Protein AF-0000000078824103 (afdb_homodimer)

Secondary structure (DSSP, 8-state):
-BHHHHHHH--B---B-SPPPPHHHHHHHHHHHHTS--GGG---EEEEEE--HHHHHHHTTTB-HHHHHSSEEEEEEEETTGGGGHHHHHHHHHHTTTTTT-HHHHHHHHHHHHH----HHHHHHHHHHHHHHHHHHHHHHHHHTT-EE--B--B-HHHHHHHHT--TTEEEEEEEEEE-BS--PPPPP---HHHHEEEE-/-BHHHHHHH--B---B-SPPPPHHHHHHHHHHHHTS--GGG---EEEEEE--HHHHHHHTTTB-HHHHHSSEEEEEEEETTGGGGHHHHHHHHHHTTTTTT-HHHHHHHHHHHHH----HHHHHHHHHHHHHHHHHHHHHHHHHTT-EE--B--B-HHHHHHHHT--TTEEEEEEEEEE-BS--PPPPP---HHHHEEEE-

Solvent-accessible surface area (backbone atoms only — not comparable to full-atom values): 21184 Å² total; per-residue (Å²): 86,47,37,68,55,31,62,69,65,59,57,80,42,68,43,45,34,85,56,78,72,55,68,68,57,54,50,51,24,52,47,37,25,59,62,38,71,32,76,72,61,56,65,44,47,31,34,35,41,40,56,36,67,68,58,32,58,64,45,44,83,26,38,49,63,52,47,49,58,23,44,27,33,37,39,35,22,32,41,73,58,44,69,80,46,40,67,59,31,45,50,53,42,53,74,67,44,77,45,68,92,30,62,68,43,48,53,50,50,53,50,46,64,71,70,55,74,75,47,71,50,57,47,48,17,50,51,31,18,33,37,22,30,16,50,44,37,22,53,44,41,30,35,52,73,64,31,29,27,29,92,35,68,68,54,43,58,70,60,44,34,60,78,68,64,55,60,86,51,52,44,74,66,32,40,35,25,33,24,38,55,62,67,81,79,72,83,74,90,62,82,56,66,78,79,30,44,78,46,77,71,85,47,39,69,55,31,61,68,65,59,58,81,42,68,43,46,33,84,56,78,73,56,68,68,56,54,50,52,22,51,46,38,25,59,64,38,72,33,77,72,59,56,66,43,48,32,33,34,40,40,54,37,67,69,59,31,59,63,44,43,84,29,39,50,61,52,47,48,59,23,44,29,32,38,39,35,23,32,41,73,58,42,69,79,47,41,67,60,31,44,50,52,41,54,75,66,44,76,47,69,92,31,65,69,43,49,53,51,50,52,49,46,63,70,69,56,75,76,48,71,52,58,47,48,17,50,49,33,18,33,35,22,30,15,50,44,38,21,53,44,42,31,36,51,73,66,33,28,27,30,92,36,66,68,55,43,54,71,59,46,34,59,76,67,66,54,58,87,51,53,43,76,66,33,39,35,27,32,24,37,56,62,68,80,79,74,83,73,90,64,81,57,65,78,79,32,43,76,46,77,70

Structure (mmCIF, N/CA/C/O backbone):
data_AF-0000000078824103-model_v1
#
loop_
_entity.id
_entity.type
_entity.pdbx_description
1 polymer 'Predicted oxidoreductase'
#
loop_
_atom_site.group_PDB
_atom_site.id
_atom_site.type_symbol
_atom_site.label_atom_id
_atom_site.label_alt_id
_atom_site.label_comp_id
_atom_site.label_asym_id
_atom_site.label_entity_id
_atom_site.label_seq_id
_atom_site.pdbx_PDB_ins_code
_atom_site.Cartn_x
_atom_site.Cartn_y
_atom_site.Cartn_z
_atom_site.occupancy
_atom_site.B_iso_or_equiv
_atom_site.auth_seq_id
_atom_site.auth_comp_id
_atom_site.auth_asym_id
_atom_site.auth_atom_id
_atom_site.pdbx_PDB_model_num
ATOM 1 N N . MET A 1 1 ? -9.656 2.799 -17.359 1 95.62 1 MET A N 1
ATOM 2 C CA . MET A 1 1 ? -10.875 2.895 -16.562 1 95.62 1 MET A CA 1
ATOM 3 C C . MET A 1 1 ? -10.812 4.098 -15.625 1 95.62 1 MET A C 1
ATOM 5 O O . MET A 1 1 ? -9.727 4.598 -15.312 1 95.62 1 MET A O 1
ATOM 9 N N . ASP A 1 2 ? -12.023 4.52 -15.242 1 98.06 2 ASP A N 1
ATOM 10 C CA . ASP A 1 2 ? -12.117 5.543 -14.203 1 98.06 2 ASP A CA 1
ATOM 11 C C . ASP A 1 2 ? -11.57 5.031 -12.875 1 98.06 2 ASP A C 1
ATOM 13 O O . ASP A 1 2 ? -11.805 3.879 -12.5 1 98.06 2 ASP A O 1
ATOM 17 N N . PHE A 1 3 ? -10.867 5.895 -12.125 1 98.5 3 PHE A N 1
ATOM 18 C CA . PHE A 1 3 ? -10.227 5.508 -10.867 1 98.5 3 PHE A CA 1
ATOM 19 C C . PHE A 1 3 ? -11.242 4.91 -9.898 1 98.5 3 PHE A C 1
ATOM 21 O O . PHE A 1 3 ? -10.969 3.895 -9.258 1 98.5 3 PHE A O 1
ATOM 28 N N . ASN A 1 4 ? -12.383 5.492 -9.75 1 97.88 4 ASN A N 1
ATOM 29 C CA . ASN A 1 4 ? -13.398 5 -8.82 1 97.88 4 ASN A CA 1
ATOM 30 C C . ASN A 1 4 ? -13.859 3.592 -9.188 1 97.88 4 ASN A C 1
ATOM 32 O O . ASN A 1 4 ? -14.133 2.773 -8.312 1 97.88 4 ASN A O 1
ATOM 36 N N . ASP A 1 5 ? -13.953 3.359 -10.422 1 98.19 5 ASP A N 1
ATOM 37 C CA . ASP A 1 5 ? -14.336 2.027 -10.883 1 98.19 5 ASP A CA 1
ATOM 38 C C . ASP A 1 5 ? -13.273 0.993 -10.516 1 98.19 5 ASP A C 1
ATOM 40 O O . ASP A 1 5 ? -13.602 -0.125 -10.109 1 98.19 5 ASP A O 1
ATOM 44 N N . VAL A 1 6 ? -11.992 1.371 -10.656 1 98.62 6 VAL A N 1
ATOM 45 C CA . VAL A 1 6 ? -10.891 0.458 -10.367 1 98.62 6 VAL A CA 1
ATOM 46 C C . VAL A 1 6 ? -10.945 0.047 -8.898 1 98.62 6 VAL A C 1
ATOM 48 O O . VAL A 1 6 ? -10.859 -1.141 -8.57 1 98.62 6 VAL A O 1
ATOM 51 N N . ILE A 1 7 ? -11.133 1.038 -7.973 1 97.94 7 ILE A N 1
ATOM 52 C CA . ILE A 1 7 ? -11.172 0.779 -6.539 1 97.94 7 ILE A CA 1
ATOM 53 C C . ILE A 1 7 ? -12.398 -0.07 -6.199 1 97.94 7 ILE A C 1
ATOM 55 O O . ILE A 1 7 ? -12.312 -1.011 -5.41 1 97.94 7 ILE A O 1
ATOM 59 N N . LYS A 1 8 ? -13.508 0.189 -6.84 1 97.19 8 LYS A N 1
ATOM 60 C CA . LYS A 1 8 ? -14.766 -0.492 -6.547 1 97.19 8 LYS A CA 1
ATOM 61 C C . LYS A 1 8 ? -14.742 -1.932 -7.051 1 97.19 8 LYS A C 1
ATOM 63 O O . LYS A 1 8 ? -15.336 -2.82 -6.438 1 97.19 8 LYS A O 1
ATOM 68 N N . LEU A 1 9 ? -14.094 -2.154 -8.164 1 97.94 9 LEU A N 1
ATOM 69 C CA . LEU A 1 9 ? -14.141 -3.451 -8.836 1 97.94 9 LEU A CA 1
ATOM 70 C C . LEU A 1 9 ? -13.055 -4.375 -8.297 1 97.94 9 LEU A C 1
ATOM 72 O O . LEU A 1 9 ? -13.094 -5.586 -8.531 1 97.94 9 LEU A O 1
ATOM 76 N N . ARG A 1 10 ? -12.055 -3.814 -7.629 1 98.44 10 ARG A N 1
ATOM 77 C CA . ARG A 1 10 ? -10.984 -4.656 -7.102 1 98.44 10 ARG A CA 1
ATOM 78 C C . ARG A 1 10 ? -11.539 -5.719 -6.16 1 98.44 10 ARG A C 1
ATOM 80 O O . ARG A 1 10 ? -12.273 -5.402 -5.219 1 98.44 10 ARG A O 1
ATOM 87 N N . ARG A 1 11 ? -11.211 -6.949 -6.43 1 97.56 11 ARG A N 1
ATOM 88 C CA . ARG A 1 11 ? -11.516 -8.133 -5.633 1 97.56 11 ARG A CA 1
ATOM 89 C C . ARG A 1 11 ? -10.312 -9.055 -5.531 1 97.56 11 ARG A C 1
ATOM 91 O O . ARG A 1 11 ? -9.422 -9.023 -6.391 1 97.56 11 ARG A O 1
ATOM 98 N N . SER A 1 12 ? -10.352 -9.82 -4.449 1 97.69 12 SER A N 1
ATOM 99 C CA . SER A 1 12 ? -9.43 -10.953 -4.453 1 97.69 12 SER A CA 1
ATOM 100 C C . SER A 1 12 ? -9.945 -12.086 -5.344 1 97.69 12 SER A C 1
ATOM 102 O O . SER A 1 12 ? -10.961 -12.711 -5.031 1 97.69 12 SER A O 1
ATOM 104 N N . ILE A 1 13 ? -9.266 -12.273 -6.473 1 97.69 13 ILE A N 1
ATOM 105 C CA . ILE A 1 13 ? -9.648 -13.297 -7.438 1 97.69 13 ILE A CA 1
ATOM 106 C C . ILE A 1 13 ? -8.805 -14.547 -7.227 1 97.69 13 ILE A C 1
ATOM 108 O O . ILE A 1 13 ? -7.578 -14.492 -7.25 1 97.69 13 ILE A O 1
ATOM 112 N N . ARG A 1 14 ? -9.453 -15.703 -7.074 1 96.81 14 ARG A N 1
ATOM 113 C CA . ARG A 1 14 ? -8.742 -16.922 -6.723 1 96.81 14 ARG A CA 1
ATOM 114 C C . ARG A 1 14 ? -9.031 -18.031 -7.727 1 96.81 14 ARG A C 1
ATOM 116 O O . ARG A 1 14 ? -8.695 -19.203 -7.492 1 96.81 14 ARG A O 1
ATOM 123 N N . LYS A 1 15 ? -9.727 -17.734 -8.711 1 97.31 15 LYS A N 1
ATOM 124 C CA . LYS A 1 15 ? -9.961 -18.594 -9.867 1 97.31 15 LYS A CA 1
ATOM 125 C C . LYS A 1 15 ? -9.711 -17.844 -11.172 1 97.31 15 LYS A C 1
ATOM 127 O O . LYS A 1 15 ? -10.25 -16.766 -11.391 1 97.31 15 LYS A O 1
ATOM 132 N N . PHE A 1 16 ? -8.992 -18.469 -12.102 1 97.94 16 PHE A N 1
ATOM 133 C CA . PHE A 1 16 ? -8.539 -17.781 -13.305 1 97.94 16 PHE A CA 1
ATOM 134 C C . PHE A 1 16 ? -8.875 -18.578 -14.555 1 97.94 16 PHE A C 1
ATOM 136 O O . PHE A 1 16 ? -8.859 -19.812 -14.523 1 97.94 16 PHE A O 1
ATOM 143 N N . LYS A 1 17 ? -9.18 -17.859 -15.578 1 98.19 17 LYS A N 1
ATOM 144 C CA . LYS A 1 17 ? -9.273 -18.484 -16.891 1 98.19 17 LYS A CA 1
ATOM 145 C C . LYS A 1 17 ? -7.898 -18.938 -17.375 1 98.19 17 LYS A C 1
ATOM 147 O O . LYS A 1 17 ? -6.875 -18.391 -16.969 1 98.19 17 LYS A O 1
ATOM 152 N N . PRO A 1 18 ? -7.879 -19.891 -18.266 1 95.81 18 PRO A N 1
ATOM 153 C CA . PRO A 1 18 ? -6.59 -20.422 -18.734 1 95.81 18 PRO A CA 1
ATOM 154 C C . PRO A 1 18 ? -5.891 -19.484 -19.719 1 95.81 18 PRO A C 1
ATOM 156 O O . PRO A 1 18 ? -4.73 -19.719 -20.062 1 95.81 18 PRO A O 1
ATOM 159 N N . ASP A 1 19 ? -6.527 -18.453 -20.172 1 97.62 19 ASP A N 1
ATOM 160 C CA . ASP A 1 19 ? -5.977 -17.547 -21.172 1 97.62 19 ASP A CA 1
ATOM 161 C C . ASP A 1 19 ? -4.668 -16.938 -20.688 1 97.62 19 ASP A C 1
ATOM 163 O O . ASP A 1 19 ? -4.551 -16.547 -19.516 1 97.62 19 ASP A O 1
ATOM 167 N N . ALA A 1 20 ? -3.748 -16.875 -21.594 1 97.19 20 ALA A N 1
ATOM 168 C CA . ALA A 1 20 ? -2.473 -16.25 -21.266 1 97.19 20 ALA A CA 1
ATOM 169 C C . ALA A 1 20 ? -2.643 -14.742 -21.062 1 97.19 20 ALA A C 1
ATOM 171 O O . ALA A 1 20 ? -3.527 -14.125 -21.656 1 97.19 20 ALA A O 1
ATOM 172 N N . VAL A 1 21 ? -1.835 -14.172 -20.234 1 98.44 21 VAL A N 1
ATOM 173 C CA . VAL A 1 21 ? -1.774 -12.727 -20.062 1 98.44 21 VAL A CA 1
ATOM 174 C C . VAL A 1 21 ? -0.712 -12.148 -21 1 98.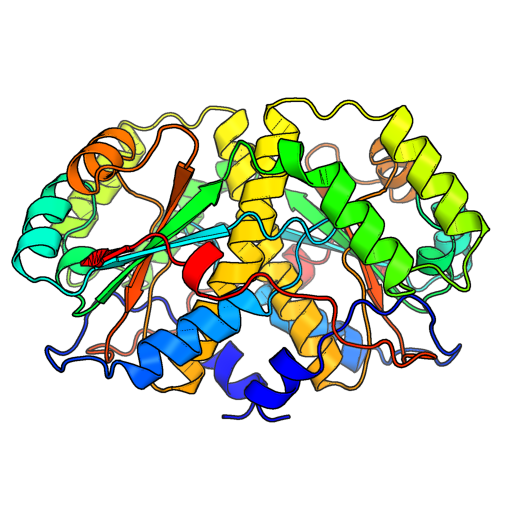44 21 VAL A C 1
ATOM 176 O O . VAL A 1 21 ? 0.433 -12.602 -21 1 98.44 21 VAL A O 1
ATOM 179 N N . GLU A 1 22 ? -1.033 -11.156 -21.688 1 97.69 22 GLU A N 1
ATOM 180 C CA . GLU A 1 22 ? -0.112 -10.531 -22.625 1 97.69 22 GLU A CA 1
ATOM 181 C C . GLU A 1 22 ? 1.093 -9.93 -21.922 1 97.69 22 GLU A C 1
ATOM 183 O O . GLU A 1 22 ? 0.953 -9.344 -20.844 1 97.69 22 GLU A O 1
ATOM 188 N N . ASP A 1 23 ? 2.24 -10.008 -22.625 1 98.12 23 ASP A N 1
ATOM 189 C CA . ASP A 1 23 ? 3.463 -9.445 -22.062 1 98.12 23 ASP A CA 1
ATOM 190 C C . ASP A 1 23 ? 3.312 -7.945 -21.812 1 98.12 23 ASP A C 1
ATOM 192 O O . ASP A 1 23 ? 3.859 -7.41 -20.844 1 98.12 23 ASP A O 1
ATOM 196 N N . SER A 1 24 ? 2.65 -7.312 -22.719 1 98.62 24 SER A N 1
ATOM 197 C CA . SER A 1 24 ? 2.467 -5.875 -22.562 1 98.62 24 SER A CA 1
ATOM 198 C C . SER A 1 24 ? 1.715 -5.547 -21.281 1 98.62 24 SER A C 1
ATOM 200 O O . SER A 1 24 ? 2.014 -4.547 -20.625 1 98.62 24 SER A O 1
ATOM 202 N N . TYR A 1 25 ? 0.713 -6.371 -20.906 1 98.81 25 TYR A N 1
ATOM 203 C CA . TYR A 1 25 ? -0.036 -6.156 -19.688 1 98.81 25 TYR A CA 1
ATOM 204 C C . TYR A 1 25 ? 0.85 -6.371 -18.453 1 98.81 25 TYR A C 1
ATOM 206 O O . TYR A 1 25 ? 0.781 -5.605 -17.5 1 98.81 25 TYR A O 1
ATOM 214 N N . ILE A 1 26 ? 1.695 -7.41 -18.516 1 98.81 26 ILE A N 1
ATOM 215 C CA . ILE A 1 26 ? 2.617 -7.68 -17.422 1 98.81 26 ILE A CA 1
ATOM 216 C C . ILE A 1 26 ? 3.559 -6.492 -17.234 1 98.81 26 ILE A C 1
ATOM 218 O O . ILE A 1 26 ? 3.797 -6.051 -16.109 1 98.81 26 ILE A O 1
ATOM 222 N N . LYS A 1 27 ? 3.996 -5.938 -18.328 1 98.62 27 LYS A N 1
ATOM 223 C CA . LYS A 1 27 ? 4.891 -4.785 -18.266 1 98.62 27 LYS A CA 1
ATOM 224 C C . LYS A 1 27 ? 4.188 -3.57 -17.672 1 98.62 27 LYS A C 1
ATOM 226 O O . LYS A 1 27 ? 4.773 -2.836 -16.875 1 98.62 27 LYS A O 1
ATOM 231 N N . GLU A 1 28 ? 2.973 -3.324 -18.094 1 98.81 28 GLU A N 1
ATOM 232 C CA . GLU A 1 28 ? 2.211 -2.195 -17.562 1 98.81 28 GLU A CA 1
ATOM 233 C C . GLU A 1 28 ? 1.965 -2.348 -16.078 1 98.81 28 GLU A C 1
ATOM 235 O O . GLU A 1 28 ? 1.987 -1.362 -15.328 1 98.81 28 GLU A O 1
ATOM 240 N N . ILE A 1 29 ? 1.737 -3.561 -15.648 1 98.94 29 ILE A N 1
ATOM 241 C CA . ILE A 1 29 ? 1.509 -3.838 -14.242 1 98.94 29 ILE A CA 1
ATOM 242 C C . ILE A 1 29 ? 2.785 -3.561 -13.445 1 98.94 29 ILE A C 1
ATOM 244 O O . ILE A 1 29 ? 2.746 -2.887 -12.414 1 98.94 29 ILE A O 1
ATOM 248 N N . LEU A 1 30 ? 3.908 -4.012 -13.945 1 98.94 30 LEU A N 1
ATOM 249 C CA . LEU A 1 30 ? 5.188 -3.756 -13.289 1 98.94 30 LEU A CA 1
ATOM 250 C C . LEU A 1 30 ? 5.504 -2.264 -13.289 1 98.94 30 LEU A C 1
ATOM 252 O O . LEU A 1 30 ? 6.031 -1.74 -12.297 1 98.94 30 LEU A O 1
ATOM 256 N N . GLU A 1 31 ? 5.172 -1.605 -14.375 1 98.81 31 GLU A N 1
ATOM 257 C CA . GLU A 1 31 ? 5.395 -0.166 -14.469 1 98.81 31 GLU A CA 1
ATOM 258 C C . GLU A 1 31 ? 4.582 0.586 -13.414 1 98.81 31 GLU A C 1
ATOM 260 O O . GLU A 1 31 ? 5.066 1.555 -12.828 1 98.81 31 GLU A O 1
ATOM 265 N N . ALA A 1 32 ? 3.369 0.167 -13.234 1 98.81 32 ALA A N 1
ATOM 266 C CA . ALA A 1 32 ? 2.551 0.787 -12.195 1 98.81 32 ALA A CA 1
ATOM 267 C C . ALA A 1 32 ? 3.225 0.679 -10.828 1 98.81 32 ALA A C 1
ATOM 269 O O . ALA A 1 32 ? 3.258 1.647 -10.07 1 98.81 32 ALA A O 1
ATOM 270 N N . GLY A 1 33 ? 3.789 -0.496 -10.5 1 98.81 33 GLY A N 1
ATOM 271 C CA . GLY A 1 33 ? 4.539 -0.666 -9.266 1 98.81 33 GLY A CA 1
ATOM 272 C C . GLY A 1 33 ? 5.77 0.217 -9.188 1 98.81 33 GLY A C 1
ATOM 273 O O . GLY A 1 33 ? 6.078 0.771 -8.125 1 98.81 33 GLY A O 1
ATOM 274 N N . ARG A 1 34 ? 6.422 0.354 -10.312 1 98.5 34 ARG A N 1
ATOM 275 C CA . ARG A 1 34 ? 7.645 1.142 -10.406 1 98.5 34 ARG A CA 1
ATOM 276 C C . ARG A 1 34 ? 7.371 2.617 -10.133 1 98.5 34 ARG A C 1
ATOM 278 O O . ARG A 1 34 ? 8.227 3.324 -9.602 1 98.5 34 ARG A O 1
ATOM 285 N N . MET A 1 35 ? 6.215 3.061 -10.391 1 97.88 35 MET A N 1
ATOM 286 C CA . MET A 1 35 ? 5.859 4.473 -10.281 1 97.88 35 MET A CA 1
ATOM 287 C C . MET A 1 35 ? 5.41 4.805 -8.859 1 97.88 35 MET A C 1
ATOM 289 O O . MET A 1 35 ? 5.262 5.977 -8.508 1 97.88 35 MET A O 1
ATOM 293 N N . ALA A 1 36 ? 5.234 3.781 -8.062 1 98.5 36 ALA A N 1
ATOM 294 C CA . ALA A 1 36 ? 4.75 3.998 -6.699 1 98.5 36 ALA A CA 1
ATOM 295 C C . ALA A 1 36 ? 5.758 4.789 -5.875 1 98.5 36 ALA A C 1
ATOM 297 O O . ALA A 1 36 ? 6.969 4.691 -6.102 1 98.5 36 ALA A O 1
ATOM 298 N N . PRO A 1 37 ? 5.277 5.605 -4.93 1 97.75 37 PRO A N 1
ATOM 299 C CA . PRO A 1 37 ? 6.207 6.246 -3.998 1 97.75 37 PRO A CA 1
ATOM 300 C C . PRO A 1 37 ? 6.84 5.258 -3.021 1 97.75 37 PRO A C 1
ATOM 302 O O . PRO A 1 37 ? 6.332 4.148 -2.842 1 97.75 37 PRO A O 1
ATOM 305 N N . SER A 1 38 ? 7.949 5.598 -2.502 1 97.19 38 SER A N 1
ATOM 306 C CA . SER A 1 38 ? 8.625 4.875 -1.429 1 97.19 38 SER A CA 1
ATOM 307 C C . SER A 1 38 ? 9.367 5.828 -0.5 1 97.19 38 SER A C 1
ATOM 309 O O . SER A 1 38 ? 9.773 6.914 -0.915 1 97.19 38 SER A O 1
ATOM 311 N N . ALA A 1 39 ? 9.406 5.441 0.775 1 93.75 39 ALA A N 1
ATOM 312 C CA . ALA A 1 39 ? 10.109 6.266 1.757 1 93.75 39 ALA A CA 1
ATOM 313 C C . ALA A 1 39 ? 11.523 6.602 1.281 1 93.75 39 ALA A C 1
ATOM 315 O O . ALA A 1 39 ? 12.273 5.711 0.883 1 93.75 39 ALA A O 1
ATOM 316 N N . SER A 1 40 ? 11.797 7.938 1.271 1 90.44 40 SER A N 1
ATOM 317 C CA . SER A 1 40 ? 13.109 8.438 0.869 1 90.44 40 SER A CA 1
ATOM 318 C C . SER A 1 40 ? 13.445 8.008 -0.555 1 90.44 40 SER A C 1
ATOM 320 O O . SER A 1 40 ? 14.625 7.922 -0.917 1 90.44 40 SER A O 1
ATOM 322 N N . ASN A 1 41 ? 12.445 7.598 -1.286 1 93.94 41 ASN A N 1
ATOM 323 C CA . ASN A 1 41 ? 12.594 7.129 -2.658 1 93.94 41 ASN A CA 1
ATOM 324 C C . ASN A 1 41 ? 13.523 5.922 -2.74 1 93.94 41 ASN A C 1
ATOM 326 O O . ASN A 1 41 ? 14.227 5.738 -3.738 1 93.94 41 ASN A O 1
ATOM 330 N N . LEU A 1 42 ? 13.484 5.121 -1.758 1 94.62 42 LEU A N 1
ATOM 331 C CA . LEU A 1 42 ? 14.375 3.971 -1.662 1 94.62 42 LEU A CA 1
ATOM 332 C C . LEU A 1 42 ? 14.086 2.965 -2.77 1 94.62 42 LEU A C 1
ATOM 334 O O . LEU A 1 42 ? 14.984 2.242 -3.211 1 94.62 42 LEU A O 1
ATOM 338 N N . GLN A 1 43 ? 12.789 2.867 -3.156 1 97.06 43 GLN A N 1
ATOM 339 C CA . GLN A 1 43 ? 12.398 1.927 -4.199 1 97.06 43 GLN A CA 1
ATOM 340 C C . GLN A 1 43 ? 12.914 0.523 -3.9 1 97.06 43 GLN A C 1
ATOM 342 O O . GLN A 1 43 ? 13.594 -0.086 -4.734 1 97.06 43 GLN A O 1
ATOM 347 N N . SER A 1 44 ? 12.453 -0.021 -2.766 1 98.12 44 SER A N 1
ATOM 348 C CA . SER A 1 44 ? 13.039 -1.226 -2.184 1 98.12 44 SER A CA 1
ATOM 349 C C . SER A 1 44 ? 12.406 -2.484 -2.77 1 98.12 44 SER A C 1
ATOM 351 O O . SER A 1 44 ? 12.891 -3.594 -2.531 1 98.12 44 SER A O 1
ATOM 353 N N . THR A 1 45 ? 11.367 -2.434 -3.547 1 98.62 45 THR A N 1
ATOM 354 C CA . THR A 1 45 ? 10.641 -3.605 -4.02 1 98.62 45 THR A CA 1
ATOM 355 C C . THR A 1 45 ? 11.305 -4.191 -5.262 1 98.62 45 THR A C 1
ATOM 357 O O . THR A 1 45 ? 11.828 -3.451 -6.098 1 98.62 45 THR A O 1
ATOM 360 N N . ARG A 1 46 ? 11.289 -5.484 -5.316 1 98.81 46 ARG A N 1
ATOM 361 C CA . ARG A 1 46 ? 11.797 -6.262 -6.445 1 98.81 46 ARG A CA 1
ATOM 362 C C . ARG A 1 46 ? 10.805 -7.344 -6.852 1 98.81 46 ARG A C 1
ATOM 364 O O . ARG A 1 46 ? 10 -7.797 -6.031 1 98.81 46 ARG A O 1
ATOM 371 N N . TYR A 1 47 ? 10.953 -7.77 -8.133 1 98.94 47 TYR A N 1
ATOM 372 C CA . TYR A 1 47 ? 9.93 -8.688 -8.625 1 98.94 47 TYR A CA 1
ATOM 373 C C . TYR A 1 47 ? 10.555 -9.844 -9.398 1 98.94 47 TYR A C 1
ATOM 375 O O . TYR A 1 47 ? 11.562 -9.656 -10.094 1 98.94 47 TYR A O 1
ATOM 383 N N . VAL A 1 48 ? 10.008 -10.969 -9.266 1 98.88 48 VAL A N 1
ATOM 384 C CA . VAL A 1 48 ? 10.195 -12.094 -10.172 1 98.88 48 VAL A CA 1
ATOM 385 C C . VAL A 1 48 ? 8.867 -12.422 -10.867 1 98.88 48 VAL A C 1
ATOM 387 O O . VAL A 1 48 ? 7.832 -12.531 -10.211 1 98.88 48 VAL A O 1
ATOM 390 N N . VAL A 1 49 ? 8.906 -12.555 -12.164 1 98.88 49 VAL A N 1
ATOM 391 C CA . VAL A 1 49 ? 7.711 -12.93 -12.914 1 98.88 49 VAL A CA 1
ATOM 392 C C . VAL A 1 49 ? 7.805 -14.391 -13.336 1 98.88 49 VAL A C 1
ATOM 394 O O . VAL A 1 49 ? 8.773 -14.805 -13.977 1 98.88 49 VAL A O 1
ATOM 397 N N . ILE A 1 50 ? 6.828 -15.164 -12.953 1 98.75 50 ILE A N 1
ATOM 398 C CA . ILE A 1 50 ? 6.766 -16.578 -13.312 1 98.75 50 ILE A CA 1
ATOM 399 C C . ILE A 1 50 ? 5.656 -16.797 -14.336 1 98.75 50 ILE A C 1
ATOM 401 O O . ILE A 1 50 ? 4.473 -16.656 -14.023 1 98.75 50 ILE A O 1
ATOM 405 N N . LYS A 1 51 ? 5.996 -17.234 -15.523 1 97.56 51 LYS A N 1
ATOM 406 C CA . LYS A 1 51 ? 5.059 -17.594 -16.578 1 97.56 51 LYS A CA 1
ATOM 407 C C . LYS A 1 51 ? 5.145 -19.078 -16.906 1 97.56 51 LYS A C 1
ATOM 409 O O . LYS A 1 51 ? 4.184 -19.672 -17.406 1 97.56 51 LYS A O 1
ATOM 414 N N . SER A 1 52 ? 6.293 -19.641 -16.578 1 96.81 52 SER A N 1
ATOM 415 C CA . SER A 1 52 ? 6.574 -21.031 -16.922 1 96.81 52 SER A CA 1
ATOM 416 C C . SER A 1 52 ? 5.656 -21.984 -16.156 1 96.81 52 SER A C 1
ATOM 418 O O . SER A 1 52 ? 5.594 -21.938 -14.922 1 96.81 52 SER A O 1
ATOM 420 N N . GLU A 1 53 ? 5.035 -22.875 -16.922 1 96.38 53 GLU A N 1
ATOM 421 C CA . GLU A 1 53 ? 4.211 -23.891 -16.266 1 96.38 53 GLU A CA 1
ATOM 422 C C . GLU A 1 53 ? 5.043 -24.766 -15.336 1 96.38 53 GLU A C 1
ATOM 424 O O . GLU A 1 53 ? 4.57 -25.156 -14.266 1 96.38 53 GLU A O 1
ATOM 429 N N . GLU A 1 54 ? 6.199 -25.047 -15.734 1 97.44 54 GLU A N 1
ATOM 430 C CA . GLU A 1 54 ? 7.09 -25.891 -14.938 1 97.44 54 GLU A CA 1
ATOM 431 C C . GLU A 1 54 ? 7.398 -25.25 -13.586 1 97.44 54 GLU A C 1
ATOM 433 O O . GLU A 1 54 ? 7.305 -25.906 -12.547 1 97.44 54 GLU A O 1
ATOM 438 N N . VAL A 1 55 ? 7.77 -23.969 -13.578 1 97.81 55 VAL A N 1
ATOM 439 C CA . VAL A 1 55 ? 8.117 -23.281 -12.344 1 97.81 55 VAL A CA 1
ATOM 440 C C . VAL A 1 55 ? 6.867 -23.109 -11.477 1 97.81 55 VAL A C 1
ATOM 442 O O . VAL A 1 55 ? 6.93 -23.234 -10.258 1 97.81 55 VAL A O 1
ATOM 445 N N . ARG A 1 56 ? 5.734 -22.797 -12.102 1 97.44 56 ARG A N 1
ATOM 446 C CA . ARG A 1 56 ? 4.484 -22.703 -11.359 1 97.44 56 ARG A CA 1
ATOM 447 C C . ARG A 1 56 ? 4.18 -24.016 -10.633 1 97.44 56 ARG A C 1
ATOM 449 O O . ARG A 1 56 ? 3.746 -24 -9.484 1 97.44 56 ARG A O 1
ATOM 456 N N . LYS A 1 57 ? 4.414 -25.109 -11.305 1 96.56 57 LYS A N 1
ATOM 457 C CA . LYS A 1 57 ? 4.195 -26.422 -10.695 1 96.56 57 LYS A CA 1
ATOM 458 C C . LYS A 1 57 ? 5.121 -26.625 -9.5 1 96.56 57 LYS A C 1
ATOM 460 O O . LYS A 1 57 ? 4.707 -27.172 -8.477 1 96.56 57 LYS A O 1
ATOM 465 N N . GLU A 1 58 ? 6.355 -26.266 -9.641 1 97.56 58 GLU A N 1
ATOM 466 C CA . GLU A 1 58 ? 7.293 -26.375 -8.523 1 97.56 58 GLU A CA 1
ATOM 467 C C . GLU A 1 58 ? 6.836 -25.531 -7.336 1 97.56 58 GLU A C 1
ATOM 469 O O . GLU A 1 58 ? 7.035 -25.922 -6.184 1 97.56 58 GLU A O 1
ATOM 474 N N . MET A 1 59 ? 6.195 -24.406 -7.609 1 97.69 59 MET A N 1
ATOM 475 C CA . MET A 1 59 ? 5.762 -23.484 -6.57 1 97.69 59 MET A CA 1
ATOM 476 C C . MET A 1 59 ? 4.57 -24.031 -5.801 1 97.69 59 MET A C 1
ATOM 478 O O . MET A 1 59 ? 4.242 -23.547 -4.715 1 97.69 59 MET A O 1
ATOM 482 N N . GLU A 1 60 ? 3.943 -25.062 -6.262 1 96.12 60 GLU A N 1
ATOM 483 C CA . GLU A 1 60 ? 2.793 -25.672 -5.598 1 96.12 60 GLU A CA 1
ATOM 484 C C . GLU A 1 60 ? 3.145 -26.109 -4.18 1 96.12 60 GLU A C 1
ATOM 486 O O . GLU A 1 60 ? 2.291 -26.094 -3.289 1 96.12 60 GLU A O 1
ATOM 491 N N . GLN A 1 61 ? 4.344 -26.438 -3.98 1 95.25 61 GLN A N 1
ATOM 492 C CA . GLN A 1 61 ? 4.773 -26.938 -2.678 1 95.25 61 GLN A CA 1
ATOM 493 C C . GLN A 1 61 ? 4.984 -25.797 -1.694 1 95.25 61 GLN A C 1
ATOM 495 O O . GLN A 1 61 ? 5.098 -26.016 -0.488 1 95.25 61 GLN A O 1
ATOM 500 N N . CYS A 1 62 ? 4.941 -24.531 -2.207 1 95.31 62 CYS A N 1
ATOM 501 C CA . CYS A 1 62 ? 5.324 -23.391 -1.375 1 95.31 62 CYS A CA 1
ATOM 502 C C . CYS A 1 62 ? 4.105 -22.562 -0.978 1 95.31 62 CYS A C 1
ATOM 504 O O . CYS A 1 62 ? 4.18 -21.734 -0.074 1 95.31 62 CYS A O 1
ATOM 506 N N . THR A 1 63 ? 2.959 -22.797 -1.627 1 96.69 63 THR A N 1
ATOM 507 C CA . THR A 1 63 ? 1.854 -21.859 -1.454 1 96.69 63 THR A CA 1
ATOM 508 C C . THR A 1 63 ? 0.518 -22.547 -1.741 1 96.69 63 THR A C 1
ATOM 510 O O . THR A 1 63 ? 0.43 -23.781 -1.746 1 96.69 63 THR A O 1
ATOM 513 N N . LEU A 1 64 ? -0.527 -21.812 -1.916 1 95.44 64 LEU A N 1
ATOM 514 C CA . LEU A 1 64 ? -1.89 -22.297 -2.096 1 95.44 64 LEU A CA 1
ATOM 515 C C . LEU A 1 64 ? -2.119 -22.75 -3.535 1 95.44 64 LEU A C 1
ATOM 517 O O . LEU A 1 64 ? -1.615 -22.125 -4.473 1 95.44 64 LEU A O 1
ATOM 521 N N . PRO A 1 65 ? -2.895 -23.734 -3.736 1 94.44 65 PRO A N 1
ATOM 522 C CA . PRO A 1 65 ? -3.104 -24.312 -5.066 1 94.44 65 PRO A CA 1
ATOM 523 C C . PRO A 1 65 ? -3.623 -23.297 -6.078 1 94.44 65 PRO A C 1
ATOM 525 O O . PRO A 1 65 ? -3.193 -23.281 -7.234 1 94.44 65 PRO A O 1
ATOM 528 N N . PHE A 1 66 ? -4.527 -22.406 -5.699 1 95.25 66 PHE A N 1
ATOM 529 C CA . PHE A 1 66 ? -5.117 -21.5 -6.684 1 95.25 66 PHE A CA 1
ATOM 530 C C . PHE A 1 66 ? -4.07 -20.547 -7.25 1 95.25 66 PHE A C 1
ATOM 532 O O . PHE A 1 66 ? -4.223 -20.031 -8.359 1 95.25 66 PHE A O 1
ATOM 539 N N . VAL A 1 67 ? -2.986 -20.328 -6.465 1 97.69 67 VAL A N 1
ATOM 540 C CA . VAL A 1 67 ? -1.945 -19.391 -6.879 1 97.69 67 VAL A CA 1
ATOM 541 C C . VAL A 1 67 ? -1.251 -19.922 -8.133 1 97.69 67 VAL A C 1
ATOM 543 O O . VAL A 1 67 ? -1.059 -19.172 -9.102 1 97.69 67 VAL A O 1
ATOM 546 N N . THR A 1 68 ? -0.956 -21.234 -8.18 1 96.44 68 THR A N 1
ATOM 547 C CA . THR A 1 68 ? -0.162 -21.812 -9.258 1 96.44 68 THR A CA 1
ATOM 548 C C . THR A 1 68 ? -1.038 -22.109 -10.469 1 96.44 68 THR A C 1
ATOM 550 O O . THR A 1 68 ? -0.532 -22.484 -11.531 1 96.44 68 THR A O 1
ATOM 553 N N . LYS A 1 69 ? -2.35 -21.891 -10.359 1 96.19 69 LYS A N 1
ATOM 554 C CA . LYS A 1 69 ? -3.275 -22.047 -11.484 1 96.19 69 LYS A CA 1
ATOM 555 C C . LYS A 1 69 ? -3.4 -20.766 -12.281 1 96.19 69 LYS A C 1
ATOM 557 O O . LYS A 1 69 ? -3.924 -20.766 -13.398 1 96.19 69 LYS A O 1
ATOM 562 N N . ALA A 1 70 ? -2.971 -19.672 -11.711 1 98.19 70 ALA A N 1
ATOM 563 C CA . ALA A 1 70 ? -2.926 -18.422 -12.484 1 98.19 70 ALA A CA 1
ATOM 564 C C . ALA A 1 70 ? -1.876 -18.5 -13.586 1 98.19 70 ALA A C 1
ATOM 566 O O . ALA A 1 70 ? -0.814 -19.109 -13.406 1 98.19 70 ALA A O 1
ATOM 567 N N . PRO A 1 71 ? -2.184 -17.906 -14.703 1 98.38 71 PRO A N 1
ATOM 568 C CA . PRO A 1 71 ? -1.217 -17.969 -15.797 1 98.38 71 PRO A CA 1
ATOM 569 C C . PRO A 1 71 ? 0.079 -17.219 -15.492 1 98.38 71 PRO A C 1
ATOM 571 O O . PRO A 1 71 ? 1.113 -17.484 -16.109 1 98.38 71 PRO A O 1
ATOM 574 N N . VAL A 1 72 ? 0.065 -16.219 -14.57 1 98.69 72 VAL A N 1
ATOM 575 C CA . VAL A 1 72 ? 1.247 -15.469 -14.156 1 98.69 72 VAL A CA 1
ATOM 576 C C . VAL A 1 72 ? 1.267 -15.328 -12.641 1 98.69 72 VAL A C 1
ATOM 578 O O . VAL A 1 72 ? 0.222 -15.133 -12.016 1 98.69 72 VAL A O 1
ATOM 581 N N . ILE A 1 73 ? 2.434 -15.492 -12.094 1 98.88 73 ILE A N 1
ATOM 582 C CA . ILE A 1 73 ? 2.662 -15.164 -10.695 1 98.88 73 ILE A CA 1
ATOM 583 C C . ILE A 1 73 ? 3.773 -14.117 -10.586 1 98.88 73 ILE A C 1
ATOM 585 O O . ILE A 1 73 ? 4.875 -14.32 -11.102 1 98.88 73 ILE A O 1
ATOM 589 N N . ILE A 1 74 ? 3.494 -13.023 -10.008 1 98.94 74 ILE A N 1
ATOM 590 C CA . ILE A 1 74 ? 4.555 -12.086 -9.664 1 98.94 74 ILE A CA 1
ATOM 591 C C . ILE A 1 74 ? 4.965 -12.289 -8.203 1 98.94 74 ILE A C 1
ATOM 593 O O . ILE A 1 74 ? 4.133 -12.172 -7.301 1 98.94 74 ILE A O 1
ATOM 597 N N . VAL A 1 75 ? 6.211 -12.672 -7.965 1 98.94 75 VAL A N 1
ATOM 598 C CA . VAL A 1 75 ? 6.785 -12.75 -6.625 1 98.94 75 VAL A CA 1
ATOM 599 C C . VAL A 1 75 ? 7.281 -11.367 -6.195 1 98.94 75 VAL A C 1
ATOM 601 O O . VAL A 1 75 ? 8.188 -10.805 -6.809 1 98.94 75 VAL A O 1
ATOM 604 N N . CYS A 1 76 ? 6.688 -10.867 -5.203 1 98.94 76 CYS A N 1
ATOM 605 C CA . CYS A 1 76 ? 7 -9.531 -4.711 1 98.94 76 CYS A CA 1
ATOM 606 C C . CYS A 1 76 ? 8.008 -9.594 -3.568 1 98.94 76 CYS A C 1
ATOM 608 O O . CYS A 1 76 ? 7.719 -10.156 -2.51 1 98.94 76 CYS A O 1
ATOM 610 N N . CYS A 1 77 ? 9.133 -8.953 -3.783 1 98.88 77 CYS A N 1
ATOM 611 C CA . CYS A 1 77 ? 10.234 -9.023 -2.828 1 98.88 77 CYS A CA 1
ATOM 612 C C . CYS A 1 77 ? 10.633 -7.633 -2.352 1 98.88 77 CYS A C 1
ATOM 614 O O . CYS A 1 77 ? 10.227 -6.633 -2.943 1 98.88 77 CYS A O 1
ATOM 616 N N . ILE A 1 78 ? 11.312 -7.641 -1.256 1 98.31 78 ILE A N 1
ATOM 617 C CA . ILE A 1 78 ? 12.008 -6.441 -0.796 1 98.31 78 ILE A CA 1
ATOM 618 C C . ILE A 1 78 ? 13.516 -6.695 -0.764 1 98.31 78 ILE A C 1
ATOM 620 O O . ILE A 1 78 ? 13.953 -7.812 -0.484 1 98.31 78 ILE A O 1
ATOM 624 N N . ASP A 1 79 ? 14.25 -5.695 -1.077 1 98 79 ASP A N 1
ATOM 625 C CA . ASP A 1 79 ? 15.703 -5.699 -0.95 1 98 79 ASP A CA 1
ATOM 626 C C . ASP A 1 79 ? 16.141 -5.234 0.44 1 98 79 ASP A C 1
ATOM 628 O O . ASP A 1 79 ? 16.109 -4.039 0.74 1 98 79 ASP A O 1
ATOM 632 N N . THR A 1 80 ? 16.641 -6.145 1.267 1 95.19 80 THR A N 1
ATOM 633 C CA . THR A 1 80 ? 16.953 -5.828 2.654 1 95.19 80 THR A CA 1
ATOM 634 C C . THR A 1 80 ? 18.25 -5.031 2.744 1 95.19 80 THR A C 1
ATOM 636 O O . THR A 1 80 ? 18.578 -4.473 3.797 1 95.19 80 THR A O 1
ATOM 639 N N . GLU A 1 81 ? 18.938 -4.879 1.67 1 94 81 GLU A N 1
ATOM 640 C CA . GLU A 1 81 ? 20.188 -4.125 1.658 1 94 81 GLU A CA 1
ATOM 641 C C . GLU A 1 81 ? 20.016 -2.76 1 1 94 81 GLU A C 1
ATOM 643 O O . GLU A 1 81 ? 20.984 -2.076 0.694 1 94 81 GLU A O 1
ATOM 648 N N . VAL A 1 82 ? 18.75 -2.402 0.828 1 92.38 82 VAL A N 1
ATOM 649 C CA . VAL A 1 82 ? 18.453 -1.17 0.109 1 92.38 82 VAL A CA 1
ATOM 650 C C . VAL A 1 82 ? 19 0.028 0.881 1 92.38 82 VAL A C 1
ATOM 652 O O . VAL A 1 82 ? 19.312 1.062 0.289 1 92.38 82 VAL A O 1
ATOM 655 N N . PHE A 1 83 ? 19.172 -0.141 2.178 1 86 83 PHE A N 1
ATOM 656 C CA . PHE A 1 83 ? 19.641 0.952 3.023 1 86 83 PHE A CA 1
ATOM 657 C C . PHE A 1 83 ? 21.078 1.326 2.684 1 86 83 PHE A C 1
ATOM 659 O O . PHE A 1 83 ? 21.516 2.434 2.986 1 86 83 PHE A O 1
ATOM 666 N N . LEU A 1 84 ? 21.812 0.371 2.055 1 81.25 84 LEU A N 1
ATOM 667 C CA . LEU A 1 84 ? 23.156 0.659 1.605 1 81.25 84 LEU A CA 1
ATOM 668 C C . LEU A 1 84 ? 23.156 1.72 0.51 1 81.25 84 LEU A C 1
ATOM 670 O O . LEU A 1 84 ? 24.172 2.369 0.266 1 81.25 84 LEU A O 1
ATOM 674 N N . THR A 1 85 ? 22.016 1.94 -0.153 1 79.19 85 THR A N 1
ATOM 675 C CA . THR A 1 85 ? 21.891 2.93 -1.219 1 79.19 85 THR A CA 1
ATOM 676 C C . THR A 1 85 ? 21.172 4.184 -0.715 1 79.19 85 THR A C 1
ATOM 678 O O . THR A 1 85 ? 20.906 5.102 -1.49 1 79.19 85 THR A O 1
ATOM 681 N N . ALA A 1 86 ? 20.891 4.25 0.522 1 79.19 86 ALA A N 1
ATOM 682 C CA . ALA A 1 86 ? 20.062 5.305 1.115 1 79.19 86 ALA A CA 1
ATOM 683 C C . ALA A 1 86 ? 20.688 6.68 0.886 1 79.19 86 ALA A C 1
ATOM 685 O O . ALA A 1 86 ? 19.984 7.645 0.582 1 79.19 86 ALA A O 1
ATOM 686 N N . ALA A 1 87 ? 21.984 6.711 1.021 1 75.06 87 ALA A N 1
ATOM 687 C CA . ALA A 1 87 ? 22.672 7.984 0.827 1 75.06 87 ALA A CA 1
ATOM 688 C C . ALA A 1 87 ? 22.484 8.492 -0.599 1 75.06 87 ALA A C 1
ATOM 690 O O . ALA A 1 87 ? 22.219 9.68 -0.81 1 75.06 87 ALA A O 1
ATOM 691 N N . LYS A 1 88 ? 22.656 7.641 -1.55 1 76.69 88 LYS A N 1
ATOM 692 C CA . LYS A 1 88 ? 22.484 8.008 -2.953 1 76.69 88 LYS A CA 1
ATOM 693 C C . LYS A 1 88 ? 21.047 8.469 -3.223 1 76.69 88 LYS A C 1
ATOM 695 O O . LYS A 1 88 ? 20.844 9.5 -3.859 1 76.69 88 LYS A O 1
ATOM 700 N N . ARG A 1 89 ? 20.156 7.801 -2.76 1 80 89 ARG A N 1
ATOM 701 C CA . ARG A 1 89 ? 18.734 8.117 -2.967 1 80 89 ARG A CA 1
ATOM 702 C C . ARG A 1 89 ? 18.375 9.453 -2.332 1 80 89 ARG A C 1
ATOM 704 O O . ARG A 1 89 ? 17.625 10.234 -2.908 1 80 89 ARG A O 1
ATOM 711 N N . SER A 1 90 ? 18.875 9.664 -1.138 1 75.62 90 SER A N 1
ATOM 712 C CA . SER A 1 90 ? 18.656 10.93 -0.451 1 75.62 90 SER A CA 1
ATOM 713 C C . SER A 1 90 ? 19.188 12.102 -1.268 1 75.62 90 SER A C 1
ATOM 715 O O . SER A 1 90 ? 18.531 13.141 -1.372 1 75.62 90 SER A O 1
ATOM 717 N N . ARG A 1 91 ? 20.359 11.922 -1.826 1 76.62 91 ARG A N 1
ATOM 718 C CA . ARG A 1 91 ? 20.953 12.953 -2.66 1 76.62 91 ARG A CA 1
ATOM 719 C C . ARG A 1 91 ? 20.109 13.219 -3.9 1 76.62 91 ARG A C 1
ATOM 721 O O . ARG A 1 91 ? 19.891 14.375 -4.273 1 76.62 91 ARG A O 1
ATOM 728 N N . GLU A 1 92 ? 19.609 12.18 -4.445 1 78.5 92 GLU A N 1
ATOM 729 C CA . GLU A 1 92 ? 18.766 12.32 -5.621 1 78.5 92 GLU A CA 1
ATOM 730 C C . GLU A 1 92 ? 17.469 13.062 -5.281 1 78.5 92 GLU A C 1
ATOM 732 O O . GLU A 1 92 ? 17 13.883 -6.074 1 78.5 92 GLU A O 1
ATOM 737 N N . LEU A 1 93 ? 17.047 12.781 -4.16 1 76.12 93 LEU A N 1
ATOM 738 C CA . LEU A 1 93 ? 15.82 13.422 -3.697 1 76.12 93 LEU A CA 1
ATOM 739 C C . LEU A 1 93 ? 16.031 14.914 -3.477 1 76.12 93 LEU A C 1
ATOM 741 O O . LEU A 1 93 ? 15.234 15.734 -3.916 1 76.12 93 LEU A O 1
ATOM 745 N N . ILE A 1 94 ? 17.109 15.258 -2.871 1 74.69 94 ILE A N 1
ATOM 746 C CA . ILE A 1 94 ? 17.453 16.641 -2.611 1 74.69 94 ILE A CA 1
ATOM 747 C C . ILE A 1 94 ? 17.703 17.375 -3.932 1 74.69 94 ILE A C 1
ATOM 749 O O . ILE A 1 94 ? 17.203 18.484 -4.137 1 74.69 94 ILE A O 1
ATOM 753 N N . ASN A 1 95 ? 18.375 16.734 -4.824 1 77.69 95 ASN A N 1
ATOM 754 C CA . ASN A 1 95 ? 18.703 17.328 -6.113 1 77.69 95 ASN A CA 1
ATOM 755 C C . ASN A 1 95 ? 17.453 17.531 -6.973 1 77.69 95 ASN A C 1
ATOM 757 O O . ASN A 1 95 ? 17.438 18.406 -7.848 1 77.69 95 ASN A O 1
ATOM 761 N N . SER A 1 96 ? 16.531 16.781 -6.656 1 78.25 96 SER A N 1
ATOM 762 C CA . SER A 1 96 ? 15.289 16.891 -7.418 1 78.25 96 SER A CA 1
ATOM 763 C C . SER A 1 96 ? 14.43 18.047 -6.914 1 78.25 96 SER A C 1
ATOM 765 O O . SER A 1 96 ? 13.391 18.359 -7.5 1 78.25 96 SER A O 1
ATOM 767 N N . GLY A 1 97 ? 14.82 18.625 -5.844 1 73.5 97 GLY A N 1
ATOM 768 C CA . GLY A 1 97 ? 14.141 19.812 -5.34 1 73.5 97 GLY A CA 1
ATOM 769 C C . GLY A 1 97 ? 13.039 19.484 -4.352 1 73.5 97 GLY A C 1
ATOM 770 O O . GLY A 1 97 ? 12.125 20.297 -4.145 1 73.5 97 GLY A O 1
ATOM 771 N N . ALA A 1 98 ? 13.031 18.344 -3.838 1 75.88 98 ALA A N 1
ATOM 772 C CA . ALA A 1 98 ? 11.953 17.906 -2.951 1 75.88 98 ALA A CA 1
ATOM 773 C C . ALA A 1 98 ? 11.797 18.859 -1.768 1 75.88 98 ALA A C 1
ATOM 775 O O . ALA A 1 98 ? 10.688 19.078 -1.287 1 75.88 98 ALA A O 1
ATOM 776 N N . PHE A 1 99 ? 12.891 19.562 -1.38 1 77.25 99 PHE A N 1
ATOM 777 C CA . PHE A 1 99 ? 12.875 20.391 -0.184 1 77.25 99 PHE A CA 1
ATOM 778 C C . PHE A 1 99 ? 13.43 21.781 -0.484 1 77.25 99 PHE A C 1
ATOM 780 O O . PHE A 1 99 ? 13.898 22.469 0.419 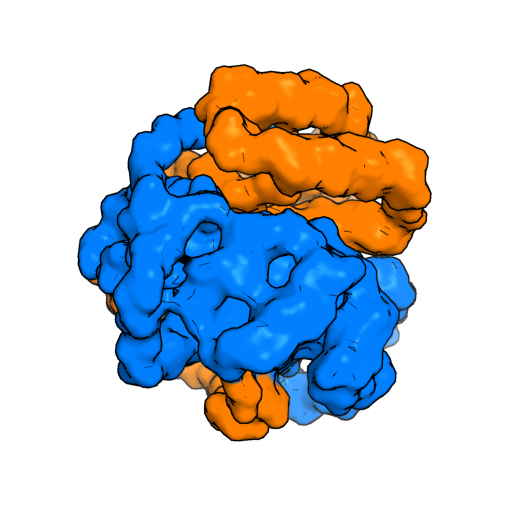1 77.25 99 PHE A O 1
ATOM 787 N N . GLU A 1 100 ? 13.398 22.094 -1.646 1 71.12 100 GLU A N 1
ATOM 788 C CA . GLU A 1 100 ? 14.031 23.328 -2.1 1 71.12 100 GLU A CA 1
ATOM 789 C C . GLU A 1 100 ? 13.438 24.547 -1.389 1 71.12 100 GLU A C 1
ATOM 791 O O . GLU A 1 100 ? 14.164 25.469 -1.034 1 71.12 100 GLU A O 1
ATOM 796 N N . ASP A 1 101 ? 12.273 24.531 -1.084 1 68.75 101 ASP A N 1
ATOM 797 C CA . ASP A 1 101 ? 11.648 25.734 -0.565 1 68.75 101 ASP A CA 1
ATOM 798 C C . ASP A 1 101 ? 11.461 25.656 0.948 1 68.75 101 ASP A C 1
ATOM 800 O O . ASP A 1 101 ? 10.805 26.516 1.544 1 68.75 101 ASP A O 1
ATOM 804 N N . ASN A 1 102 ? 12.133 24.609 1.437 1 76.62 102 ASN A N 1
ATOM 805 C CA . ASN A 1 102 ? 11.828 24.375 2.844 1 76.62 102 ASN A CA 1
ATOM 806 C C . ASN A 1 102 ? 13.086 24.047 3.641 1 76.62 102 ASN A C 1
ATOM 808 O O . ASN A 1 102 ? 13.281 22.891 4.059 1 76.62 102 ASN A O 1
ATOM 812 N N . GLY A 1 103 ? 13.805 25.156 3.867 1 76.75 103 GLY A N 1
ATOM 813 C CA . GLY A 1 103 ? 15.055 24.984 4.598 1 76.75 103 GLY A CA 1
ATOM 814 C C . GLY A 1 103 ? 14.859 24.328 5.957 1 76.75 103 GLY A C 1
ATOM 815 O O . GLY A 1 103 ? 15.625 23.438 6.336 1 76.75 103 GLY A O 1
ATOM 816 N N . GLU A 1 104 ? 13.844 24.766 6.648 1 85.25 104 GLU A N 1
ATOM 817 C CA . GLU A 1 104 ? 13.578 24.188 7.965 1 85.25 104 GLU A CA 1
ATOM 818 C C . GLU A 1 104 ? 13.273 22.703 7.871 1 85.25 104 GLU A C 1
ATOM 820 O O . GLU A 1 104 ? 13.711 21.922 8.719 1 85.25 104 GLU A O 1
ATOM 825 N N . ASP A 1 105 ? 12.57 22.328 6.926 1 88.19 105 ASP A N 1
ATOM 826 C CA . ASP A 1 105 ? 12.281 20.906 6.707 1 88.19 105 ASP A CA 1
ATOM 827 C C . ASP A 1 105 ? 13.562 20.125 6.473 1 88.19 105 ASP A C 1
ATOM 829 O O . ASP A 1 105 ? 13.75 19.047 7.039 1 88.19 105 ASP A O 1
ATOM 833 N N . ARG A 1 106 ? 14.422 20.703 5.711 1 84.38 106 ARG A N 1
ATOM 834 C CA . ARG A 1 106 ? 15.688 20.047 5.418 1 84.38 106 ARG A CA 1
ATOM 835 C C . ARG A 1 106 ? 16.5 19.812 6.695 1 84.38 106 ARG A C 1
ATOM 837 O O . ARG A 1 106 ? 17.094 18.75 6.875 1 84.38 106 ARG A O 1
ATOM 844 N N . GLU A 1 107 ? 16.516 20.812 7.477 1 85 107 GLU A N 1
ATOM 845 C CA . GLU A 1 107 ? 17.266 20.719 8.734 1 85 107 GLU A CA 1
ATOM 846 C C . GLU A 1 107 ? 16.672 19.625 9.633 1 85 107 GLU A C 1
ATOM 848 O O . GLU A 1 107 ? 17.422 18.844 10.227 1 85 107 GLU A O 1
ATOM 853 N N . LYS A 1 108 ? 15.461 19.594 9.727 1 87.06 108 LYS A N 1
ATOM 854 C CA . LYS A 1 108 ? 14.797 18.609 10.578 1 87.06 108 LYS A CA 1
ATOM 855 C C . LYS A 1 108 ? 14.984 17.203 10.023 1 87.06 108 LYS A C 1
ATOM 857 O O . LYS A 1 108 ? 15.148 16.25 10.789 1 87.06 108 LYS A O 1
ATOM 862 N N . ILE A 1 109 ? 14.891 17.094 8.773 1 84.5 109 ILE A N 1
ATOM 863 C CA . ILE A 1 109 ? 15.094 15.797 8.141 1 84.5 109 ILE A CA 1
ATOM 864 C C . ILE A 1 109 ? 16.516 15.305 8.438 1 84.5 109 ILE A C 1
ATOM 866 O O . ILE A 1 109 ? 16.703 14.141 8.805 1 84.5 109 ILE A O 1
ATOM 870 N N . ASN A 1 110 ? 17.453 16.188 8.281 1 82 110 ASN A N 1
ATOM 871 C CA . ASN A 1 110 ? 18.844 15.828 8.555 1 82 110 ASN A CA 1
ATOM 872 C C . ASN A 1 110 ? 19.031 15.406 10.008 1 82 110 ASN A C 1
ATOM 874 O O . ASN A 1 110 ? 19.719 14.422 10.289 1 82 110 ASN A O 1
ATOM 878 N N . LYS A 1 111 ? 18.469 16.125 10.844 1 83.06 111 LYS A N 1
ATOM 879 C CA . LYS A 1 111 ? 18.562 15.805 12.266 1 83.06 111 LYS A CA 1
ATOM 880 C C . LYS A 1 111 ? 17.922 14.453 12.562 1 83.06 111 LYS A C 1
ATOM 882 O O . LYS A 1 111 ? 18.469 13.664 13.336 1 83.06 111 LYS A O 1
ATOM 887 N N . TYR A 1 112 ? 16.828 14.289 11.977 1 81.69 112 TYR A N 1
ATOM 888 C CA . TYR A 1 112 ? 16.125 13.023 12.156 1 81.69 112 TYR A CA 1
ATOM 889 C C . TYR A 1 112 ? 17 11.859 11.695 1 81.69 112 TYR A C 1
ATOM 891 O O . TYR A 1 112 ? 17.094 10.836 12.383 1 81.69 112 TYR A O 1
ATOM 899 N N . LYS A 1 113 ? 17.578 11.984 10.578 1 79.94 113 LYS A N 1
ATOM 900 C CA . LYS A 1 113 ? 18.422 10.938 10.008 1 79.94 113 LYS A CA 1
ATOM 901 C C . LYS A 1 113 ? 19.625 10.656 10.891 1 79.94 113 LYS A C 1
ATOM 903 O O . LYS A 1 113 ? 20.109 9.523 10.969 1 79.94 113 LYS A O 1
ATOM 908 N N . GLU A 1 114 ? 20.031 11.625 11.547 1 76.94 114 GLU A N 1
ATOM 909 C CA . GLU A 1 114 ? 21.219 11.523 12.391 1 76.94 114 GLU A CA 1
ATOM 910 C C . GLU A 1 114 ? 20.875 10.875 13.734 1 76.94 114 GLU A C 1
ATOM 912 O O . GLU A 1 114 ? 21.719 10.203 14.328 1 76.94 114 GLU A O 1
ATOM 917 N N . THR A 1 115 ? 19.719 11.062 14.094 1 74.81 115 THR A N 1
ATOM 918 C CA . THR A 1 115 ? 19.406 10.695 15.469 1 74.81 115 THR A CA 1
ATOM 919 C C . THR A 1 115 ? 18.594 9.398 15.508 1 74.81 115 THR A C 1
ATOM 921 O O . THR A 1 115 ? 18.453 8.773 16.562 1 74.81 115 THR A O 1
ATOM 924 N N . THR A 1 116 ? 18.109 9.141 14.414 1 75.06 116 THR A N 1
ATOM 925 C CA . THR A 1 116 ? 17.219 7.977 14.406 1 75.06 116 THR A CA 1
ATOM 926 C C . THR A 1 116 ? 17.984 6.719 13.992 1 75.06 116 THR A C 1
ATOM 928 O O . THR A 1 116 ? 18.719 6.73 13 1 75.06 116 THR A O 1
ATOM 931 N N . THR A 1 117 ? 17.953 5.746 14.859 1 69.31 117 THR A N 1
ATOM 932 C CA . THR A 1 117 ? 18.422 4.402 14.539 1 69.31 117 THR A CA 1
ATOM 933 C C . THR A 1 117 ? 17.25 3.457 14.312 1 69.31 117 THR A C 1
ATOM 935 O O . THR A 1 117 ? 16.438 3.24 15.211 1 69.31 117 THR A O 1
ATOM 938 N N . LEU A 1 118 ? 17.125 3.164 13.078 1 74.62 118 LEU A N 1
ATOM 939 C CA . LEU A 1 118 ? 16.047 2.225 12.812 1 74.62 118 LEU A CA 1
ATOM 940 C C . LEU A 1 118 ? 16.406 0.828 13.312 1 74.62 118 LEU A C 1
ATOM 942 O O . LEU A 1 118 ? 17.406 0.259 12.906 1 74.62 118 LEU A O 1
ATOM 946 N N . ASN A 1 119 ? 15.672 0.41 14.25 1 82.75 119 ASN A N 1
ATOM 947 C CA . ASN A 1 119 ? 15.867 -0.989 14.609 1 82.75 119 ASN A CA 1
ATOM 948 C C . ASN A 1 119 ? 15.352 -1.93 13.523 1 82.75 119 ASN A C 1
ATOM 950 O O . ASN A 1 119 ? 14.672 -1.498 12.594 1 82.75 119 ASN A O 1
ATOM 954 N N . LYS A 1 120 ? 15.773 -3.146 13.555 1 84.19 120 LYS A N 1
ATOM 955 C CA . LYS A 1 120 ? 15.492 -4.148 12.531 1 84.19 120 LYS A CA 1
ATOM 956 C C . LYS A 1 120 ? 13.984 -4.301 12.32 1 84.19 120 LYS A C 1
ATOM 958 O O . LYS A 1 120 ? 13.523 -4.434 11.188 1 84.19 120 LYS A O 1
ATOM 963 N N . GLU A 1 121 ? 13.273 -4.23 13.422 1 89.38 121 GLU A N 1
ATOM 964 C CA . GLU A 1 121 ? 11.828 -4.395 13.367 1 89.38 121 GLU A CA 1
ATOM 965 C C . GLU A 1 121 ? 11.172 -3.264 12.578 1 89.38 121 GLU A C 1
ATOM 967 O O . GLU A 1 121 ? 10.352 -3.512 11.688 1 89.38 121 GLU A O 1
ATOM 972 N N . THR A 1 122 ? 11.539 -2.098 12.859 1 90.12 122 THR A N 1
ATOM 973 C CA . THR A 1 122 ? 10.961 -0.935 12.195 1 90.12 122 THR A CA 1
ATOM 974 C C . THR A 1 122 ? 11.43 -0.854 10.75 1 90.12 122 THR A C 1
ATOM 976 O O . THR A 1 122 ? 10.656 -0.476 9.859 1 90.12 122 THR A O 1
ATOM 979 N N . ALA A 1 123 ? 12.656 -1.224 10.547 1 91.25 123 ALA A N 1
ATOM 980 C CA . ALA A 1 123 ? 13.18 -1.249 9.188 1 91.25 123 ALA A CA 1
ATOM 981 C C . ALA A 1 123 ? 12.398 -2.223 8.312 1 91.25 123 ALA A C 1
ATOM 983 O O . ALA A 1 123 ? 12.031 -1.895 7.184 1 91.25 123 ALA A O 1
ATOM 984 N N . LYS A 1 124 ? 12.156 -3.365 8.836 1 94.06 124 LYS A N 1
ATOM 985 C CA . LYS A 1 124 ? 11.383 -4.359 8.094 1 94.06 124 LYS A CA 1
ATOM 986 C C . LYS A 1 124 ? 9.961 -3.861 7.824 1 94.06 124 LYS A C 1
ATOM 988 O O . LYS A 1 124 ? 9.438 -4.031 6.719 1 94.06 124 LYS A O 1
ATOM 993 N N . ALA A 1 125 ? 9.391 -3.234 8.82 1 95.81 125 ALA A N 1
ATOM 994 C CA . ALA A 1 125 ? 8.031 -2.707 8.672 1 95.81 125 ALA A CA 1
ATOM 995 C C . ALA A 1 125 ? 7.969 -1.652 7.574 1 95.81 125 ALA A C 1
ATOM 997 O O . ALA A 1 125 ? 7.031 -1.638 6.773 1 95.81 125 ALA A O 1
ATO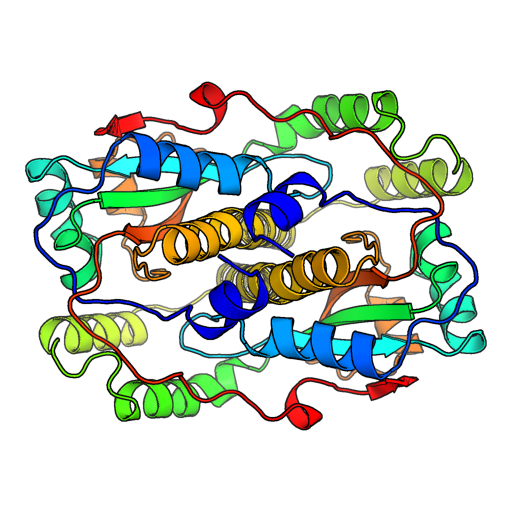M 998 N N . HIS A 1 126 ? 8.984 -0.838 7.516 1 95.56 126 HIS A N 1
ATOM 999 C CA . HIS A 1 126 ? 9.047 0.191 6.484 1 95.56 126 HIS A CA 1
ATOM 1000 C C . HIS A 1 126 ? 9.156 -0.427 5.094 1 95.56 126 HIS A C 1
ATOM 1002 O O . HIS A 1 126 ? 8.508 0.037 4.152 1 95.56 126 HIS A O 1
ATOM 1008 N N . LEU A 1 127 ? 9.977 -1.418 5.004 1 97.44 127 LEU A N 1
ATOM 1009 C CA . LEU A 1 127 ? 10.156 -2.082 3.715 1 97.44 127 LEU A CA 1
ATOM 1010 C C . LEU A 1 127 ? 8.867 -2.766 3.273 1 97.44 127 LEU A C 1
ATOM 1012 O O . LEU A 1 127 ? 8.516 -2.74 2.09 1 97.44 127 LEU A O 1
ATOM 1016 N N . TRP A 1 128 ? 8.156 -3.342 4.207 1 98.25 128 TRP A N 1
ATOM 1017 C CA . TRP A 1 128 ? 6.887 -3.99 3.883 1 98.25 128 TRP A CA 1
ATOM 1018 C C . TRP A 1 128 ? 5.824 -2.957 3.529 1 98.25 128 TRP A C 1
ATOM 1020 O O . TRP A 1 128 ? 4.984 -3.195 2.654 1 98.25 128 TRP A O 1
ATOM 1030 N N . GLN A 1 129 ? 5.852 -1.856 4.207 1 98.5 129 GLN A N 1
ATOM 1031 C CA . GLN A 1 129 ? 4.977 -0.75 3.826 1 98.5 129 GLN A CA 1
ATOM 1032 C C . GLN A 1 129 ? 5.23 -0.319 2.385 1 98.5 129 GLN A C 1
ATOM 1034 O O . GLN A 1 129 ? 4.289 -0.16 1.604 1 98.5 129 GLN A O 1
ATOM 1039 N N . ASN A 1 130 ? 6.484 -0.144 2.045 1 98.5 130 ASN A N 1
ATOM 1040 C CA . ASN A 1 130 ? 6.848 0.213 0.678 1 98.5 130 ASN A CA 1
ATOM 1041 C C . ASN A 1 130 ? 6.344 -0.82 -0.324 1 98.5 130 ASN A C 1
ATOM 1043 O O . ASN A 1 130 ? 5.848 -0.463 -1.396 1 98.5 130 ASN A O 1
ATOM 1047 N N . ALA A 1 131 ? 6.52 -2.066 0.049 1 98.81 131 ALA A N 1
ATOM 1048 C CA . ALA A 1 131 ? 6.012 -3.127 -0.817 1 98.81 131 ALA A CA 1
ATOM 1049 C C . ALA A 1 131 ? 4.496 -3.045 -0.956 1 98.81 131 ALA A C 1
ATOM 1051 O O . ALA A 1 131 ? 3.955 -3.219 -2.051 1 98.81 131 ALA A O 1
ATOM 1052 N N . GLY A 1 132 ? 3.811 -2.801 0.166 1 98.88 132 GLY A N 1
ATOM 1053 C CA . GLY A 1 132 ? 2.367 -2.625 0.113 1 98.88 132 GLY A CA 1
ATOM 1054 C C . GLY A 1 132 ? 1.933 -1.555 -0.87 1 98.88 132 GLY A C 1
ATOM 1055 O O . GLY A 1 132 ? 0.993 -1.758 -1.642 1 98.88 132 GLY A O 1
ATOM 1056 N N . ILE A 1 133 ? 2.619 -0.485 -0.863 1 98.88 133 ILE A N 1
ATOM 1057 C CA . ILE A 1 133 ? 2.32 0.648 -1.732 1 98.88 133 ILE A CA 1
ATOM 1058 C C . ILE A 1 133 ? 2.529 0.249 -3.191 1 98.88 133 ILE A C 1
ATOM 1060 O O . ILE A 1 133 ? 1.619 0.377 -4.012 1 98.88 133 ILE A O 1
ATOM 1064 N N . ALA A 1 134 ? 3.654 -0.299 -3.496 1 98.88 134 ALA A N 1
ATOM 1065 C CA . ALA A 1 134 ? 4.023 -0.622 -4.871 1 98.88 134 ALA A CA 1
ATOM 1066 C C . ALA A 1 134 ? 3.139 -1.73 -5.434 1 98.88 134 ALA A C 1
ATOM 1068 O O . ALA A 1 134 ? 2.637 -1.625 -6.555 1 98.88 134 ALA A O 1
ATOM 1069 N N . VAL A 1 135 ? 2.947 -2.752 -4.668 1 98.94 135 VAL A N 1
ATOM 1070 C CA . VAL A 1 135 ? 2.195 -3.908 -5.141 1 98.94 135 VAL A CA 1
ATOM 1071 C C . VAL A 1 135 ? 0.725 -3.53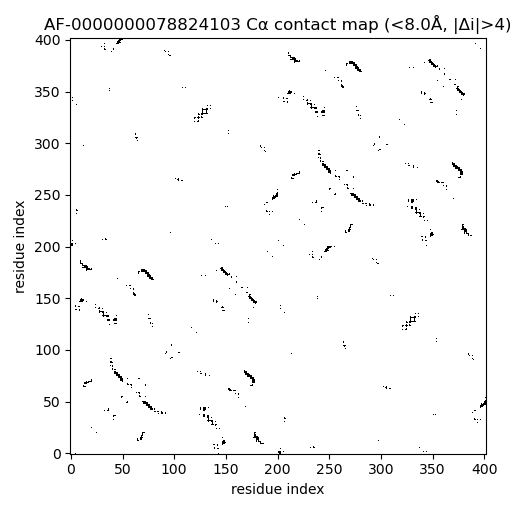5 -5.312 1 98.94 135 VAL A C 1
ATOM 1073 O O . VAL A 1 135 ? 0.058 -4.016 -6.23 1 98.94 135 VAL A O 1
ATOM 1076 N N . GLU A 1 136 ? 0.238 -2.646 -4.473 1 98.88 136 GLU A N 1
ATOM 1077 C CA . GLU A 1 136 ? -1.156 -2.252 -4.652 1 98.88 136 GLU A CA 1
ATOM 1078 C C . GLU A 1 136 ? -1.339 -1.436 -5.93 1 98.88 136 GLU A C 1
ATOM 1080 O O . GLU A 1 136 ? -2.385 -1.512 -6.578 1 98.88 136 GLU A O 1
ATOM 1085 N N . HIS A 1 137 ? -0.342 -0.626 -6.324 1 98.94 137 HIS A N 1
ATOM 1086 C CA . HIS A 1 137 ? -0.375 -0.029 -7.656 1 98.94 137 HIS A CA 1
ATOM 1087 C C . HIS A 1 137 ? -0.569 -1.091 -8.734 1 98.94 137 HIS A C 1
ATOM 1089 O O . HIS A 1 137 ? -1.364 -0.905 -9.656 1 98.94 137 HIS A O 1
ATOM 1095 N N . MET A 1 138 ? 0.112 -2.176 -8.586 1 98.94 138 MET A N 1
ATOM 1096 C CA . MET A 1 138 ? 0.049 -3.264 -9.562 1 98.94 138 MET A CA 1
ATOM 1097 C C . MET A 1 138 ? -1.323 -3.928 -9.547 1 98.94 138 MET A C 1
ATOM 1099 O O . MET A 1 138 ? -1.891 -4.215 -10.602 1 98.94 138 MET A O 1
ATOM 1103 N N . VAL A 1 139 ? -1.818 -4.191 -8.352 1 98.94 139 VAL A N 1
ATOM 1104 C CA . VAL A 1 139 ? -3.127 -4.816 -8.188 1 98.94 139 VAL A CA 1
ATOM 1105 C C . VAL A 1 139 ? -4.195 -3.967 -8.867 1 98.94 139 VAL A C 1
ATOM 1107 O O . VAL A 1 139 ? -5.023 -4.484 -9.617 1 98.94 139 VAL A O 1
ATOM 1110 N N . LEU A 1 140 ? -4.156 -2.652 -8.641 1 98.94 140 LEU A N 1
ATOM 1111 C CA . LEU A 1 140 ? -5.137 -1.747 -9.227 1 98.94 140 LEU A CA 1
ATOM 1112 C C . LEU A 1 140 ? -4.961 -1.657 -10.734 1 98.94 140 LEU A C 1
ATOM 1114 O O . LEU A 1 140 ? -5.945 -1.562 -11.477 1 98.94 140 LEU A O 1
ATOM 1118 N N . LYS A 1 141 ? -3.727 -1.704 -11.195 1 98.94 141 LYS A N 1
ATOM 1119 C CA . LYS A 1 141 ? -3.49 -1.704 -12.633 1 98.94 141 LYS A CA 1
ATOM 1120 C C . LYS A 1 141 ? -4.051 -2.967 -13.281 1 98.94 141 LYS A C 1
ATOM 1122 O O . LYS A 1 141 ? -4.59 -2.914 -14.391 1 98.94 141 LYS A O 1
ATOM 1127 N N . ALA A 1 142 ? -3.896 -4.109 -12.617 1 98.94 142 ALA A N 1
ATOM 1128 C CA . ALA A 1 142 ? -4.488 -5.34 -13.133 1 98.94 142 ALA A CA 1
ATOM 1129 C C . ALA A 1 142 ? -5.992 -5.176 -13.344 1 98.94 142 ALA A C 1
ATOM 1131 O O . ALA A 1 142 ? -6.52 -5.551 -14.391 1 98.94 142 ALA A O 1
ATOM 1132 N N . VAL A 1 143 ? -6.672 -4.574 -12.398 1 98.88 143 VAL A N 1
ATOM 1133 C CA . VAL A 1 143 ? -8.102 -4.32 -12.516 1 98.88 143 VAL A CA 1
ATOM 1134 C C . VAL A 1 143 ? -8.367 -3.402 -13.703 1 98.88 143 VAL A C 1
ATOM 1136 O O . VAL A 1 143 ? -9.258 -3.668 -14.516 1 98.88 143 VAL A O 1
ATOM 1139 N N . ASP A 1 144 ? -7.555 -2.348 -13.781 1 98.88 144 ASP A N 1
ATOM 1140 C CA . ASP A 1 144 ? -7.684 -1.379 -14.867 1 98.88 144 ASP A CA 1
ATOM 1141 C C . ASP A 1 144 ? -7.594 -2.062 -16.234 1 98.88 144 ASP A C 1
ATOM 1143 O O . ASP A 1 144 ? -8.234 -1.63 -17.188 1 98.88 144 ASP A O 1
ATOM 1147 N N . LEU A 1 145 ? -6.871 -3.174 -16.297 1 98.75 145 LEU A N 1
ATOM 1148 C CA . LEU A 1 145 ? -6.625 -3.885 -17.547 1 98.75 145 LEU A CA 1
ATOM 1149 C C . LEU A 1 145 ? -7.645 -5 -17.75 1 98.75 145 LEU A C 1
ATOM 1151 O O . LEU A 1 145 ? -7.562 -5.754 -18.719 1 98.75 145 LEU A O 1
ATOM 1155 N N . GLY A 1 146 ? -8.547 -5.137 -16.797 1 98.5 146 GLY A N 1
ATOM 1156 C CA . GLY A 1 146 ? -9.555 -6.18 -16.891 1 98.5 146 GLY A CA 1
ATOM 1157 C C . GLY A 1 146 ? -9.078 -7.516 -16.359 1 98.5 146 GLY A C 1
ATOM 1158 O O . GLY A 1 146 ? -9.703 -8.547 -16.609 1 98.5 146 GLY A O 1
ATOM 1159 N N . LEU A 1 147 ? -7.973 -7.531 -15.68 1 98.88 147 LEU A N 1
ATOM 1160 C CA . LEU A 1 147 ? -7.422 -8.727 -15.055 1 98.88 147 LEU A CA 1
ATOM 1161 C C . LEU A 1 147 ? -7.809 -8.797 -13.578 1 98.88 147 LEU A C 1
ATOM 1163 O O . LEU A 1 147 ? -8.391 -7.855 -13.039 1 98.88 147 LEU A O 1
ATOM 1167 N N . GLY A 1 148 ? -7.59 -9.961 -12.93 1 98.62 148 GLY A N 1
ATOM 1168 C CA . GLY A 1 148 ? -7.723 -10.18 -11.5 1 98.62 148 GLY A CA 1
ATOM 1169 C C . GLY A 1 148 ? -6.426 -10.602 -10.836 1 98.62 148 GLY A C 1
ATOM 1170 O O . GLY A 1 148 ? -5.496 -11.055 -11.508 1 98.62 148 GLY A O 1
ATOM 1171 N N . SER A 1 149 ? -6.375 -10.422 -9.609 1 98.81 149 SER A N 1
ATOM 1172 C CA . SER A 1 149 ? -5.234 -10.82 -8.789 1 98.81 149 SER A CA 1
ATOM 1173 C C . SER A 1 149 ? -5.656 -11.109 -7.355 1 98.81 149 SER A C 1
ATOM 1175 O O . SER A 1 149 ? -6.84 -11.008 -7.02 1 98.81 149 SER A O 1
ATOM 1177 N N . CYS A 1 150 ? -4.684 -11.531 -6.566 1 98.56 150 CYS A N 1
ATOM 1178 C CA . CYS A 1 150 ? -4.887 -11.758 -5.141 1 98.56 150 CYS A CA 1
ATOM 1179 C C . CYS A 1 150 ? -3.58 -11.602 -4.371 1 98.56 150 CYS A C 1
ATOM 1181 O O . CYS A 1 150 ? -2.557 -12.164 -4.758 1 98.56 150 CYS A O 1
ATOM 1183 N N . TRP A 1 151 ? -3.664 -10.766 -3.303 1 98.5 151 TRP A N 1
ATOM 1184 C CA . TRP A 1 151 ? -2.559 -10.734 -2.35 1 98.5 151 TRP A CA 1
ATOM 1185 C C . TRP A 1 151 ? -2.428 -12.07 -1.626 1 98.5 151 TRP A C 1
ATOM 1187 O O . TRP A 1 151 ? -3.375 -12.539 -0.985 1 98.5 151 TRP A O 1
ATOM 1197 N N . VAL A 1 152 ? -1.232 -12.711 -1.681 1 97.75 152 VAL A N 1
ATOM 1198 C CA . VAL A 1 152 ? -1.053 -13.992 -1.013 1 97.75 152 VAL A CA 1
ATOM 1199 C C . VAL A 1 152 ? 0.207 -13.961 -0.15 1 97.75 152 VAL A C 1
ATOM 1201 O O . VAL A 1 152 ? 1.323 -13.922 -0.672 1 97.75 152 VAL A O 1
ATOM 1204 N N . GLY A 1 153 ? -0.002 -13.953 1.109 1 95.62 153 GLY A N 1
ATOM 1205 C CA . GLY A 1 153 ? 1.102 -13.984 2.055 1 95.62 153 GLY A CA 1
ATOM 1206 C C . GLY A 1 153 ? 1.45 -15.391 2.514 1 95.62 153 GLY A C 1
ATOM 1207 O O . GLY A 1 153 ? 2.496 -15.609 3.129 1 95.62 153 GLY A O 1
ATOM 1208 N N . ILE A 1 154 ? 0.588 -16.359 2.275 1 94.06 154 ILE A N 1
ATOM 1209 C CA . ILE A 1 154 ? 0.842 -17.734 2.639 1 94.06 154 ILE A CA 1
ATOM 1210 C C . ILE A 1 154 ? 1.816 -18.359 1.644 1 94.06 154 ILE A C 1
ATOM 1212 O O . ILE A 1 154 ? 1.411 -18.828 0.575 1 94.06 154 ILE A O 1
ATOM 1216 N N . VAL A 1 155 ? 3.066 -18.391 2.021 1 95.19 155 VAL A N 1
ATOM 1217 C CA . VAL A 1 155 ? 4.152 -18.891 1.189 1 95.19 155 VAL A CA 1
ATOM 1218 C C . VAL A 1 155 ? 5.301 -19.375 2.076 1 95.19 155 VAL A C 1
ATOM 1220 O O . VAL A 1 155 ? 5.656 -18.719 3.057 1 95.19 155 VAL A O 1
ATOM 1223 N N . ASP A 1 156 ? 5.773 -20.562 1.852 1 95.5 156 ASP A N 1
ATOM 1224 C CA . ASP A 1 156 ? 7.051 -20.984 2.412 1 95.5 156 ASP A CA 1
ATOM 1225 C C . ASP A 1 156 ? 8.211 -20.234 1.775 1 95.5 156 ASP A C 1
ATOM 1227 O O . ASP A 1 156 ? 8.734 -20.641 0.735 1 95.5 156 ASP A O 1
ATOM 1231 N N . ARG A 1 157 ? 8.617 -19.219 2.432 1 95.5 157 ARG A N 1
ATOM 1232 C CA . ARG A 1 157 ? 9.555 -18.266 1.861 1 95.5 157 ARG A CA 1
ATOM 1233 C C . ARG A 1 157 ? 10.914 -18.922 1.599 1 95.5 157 ARG A C 1
ATOM 1235 O O . ARG A 1 157 ? 11.547 -18.641 0.58 1 95.5 157 ARG A O 1
ATOM 1242 N N . GLU A 1 158 ? 11.336 -19.719 2.486 1 94.94 158 GLU A N 1
ATOM 1243 C CA . GLU A 1 158 ? 12.617 -20.391 2.303 1 94.94 158 GLU A CA 1
ATOM 1244 C C . GLU A 1 158 ? 12.602 -21.297 1.078 1 94.94 158 GLU A C 1
ATOM 1246 O O . GLU A 1 158 ? 13.516 -21.266 0.259 1 94.94 158 GLU A O 1
ATOM 1251 N N . LYS A 1 159 ? 11.57 -22.094 0.937 1 97.25 159 LYS A N 1
ATOM 1252 C CA . LYS A 1 159 ? 11.453 -23 -0.203 1 97.25 159 LYS A CA 1
ATOM 1253 C C . LYS A 1 159 ? 11.32 -22.234 -1.51 1 97.25 159 LYS A C 1
ATOM 1255 O O . LYS A 1 159 ? 11.945 -22.578 -2.514 1 97.25 159 LYS A O 1
ATOM 1260 N N . ALA A 1 160 ? 10.523 -21.172 -1.504 1 98.19 160 ALA A N 1
ATOM 1261 C CA . ALA A 1 160 ? 10.336 -20.375 -2.707 1 98.19 160 ALA A CA 1
ATOM 1262 C C . ALA A 1 160 ? 11.648 -19.719 -3.141 1 98.19 160 ALA A C 1
ATOM 1264 O O . ALA A 1 160 ? 11.961 -19.688 -4.332 1 98.19 160 ALA A O 1
ATOM 1265 N N . LYS A 1 161 ? 12.406 -19.234 -2.189 1 98.06 161 LYS A N 1
ATOM 1266 C CA . LYS A 1 161 ? 13.688 -18.594 -2.5 1 98.06 161 LYS A CA 1
ATOM 1267 C C . LYS A 1 161 ? 14.633 -19.594 -3.176 1 98.06 161 LYS A C 1
ATOM 1269 O O . LYS A 1 161 ? 15.375 -19.219 -4.094 1 98.06 161 LYS A O 1
ATOM 1274 N N . LYS A 1 162 ? 14.602 -20.797 -2.707 1 97.69 162 LYS A N 1
ATOM 1275 C CA . LYS A 1 162 ? 15.445 -21.828 -3.285 1 97.69 162 LYS A CA 1
ATOM 1276 C C . LYS A 1 162 ? 15.016 -22.156 -4.715 1 97.69 162 LYS A C 1
ATOM 1278 O O . LYS A 1 162 ? 15.859 -22.234 -5.613 1 97.69 162 LYS A O 1
ATOM 1283 N N . ILE A 1 163 ? 13.727 -22.312 -4.934 1 97.81 163 ILE A N 1
ATOM 1284 C CA . ILE A 1 163 ? 13.188 -22.625 -6.254 1 97.81 163 ILE A CA 1
ATOM 1285 C C . ILE A 1 163 ? 13.547 -21.516 -7.238 1 97.81 163 ILE A C 1
ATOM 1287 O O . ILE A 1 163 ? 13.93 -21.781 -8.375 1 97.81 163 ILE A O 1
ATOM 1291 N N . LEU A 1 164 ? 13.5 -20.266 -6.75 1 98.31 164 LEU A N 1
ATOM 1292 C CA . LEU A 1 164 ? 13.68 -19.109 -7.617 1 98.31 164 LEU A CA 1
ATOM 1293 C C . LEU A 1 164 ? 15.141 -18.672 -7.645 1 98.31 164 LEU A C 1
ATOM 1295 O O . LEU A 1 164 ? 15.508 -17.766 -8.391 1 98.31 164 LEU A O 1
ATOM 1299 N N . LYS A 1 165 ? 15.969 -19.281 -6.781 1 97.88 165 LYS A N 1
ATOM 1300 C CA . LYS A 1 165 ? 17.391 -18.938 -6.676 1 97.88 165 LYS A CA 1
ATOM 1301 C C . LYS A 1 165 ? 17.594 -17.469 -6.375 1 97.88 165 LYS A C 1
ATOM 1303 O O . LYS A 1 165 ? 18.359 -16.781 -7.059 1 97.88 165 LYS A O 1
ATOM 1308 N N . LEU A 1 166 ? 16.891 -17.031 -5.414 1 98.19 166 LEU A N 1
ATOM 1309 C CA . LEU A 1 166 ? 17 -15.641 -4.996 1 98.19 166 LEU A CA 1
ATOM 1310 C C . LEU A 1 166 ? 18.203 -15.438 -4.082 1 98.19 166 LEU A C 1
ATOM 1312 O O . LEU A 1 166 ? 18.484 -16.281 -3.232 1 98.19 166 LEU A O 1
ATOM 1316 N N . GLU A 1 167 ? 18.859 -14.328 -4.246 1 97.69 167 GLU A N 1
ATOM 1317 C CA . GLU A 1 167 ? 19.922 -13.953 -3.309 1 97.69 167 GLU A CA 1
ATOM 1318 C C . GLU A 1 167 ? 19.359 -13.727 -1.908 1 97.69 167 GLU A C 1
ATOM 1320 O O . GLU A 1 167 ? 18.188 -13.359 -1.755 1 97.69 167 GLU A O 1
ATOM 1325 N N . ASP A 1 168 ? 20.141 -13.805 -0.873 1 95.94 168 ASP A N 1
ATOM 1326 C CA . ASP A 1 168 ? 19.75 -13.703 0.528 1 95.94 168 ASP A CA 1
ATOM 1327 C C . ASP A 1 168 ? 19.188 -12.32 0.846 1 95.94 168 ASP A C 1
ATOM 1329 O O . ASP A 1 168 ? 18.344 -12.172 1.728 1 95.94 168 ASP A O 1
ATOM 1333 N N . ARG A 1 169 ? 19.547 -11.375 0.117 1 96.31 169 ARG A N 1
ATOM 1334 C CA . ARG A 1 169 ? 19.156 -10 0.425 1 96.31 169 ARG A CA 1
ATOM 1335 C C . ARG A 1 169 ? 17.688 -9.773 0.092 1 96.31 169 ARG A C 1
ATOM 1337 O O . ARG A 1 169 ? 17.078 -8.797 0.55 1 96.31 169 ARG A O 1
ATOM 1344 N N . TYR A 1 170 ? 17.141 -10.602 -0.764 1 98.12 170 TYR A N 1
ATOM 1345 C CA . TYR A 1 170 ? 15.758 -10.414 -1.168 1 98.12 170 TYR A CA 1
ATOM 1346 C C . TYR A 1 170 ? 14.82 -11.266 -0.322 1 98.12 170 TYR A C 1
ATOM 1348 O O . TYR A 1 170 ? 14.961 -12.492 -0.273 1 98.12 170 TYR A O 1
ATOM 1356 N N . ASP A 1 171 ? 13.938 -10.625 0.349 1 97.62 171 ASP A N 1
ATOM 1357 C CA . ASP A 1 171 ? 12.891 -11.305 1.1 1 97.62 171 ASP A CA 1
ATOM 1358 C C . ASP A 1 171 ? 11.555 -11.25 0.359 1 97.62 171 ASP A C 1
ATOM 1360 O O . ASP A 1 171 ? 11.188 -10.211 -0.195 1 97.62 171 ASP A O 1
ATOM 1364 N N . ILE A 1 172 ? 10.844 -12.359 0.344 1 98.31 172 ILE A N 1
ATOM 1365 C CA . ILE A 1 172 ? 9.531 -12.414 -0.302 1 98.31 172 ILE A CA 1
ATOM 1366 C C . ILE A 1 172 ? 8.469 -11.859 0.645 1 98.31 172 ILE A C 1
ATOM 1368 O O . ILE A 1 172 ? 8.336 -12.32 1.778 1 98.31 172 ILE A O 1
ATOM 1372 N N . VAL A 1 173 ? 7.727 -10.906 0.174 1 97.88 173 VAL A N 1
ATOM 1373 C CA . VAL A 1 173 ? 6.66 -10.289 0.956 1 97.88 173 VAL A CA 1
ATOM 1374 C C . VAL A 1 173 ? 5.324 -10.945 0.615 1 97.88 173 VAL A C 1
ATOM 1376 O O . VAL A 1 173 ? 4.5 -11.18 1.5 1 97.88 173 VAL A O 1
ATOM 1379 N N . ALA A 1 174 ? 5.082 -11.219 -0.654 1 98.44 174 ALA A N 1
ATOM 1380 C CA . ALA A 1 174 ? 3.809 -11.766 -1.118 1 98.44 174 ALA A CA 1
ATOM 1381 C C . ALA A 1 174 ? 3.945 -12.352 -2.52 1 98.44 174 ALA A C 1
ATOM 1383 O O . ALA A 1 174 ? 4.902 -12.055 -3.236 1 98.44 174 ALA A O 1
ATOM 1384 N N . LEU A 1 175 ? 3.086 -13.242 -2.809 1 98.81 175 LEU A N 1
ATOM 1385 C CA . LEU A 1 175 ? 2.832 -13.648 -4.188 1 98.81 175 LEU A CA 1
ATOM 1386 C C . LEU A 1 175 ? 1.603 -12.945 -4.746 1 98.81 175 LEU A C 1
ATOM 1388 O O . LEU A 1 175 ? 0.656 -12.656 -4.012 1 98.81 175 LEU A O 1
ATOM 1392 N N . LEU A 1 176 ? 1.659 -12.688 -6.043 1 98.94 176 LEU A N 1
ATOM 1393 C CA . LEU A 1 176 ? 0.55 -12.039 -6.734 1 98.94 176 LEU A CA 1
ATOM 1394 C C . LEU A 1 176 ? 0.171 -12.805 -7.996 1 98.94 176 LEU A C 1
ATOM 1396 O O . LEU A 1 176 ? 0.692 -12.523 -9.078 1 98.94 176 LEU A O 1
ATOM 1400 N N . PRO A 1 177 ? -0.703 -13.781 -7.836 1 98.88 177 PRO A N 1
ATOM 1401 C CA . PRO A 1 177 ? -1.234 -14.414 -9.047 1 98.88 177 PRO A CA 1
ATOM 1402 C C . PRO A 1 177 ? -2.09 -13.461 -9.883 1 98.88 177 PRO A C 1
ATOM 1404 O O . PRO A 1 177 ? -2.861 -12.672 -9.328 1 98.88 177 PRO A O 1
ATOM 1407 N N . ILE A 1 178 ? -1.929 -13.523 -11.148 1 98.88 178 ILE A N 1
ATOM 1408 C CA . ILE A 1 178 ? -2.633 -12.625 -12.055 1 98.88 178 ILE A CA 1
ATOM 1409 C C . ILE A 1 178 ? -3.201 -13.414 -13.234 1 98.88 178 ILE A C 1
ATOM 1411 O O . ILE A 1 178 ? -2.529 -14.297 -13.781 1 98.88 178 ILE A O 1
ATOM 1415 N N . GLY A 1 179 ? -4.383 -13.102 -13.641 1 98.88 179 GLY A N 1
ATOM 1416 C CA . GLY A 1 179 ? -5.047 -13.688 -14.789 1 98.88 179 GLY A CA 1
ATOM 1417 C C . GLY A 1 179 ? -6.441 -13.141 -15.023 1 98.88 179 GLY A C 1
ATOM 1418 O O . GLY A 1 179 ? -6.922 -12.305 -14.25 1 98.88 179 GLY A O 1
ATOM 1419 N N . TYR A 1 180 ? -7.035 -13.594 -16.094 1 98.88 180 TYR A N 1
ATOM 1420 C CA . TYR A 1 180 ? -8.438 -13.25 -16.297 1 98.88 180 TYR A CA 1
ATOM 1421 C C . TYR A 1 180 ? -9.328 -13.977 -15.305 1 98.88 180 TYR A C 1
ATOM 1423 O O . TYR A 1 180 ? -9.219 -15.195 -15.125 1 98.88 180 TYR A O 1
ATOM 1431 N N . PRO A 1 181 ? -10.203 -13.227 -14.656 1 98.56 181 PRO A N 1
ATOM 1432 C CA . PRO A 1 181 ? -11.031 -13.844 -13.617 1 98.56 181 PRO A CA 1
ATOM 1433 C C . PRO A 1 181 ? -11.992 -14.891 -14.188 1 98.56 181 PRO A C 1
ATOM 1435 O O . PRO A 1 181 ? -12.602 -14.672 -15.234 1 98.56 181 PRO A O 1
ATOM 1438 N N . ASP A 1 182 ? -12.086 -16.016 -13.492 1 97.88 182 ASP A N 1
ATOM 1439 C CA . ASP A 1 182 ? -13.102 -17.016 -13.766 1 97.88 182 ASP A CA 1
ATOM 1440 C C . ASP A 1 182 ? -14.102 -17.125 -12.609 1 97.88 182 ASP A C 1
ATOM 1442 O O . ASP A 1 182 ? -14.5 -18.219 -12.227 1 97.88 182 ASP A O 1
ATOM 1446 N N . GLN A 1 183 ? -14.289 -16.031 -11.867 1 96.5 183 GLN A N 1
ATOM 1447 C CA . GLN A 1 183 ? -15.234 -15.852 -10.773 1 96.5 183 GLN A CA 1
ATOM 1448 C C . GLN A 1 183 ? -15.625 -14.383 -10.625 1 96.5 183 GLN A C 1
ATOM 1450 O O . GLN A 1 183 ? -15.008 -13.508 -11.234 1 96.5 183 GLN A O 1
ATOM 1455 N N . ASP A 1 184 ? -16.641 -14.094 -9.977 1 94.94 184 ASP A N 1
ATOM 1456 C CA . ASP A 1 184 ? -17.109 -12.75 -9.68 1 94.94 184 ASP A CA 1
ATOM 1457 C C . ASP A 1 184 ? -17.594 -12.641 -8.234 1 94.94 184 ASP A C 1
ATOM 1459 O O . ASP A 1 184 ? -18.797 -12.5 -7.98 1 94.94 184 ASP A O 1
ATOM 1463 N N . PRO A 1 185 ? -16.641 -12.695 -7.352 1 94.25 185 PRO A N 1
ATOM 1464 C CA . PRO A 1 185 ? -17.031 -12.688 -5.941 1 94.25 185 PRO A CA 1
ATOM 1465 C C . PRO A 1 185 ? -17.656 -11.352 -5.516 1 94.25 185 PRO A C 1
ATOM 1467 O O . PRO A 1 185 ? -17.297 -10.305 -6.062 1 94.25 185 PRO A O 1
ATOM 1470 N N . SER A 1 186 ? -18.516 -11.398 -4.527 1 92.19 186 SER A N 1
ATOM 1471 C CA . SER A 1 186 ? -19.047 -10.188 -3.93 1 92.19 186 SER A CA 1
ATOM 1472 C C . SER A 1 186 ? -17.984 -9.445 -3.127 1 92.19 186 SER A C 1
ATOM 1474 O O . SER A 1 186 ? -17 -10.039 -2.703 1 92.19 186 SER A O 1
ATOM 1476 N N . PRO A 1 187 ? -18.203 -8.141 -2.949 1 91.19 187 PRO A N 1
ATOM 1477 C CA . PRO A 1 187 ? -17.297 -7.414 -2.064 1 91.19 187 PRO A CA 1
ATOM 1478 C C . PRO A 1 187 ? -17.266 -7.984 -0.649 1 91.19 187 PRO A C 1
ATOM 1480 O O . PRO A 1 187 ? -18.297 -8.398 -0.123 1 91.19 187 PRO A O 1
ATOM 1483 N N . ARG A 1 188 ? -16.047 -8.039 -0.123 1 90.75 188 ARG A N 1
ATOM 1484 C CA . ARG A 1 188 ? -15.938 -8.453 1.273 1 90.75 188 ARG A CA 1
ATOM 1485 C C . ARG A 1 188 ? -16.469 -7.367 2.205 1 90.75 188 ARG A C 1
ATOM 1487 O O . ARG A 1 188 ? -16.422 -6.18 1.879 1 90.75 188 ARG A O 1
ATOM 1494 N N . PRO A 1 189 ? -16.984 -7.801 3.297 1 92.31 189 PRO A N 1
ATOM 1495 C CA . PRO A 1 189 ? -17.5 -6.797 4.23 1 92.31 189 PRO A CA 1
ATOM 1496 C C . PRO A 1 189 ? -16.406 -5.824 4.695 1 92.31 189 PRO A C 1
ATOM 1498 O O . PRO A 1 189 ? -15.266 -6.227 4.906 1 92.31 189 PRO A O 1
ATOM 1501 N N . ARG A 1 190 ? -16.797 -4.582 4.832 1 95.19 190 ARG A N 1
ATOM 1502 C CA . ARG A 1 190 ? -15.922 -3.541 5.359 1 95.19 190 ARG A CA 1
ATOM 1503 C C . ARG A 1 190 ? -16.453 -3.004 6.688 1 95.19 190 ARG A C 1
ATOM 1505 O O . ARG A 1 190 ? -17.656 -2.873 6.871 1 95.19 190 ARG A O 1
ATOM 1512 N N . LEU A 1 191 ? -15.539 -2.754 7.57 1 96.19 191 LEU A N 1
ATOM 1513 C CA . LEU A 1 191 ? -15.922 -2.066 8.797 1 96.19 191 LEU A CA 1
ATOM 1514 C C . LEU A 1 191 ? -16.578 -0.727 8.492 1 96.19 191 LEU A C 1
ATOM 1516 O O . LEU A 1 191 ? -16.172 -0.021 7.57 1 96.19 191 LEU A O 1
ATOM 1520 N N . PRO A 1 192 ? -17.641 -0.384 9.258 1 97.19 192 PRO A N 1
ATOM 1521 C CA . PRO A 1 192 ? -18.234 0.94 9.047 1 97.19 192 PRO A CA 1
ATOM 1522 C C . PRO A 1 192 ? -17.266 2.076 9.352 1 97.19 192 PRO A C 1
ATOM 1524 O O . PRO A 1 192 ? -16.297 1.887 10.102 1 97.19 192 PRO A O 1
ATOM 1527 N N . MET A 1 193 ? -17.484 3.244 8.82 1 97.94 193 MET A N 1
ATOM 1528 C CA . MET A 1 193 ? -16.578 4.395 8.906 1 97.94 193 MET A CA 1
ATOM 1529 C C . MET A 1 193 ? -16.312 4.762 10.359 1 97.94 193 MET A C 1
ATOM 1531 O O . MET A 1 193 ? -15.188 5.129 10.711 1 97.94 193 MET A O 1
ATOM 1535 N N . ASP A 1 194 ? -17.266 4.613 11.25 1 97 194 ASP A N 1
ATOM 1536 C CA . ASP A 1 194 ? -17.125 5.043 12.641 1 97 194 ASP A CA 1
ATOM 1537 C C . ASP A 1 194 ? -16.219 4.098 13.414 1 97 194 ASP A C 1
ATOM 1539 O O . ASP A 1 194 ? -15.766 4.426 14.516 1 97 194 ASP A O 1
ATOM 1543 N N . GLU A 1 195 ? -15.906 2.885 12.797 1 96.44 195 GLU A N 1
ATOM 1544 C CA . GLU A 1 195 ? -14.984 1.954 13.438 1 96.44 195 GLU A CA 1
ATOM 1545 C C . GLU A 1 195 ? -13.555 2.186 12.969 1 96.44 195 GLU A C 1
ATOM 1547 O O . GLU A 1 195 ? -12.602 1.727 13.602 1 96.44 195 GLU A O 1
ATOM 1552 N N . ILE A 1 196 ? -13.406 2.922 11.805 1 97.69 196 ILE A N 1
ATOM 1553 C CA . ILE A 1 196 ? -12.039 3.096 11.328 1 97.69 196 ILE A CA 1
ATOM 1554 C C . ILE A 1 196 ? -11.586 4.531 11.578 1 97.69 196 ILE A C 1
ATOM 1556 O O . ILE A 1 196 ? -10.391 4.789 11.742 1 97.69 196 ILE A O 1
ATOM 1560 N N . LEU A 1 197 ? -12.492 5.461 11.555 1 98.75 197 LEU A N 1
ATOM 1561 C CA . LEU A 1 197 ? -12.188 6.84 11.922 1 98.75 197 LEU A CA 1
ATOM 1562 C C . LEU A 1 197 ? -12.281 7.035 13.43 1 98.75 197 LEU A C 1
ATOM 1564 O O . LEU A 1 197 ? -13.383 7.078 13.992 1 98.75 197 LEU A O 1
ATOM 1568 N N . LEU A 1 198 ? -11.156 7.176 14.047 1 98.5 198 LEU A N 1
ATOM 1569 C CA . LEU A 1 198 ? -11.109 7.254 15.5 1 98.5 198 LEU A CA 1
ATOM 1570 C C . LEU A 1 198 ? -11.656 8.586 16 1 98.5 198 LEU A C 1
ATOM 1572 O O . LEU A 1 198 ? -12.359 8.641 17 1 98.5 198 LEU A O 1
ATOM 1576 N N . LYS A 1 199 ? -11.242 9.664 15.289 1 97.56 199 LYS A N 1
ATOM 1577 C CA . LYS A 1 199 ? -11.719 10.992 15.664 1 97.56 199 LYS A CA 1
ATOM 1578 C C . LYS A 1 199 ? -11.391 12.023 14.586 1 97.56 199 LYS A C 1
ATOM 1580 O O . LYS A 1 199 ? -10.516 11.797 13.75 1 97.56 199 LYS A O 1
ATOM 1585 N N . GLU A 1 200 ? -12.18 13.016 14.648 1 97.12 200 GLU A N 1
ATOM 1586 C CA . GLU A 1 200 ? -11.992 14.219 13.836 1 97.12 200 GLU A CA 1
ATOM 1587 C C . GLU A 1 200 ? -11.852 15.461 14.711 1 97.12 200 GLU A C 1
ATOM 1589 O O . GLU A 1 200 ? -12.625 15.664 15.648 1 97.12 200 GLU A O 1
ATOM 1594 N N . MET A 1 201 ? -10.742 16.172 14.43 1 96.38 201 MET A N 1
ATOM 1595 C CA . MET A 1 201 ? -10.445 17.328 15.281 1 96.38 201 MET A CA 1
ATOM 1596 C C . MET A 1 201 ? -10.266 18.578 14.445 1 96.38 201 MET A C 1
ATOM 1598 O O . MET A 1 201 ? -9.734 18.531 13.336 1 96.38 201 MET A O 1
ATOM 1602 N N . MET B 1 1 ? -11.133 10.719 -12.68 1 95.56 1 MET B N 1
ATOM 1603 C CA . MET B 1 1 ? -10.008 10.68 -13.609 1 95.56 1 MET B CA 1
ATOM 1604 C C . MET B 1 1 ? -9.711 9.25 -14.055 1 95.56 1 MET B C 1
ATOM 1606 O O . MET B 1 1 ? -10.086 8.297 -13.367 1 95.56 1 MET B O 1
ATOM 1610 N N . ASP B 1 2 ? -9.07 9.188 -15.203 1 98.06 2 ASP B N 1
ATOM 1611 C CA . ASP B 1 2 ? -8.555 7.902 -15.664 1 98.06 2 ASP B CA 1
ATOM 1612 C C . ASP B 1 2 ? -7.48 7.371 -14.727 1 98.06 2 ASP B C 1
ATOM 1614 O O . ASP B 1 2 ? -6.637 8.133 -14.242 1 98.06 2 ASP B O 1
ATOM 1618 N N . PHE B 1 3 ? -7.457 6.055 -14.484 1 98.44 3 PHE B N 1
ATOM 1619 C CA . PHE B 1 3 ? -6.527 5.434 -13.547 1 98.44 3 PHE B CA 1
ATOM 1620 C C . PHE B 1 3 ? -5.086 5.762 -13.914 1 98.44 3 PHE B C 1
ATOM 1622 O O . PHE B 1 3 ? -4.277 6.082 -13.047 1 98.44 3 PHE B O 1
ATOM 1629 N N . ASN B 1 4 ? -4.719 5.668 -15.156 1 97.88 4 ASN B N 1
ATOM 1630 C CA . ASN B 1 4 ? -3.348 5.934 -15.586 1 97.88 4 ASN B CA 1
ATOM 1631 C C . ASN B 1 4 ? -2.936 7.371 -15.273 1 97.88 4 ASN B C 1
ATOM 1633 O O . ASN B 1 4 ? -1.783 7.629 -14.922 1 97.88 4 ASN B O 1
ATOM 1637 N N . ASP B 1 5 ? -3.844 8.242 -15.43 1 98.19 5 ASP B N 1
ATOM 1638 C CA . ASP B 1 5 ? -3.564 9.641 -15.109 1 98.19 5 ASP B CA 1
ATOM 1639 C C . ASP B 1 5 ? -3.291 9.82 -13.617 1 98.19 5 ASP B C 1
ATOM 1641 O O . ASP B 1 5 ? -2.398 10.578 -13.227 1 98.19 5 ASP B O 1
ATOM 1645 N N . VAL B 1 6 ? -4.074 9.125 -12.781 1 98.62 6 VAL B N 1
ATOM 1646 C CA . VAL B 1 6 ? -3.926 9.234 -11.328 1 98.62 6 VAL B CA 1
ATOM 1647 C C . VAL B 1 6 ? -2.529 8.781 -10.914 1 98.62 6 VAL B C 1
ATOM 1649 O O . VAL B 1 6 ? -1.843 9.477 -10.164 1 98.62 6 VAL B O 1
ATOM 1652 N N . ILE B 1 7 ? -2.062 7.617 -11.461 1 97.94 7 ILE B N 1
ATOM 1653 C CA . ILE B 1 7 ? -0.755 7.062 -11.125 1 97.94 7 ILE B CA 1
ATOM 1654 C C . ILE B 1 7 ? 0.345 7.992 -11.633 1 97.94 7 ILE B C 1
ATOM 1656 O O . ILE B 1 7 ? 1.324 8.25 -10.93 1 97.94 7 ILE B O 1
ATOM 1660 N N . LYS B 1 8 ? 0.164 8.555 -12.789 1 97.25 8 LYS B N 1
ATOM 1661 C CA . LYS B 1 8 ? 1.175 9.398 -13.422 1 97.25 8 LYS B CA 1
ATOM 1662 C C . LYS B 1 8 ? 1.292 10.742 -12.719 1 97.25 8 LYS B C 1
ATOM 1664 O O . LYS B 1 8 ? 2.381 11.32 -12.641 1 97.25 8 LYS B O 1
ATOM 1669 N N . LEU B 1 9 ? 0.191 11.258 -12.242 1 97.94 9 LEU B N 1
ATOM 1670 C CA . LEU B 1 9 ? 0.147 12.609 -11.695 1 97.94 9 LEU B CA 1
ATOM 1671 C C . LEU B 1 9 ? 0.506 12.609 -10.211 1 97.94 9 LEU B C 1
ATOM 1673 O O . LEU B 1 9 ? 0.781 13.664 -9.641 1 97.94 9 LEU B O 1
ATOM 1677 N N . ARG B 1 10 ? 0.455 11.453 -9.578 1 98.44 10 ARG B N 1
ATOM 1678 C CA . ARG B 1 10 ? 0.78 11.406 -8.156 1 98.44 10 ARG B CA 1
ATOM 1679 C C . ARG B 1 10 ? 2.193 11.914 -7.902 1 98.44 10 ARG B C 1
ATOM 1681 O O . ARG B 1 10 ? 3.15 11.445 -8.523 1 98.44 10 ARG B O 1
ATOM 1688 N N . ARG B 1 11 ? 2.295 12.867 -7.016 1 97.56 11 ARG B N 1
ATOM 1689 C CA . ARG B 1 11 ? 3.533 13.461 -6.516 1 97.56 11 ARG B CA 1
ATOM 1690 C C . ARG B 1 11 ? 3.484 13.641 -5.004 1 97.56 11 ARG B C 1
ATOM 1692 O O . ARG B 1 11 ? 2.402 13.734 -4.418 1 97.56 11 ARG B O 1
ATOM 1699 N N . SER B 1 12 ? 4.695 13.656 -4.453 1 97.69 12 SER B N 1
ATOM 1700 C CA . SER B 1 12 ? 4.754 14.172 -3.088 1 97.69 12 SER B CA 1
ATOM 1701 C C . SER B 1 12 ? 4.652 15.688 -3.062 1 97.69 12 SER B C 1
ATOM 1703 O O . SER B 1 12 ? 5.562 16.391 -3.52 1 97.69 12 SER B O 1
ATOM 1705 N N . ILE B 1 13 ? 3.51 16.172 -2.578 1 97.75 13 ILE B N 1
ATOM 1706 C CA . ILE B 1 13 ? 3.252 17.609 -2.512 1 97.75 13 ILE B CA 1
ATOM 1707 C C . ILE B 1 13 ? 3.562 18.125 -1.108 1 97.75 13 ILE B C 1
ATOM 1709 O O . ILE B 1 13 ? 3.023 17.625 -0.121 1 97.75 13 ILE B O 1
ATOM 1713 N N . ARG B 1 14 ? 4.383 19.156 -1.002 1 96.81 14 ARG B N 1
ATOM 1714 C CA . ARG B 1 14 ? 4.848 19.625 0.299 1 96.81 14 ARG B CA 1
ATOM 1715 C C . ARG B 1 14 ? 4.551 21.109 0.486 1 96.81 14 ARG B C 1
ATOM 1717 O O . ARG B 1 14 ? 5.059 21.734 1.419 1 96.81 14 ARG B O 1
ATOM 1724 N N . LYS B 1 15 ? 3.895 21.672 -0.42 1 97.38 15 LYS B N 1
ATOM 1725 C CA . LYS B 1 15 ? 3.361 23.031 -0.345 1 97.38 15 LYS B CA 1
ATOM 1726 C C . LYS B 1 15 ? 1.887 23.078 -0.737 1 97.38 15 LYS B C 1
ATOM 1728 O O . LYS B 1 15 ? 1.51 22.562 -1.797 1 97.38 15 LYS B O 1
ATOM 1733 N N . PHE B 1 16 ? 1.064 23.766 0.047 1 98 16 PHE B N 1
ATOM 1734 C CA . PHE B 1 16 ? -0.38 23.703 -0.141 1 98 16 PHE B CA 1
ATOM 1735 C C . PHE B 1 16 ? -0.976 25.109 -0.19 1 98 16 PHE B C 1
ATOM 1737 O O . PHE B 1 16 ? -0.492 26.016 0.487 1 98 16 PHE B O 1
ATOM 1744 N N . LYS B 1 17 ? -1.979 25.219 -1.001 1 98.19 17 LYS B N 1
ATOM 1745 C CA . LYS B 1 17 ? -2.795 26.422 -0.95 1 98.19 17 LYS B CA 1
ATOM 1746 C C . LYS B 1 17 ? -3.58 26.5 0.357 1 98.19 17 LYS B C 1
ATOM 1748 O O . LYS B 1 17 ? -3.863 25.469 0.979 1 98.19 17 LYS B O 1
ATOM 1753 N N . PRO B 1 18 ? -3.971 27.672 0.734 1 95.81 18 PRO B N 1
ATOM 1754 C CA . PRO B 1 18 ? -4.676 27.828 2.01 1 95.81 18 PRO B CA 1
ATOM 1755 C C . PRO B 1 18 ? -6.133 27.391 1.936 1 95.81 18 PRO B C 1
ATOM 1757 O O . PRO B 1 18 ? -6.809 27.297 2.965 1 95.81 18 PRO B O 1
ATOM 1760 N N . ASP B 1 19 ? -6.652 27.094 0.793 1 97.56 19 ASP B N 1
ATOM 1761 C CA . ASP B 1 19 ? -8.055 26.734 0.604 1 97.56 19 ASP B CA 1
ATOM 1762 C C . ASP B 1 19 ? -8.414 25.516 1.441 1 97.56 19 ASP B C 1
ATOM 1764 O O . ASP B 1 19 ? -7.641 24.547 1.52 1 97.56 19 ASP B O 1
ATOM 1768 N N . ALA B 1 20 ? -9.547 25.594 2.035 1 97.25 20 ALA B N 1
ATOM 1769 C CA . ALA B 1 20 ? -10.031 24.469 2.811 1 97.25 20 ALA B CA 1
ATOM 1770 C C . ALA B 1 20 ? -10.375 23.281 1.903 1 97.25 20 ALA B C 1
ATOM 1772 O O . ALA B 1 20 ? -10.75 23.469 0.746 1 97.25 20 ALA B O 1
ATOM 1773 N N . VAL B 1 21 ? -10.227 22.109 2.398 1 98.44 21 VAL B N 1
ATOM 1774 C CA . VAL B 1 21 ? -10.664 20.906 1.706 1 98.44 21 VAL B CA 1
ATOM 1775 C C . VAL B 1 21 ? -12.086 20.547 2.129 1 98.44 21 VAL B C 1
ATOM 1777 O O . VAL B 1 21 ? -12.383 20.469 3.324 1 98.44 21 VAL B O 1
ATOM 1780 N N . GLU B 1 22 ? -12.906 20.281 1.23 1 97.69 22 GLU B N 1
ATOM 1781 C CA . GLU B 1 22 ? -14.305 19.969 1.513 1 97.69 22 GLU B CA 1
ATOM 1782 C C . GLU B 1 22 ? -14.43 18.672 2.305 1 97.69 22 GLU B C 1
ATOM 1784 O O . GLU B 1 22 ? -13.703 17.719 2.047 1 97.69 22 GLU B O 1
ATOM 1789 N N . ASP B 1 23 ? -15.445 18.688 3.189 1 98.06 23 ASP B N 1
ATOM 1790 C CA . ASP B 1 23 ? -15.695 17.484 3.994 1 98.06 23 ASP B CA 1
ATOM 1791 C C . ASP B 1 23 ? -16 16.281 3.109 1 98.06 23 ASP B C 1
ATOM 1793 O O . ASP B 1 23 ? -15.617 15.156 3.434 1 98.06 23 ASP B O 1
ATOM 1797 N N . SER B 1 24 ? -16.719 16.531 2.076 1 98.62 24 SER B N 1
ATOM 1798 C CA . SER B 1 24 ? -17.062 15.438 1.183 1 98.62 24 SER B CA 1
ATOM 1799 C C . SER B 1 24 ? -15.82 14.789 0.589 1 98.62 24 SER B C 1
ATOM 1801 O O . SER B 1 24 ? -15.773 13.57 0.412 1 98.62 24 SER B O 1
ATOM 1803 N N . TYR B 1 25 ? -14.789 15.594 0.259 1 98.81 25 TYR B N 1
ATOM 1804 C CA . TYR B 1 25 ? -13.539 15.062 -0.28 1 98.81 25 TYR B CA 1
ATOM 1805 C C . TYR B 1 25 ? -12.805 14.234 0.767 1 98.81 25 TYR B C 1
ATOM 1807 O O . TYR B 1 25 ? -12.266 13.172 0.458 1 98.81 25 TYR B O 1
ATOM 1815 N N . ILE B 1 26 ? -12.797 14.727 2.004 1 98.81 26 ILE B N 1
ATOM 1816 C CA . ILE B 1 26 ? -12.156 13.992 3.09 1 98.81 26 ILE B CA 1
ATOM 1817 C C . ILE B 1 26 ? -12.836 12.641 3.27 1 98.81 26 ILE B C 1
ATOM 1819 O O . ILE B 1 26 ? -12.164 11.617 3.412 1 98.81 26 ILE B O 1
ATOM 1823 N N . LYS B 1 27 ? -14.133 12.641 3.168 1 98.62 27 LYS B N 1
ATOM 1824 C CA . LYS B 1 27 ? -14.891 11.398 3.307 1 98.62 27 LYS B CA 1
ATOM 1825 C C . LYS B 1 27 ? -14.57 10.43 2.172 1 98.62 27 LYS B C 1
ATOM 1827 O O . LYS B 1 27 ? -14.43 9.227 2.396 1 98.62 27 LYS B O 1
ATOM 1832 N N . GLU B 1 28 ? -14.523 10.93 0.963 1 98.81 28 GLU B N 1
ATOM 1833 C CA . GLU B 1 28 ? -14.211 10.086 -0.186 1 98.81 28 GLU B CA 1
ATOM 1834 C C . GLU B 1 28 ? -12.805 9.5 -0.069 1 98.81 28 GLU B C 1
ATOM 1836 O O . GLU B 1 28 ? -12.57 8.352 -0.453 1 98.81 28 GLU B O 1
ATOM 1841 N N . ILE B 1 29 ? -11.898 10.289 0.456 1 98.94 29 ILE B N 1
ATOM 1842 C CA . ILE B 1 29 ? -10.523 9.836 0.642 1 98.94 29 ILE B CA 1
ATOM 1843 C C . ILE B 1 29 ? -10.492 8.711 1.681 1 98.94 29 ILE B C 1
ATOM 1845 O O . ILE B 1 29 ? -9.875 7.668 1.456 1 98.94 29 ILE B O 1
ATOM 1849 N N . LEU B 1 30 ? -11.188 8.891 2.777 1 98.94 30 LEU B N 1
ATOM 1850 C CA . LEU B 1 30 ? -11.258 7.863 3.809 1 98.94 30 LEU B CA 1
ATOM 1851 C C . LEU B 1 30 ? -11.945 6.609 3.281 1 98.94 30 LEU B C 1
ATOM 1853 O O . LEU B 1 30 ? -11.539 5.492 3.5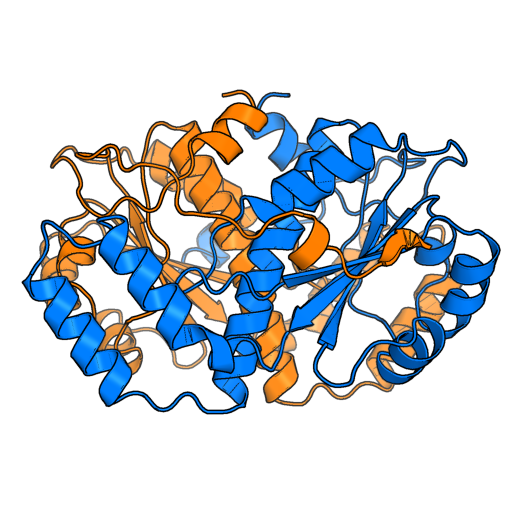96 1 98.94 30 LEU B O 1
ATOM 1857 N N . GLU B 1 31 ? -12.977 6.824 2.479 1 98.81 31 GLU B N 1
ATOM 1858 C CA . GLU B 1 31 ? -13.688 5.695 1.887 1 98.81 31 GLU B CA 1
ATOM 1859 C C . GLU B 1 31 ? -12.773 4.879 0.979 1 98.81 31 GLU B C 1
ATOM 1861 O O . GLU B 1 31 ? -12.844 3.648 0.959 1 98.81 31 GLU B O 1
ATOM 1866 N N . ALA B 1 32 ? -11.961 5.551 0.225 1 98.81 32 ALA B N 1
ATOM 1867 C CA . ALA B 1 32 ? -11.008 4.84 -0.618 1 98.81 32 ALA B CA 1
ATOM 1868 C C . ALA B 1 32 ? -10.102 3.939 0.218 1 98.81 32 ALA B C 1
ATOM 1870 O O . ALA B 1 32 ? -9.852 2.789 -0.149 1 98.81 32 ALA B O 1
ATOM 1871 N N . GLY B 1 33 ? -9.602 4.438 1.363 1 98.81 33 GLY B N 1
ATOM 1872 C CA . GLY B 1 33 ? -8.812 3.623 2.275 1 98.81 33 GLY B CA 1
ATOM 1873 C C . GLY B 1 33 ? -9.586 2.447 2.842 1 98.81 33 GLY B C 1
ATOM 1874 O O . GLY B 1 33 ? -9.047 1.346 2.967 1 98.81 33 GLY B O 1
ATOM 1875 N N . ARG B 1 34 ? -10.836 2.697 3.133 1 98.5 34 ARG B N 1
ATOM 1876 C CA . ARG B 1 34 ? -11.719 1.688 3.717 1 98.5 34 ARG B CA 1
ATOM 1877 C C . ARG B 1 34 ? -11.938 0.532 2.748 1 98.5 34 ARG B C 1
ATOM 1879 O O . ARG B 1 34 ? -12.109 -0.615 3.17 1 98.5 34 ARG B O 1
ATOM 1886 N N . MET B 1 35 ? -11.867 0.773 1.516 1 97.81 35 MET B N 1
ATOM 1887 C CA . MET B 1 35 ? -12.164 -0.219 0.487 1 97.81 35 MET B CA 1
ATOM 1888 C C . MET B 1 35 ? -10.93 -1.059 0.165 1 97.81 35 MET B C 1
ATOM 1890 O O . MET B 1 35 ? -11.031 -2.076 -0.521 1 97.81 35 MET B O 1
ATOM 1894 N N . ALA B 1 36 ? -9.805 -0.642 0.676 1 98.44 36 ALA B N 1
ATOM 1895 C CA . ALA B 1 36 ? -8.562 -1.345 0.374 1 98.44 36 ALA B CA 1
ATOM 1896 C C . ALA B 1 36 ? -8.594 -2.768 0.922 1 98.44 36 ALA B C 1
ATOM 1898 O O . ALA B 1 36 ? -9.227 -3.033 1.948 1 98.44 36 ALA B O 1
ATOM 1899 N N . PRO B 1 37 ? -7.926 -3.707 0.239 1 97.75 37 PRO B N 1
ATOM 1900 C CA . PRO B 1 37 ? -7.77 -5.043 0.819 1 97.75 37 PRO B CA 1
ATOM 1901 C C . PRO B 1 37 ? -6.836 -5.059 2.027 1 97.75 37 PRO B C 1
ATOM 1903 O O . PRO B 1 37 ? -6.059 -4.121 2.223 1 97.75 37 PRO B O 1
ATOM 1906 N N . SER B 1 38 ? -6.984 -6.016 2.855 1 97.19 38 SER B N 1
ATOM 1907 C CA . SER B 1 38 ? -6.094 -6.293 3.975 1 97.19 38 SER B CA 1
ATOM 1908 C C . SER B 1 38 ? -5.98 -7.789 4.234 1 97.19 38 SER B C 1
ATOM 1910 O O . SER B 1 38 ? -6.902 -8.547 3.926 1 97.19 38 SER B O 1
ATOM 1912 N N . ALA B 1 39 ? -4.777 -8.188 4.672 1 93.75 39 ALA B N 1
ATOM 1913 C CA . ALA B 1 39 ? -4.559 -9.602 4.98 1 93.75 39 ALA B CA 1
ATOM 1914 C C . ALA B 1 39 ? -5.652 -10.141 5.898 1 93.75 39 ALA B C 1
ATOM 1916 O O . ALA B 1 39 ? -5.945 -9.547 6.941 1 93.75 39 ALA B O 1
ATOM 1917 N N . SER B 1 40 ? -6.301 -11.25 5.43 1 90.44 40 SER B N 1
ATOM 1918 C CA . SER B 1 40 ? -7.355 -11.914 6.188 1 90.44 40 SER B CA 1
ATOM 1919 C C . SER B 1 40 ? -8.516 -10.961 6.469 1 90.44 40 SER B C 1
ATOM 1921 O O . SER B 1 40 ? -9.258 -11.148 7.434 1 90.44 40 SER B O 1
ATOM 1923 N N . ASN B 1 41 ? -8.539 -9.875 5.723 1 94.06 41 ASN B N 1
ATOM 1924 C CA . ASN B 1 41 ? -9.562 -8.844 5.879 1 94.06 41 ASN B CA 1
ATOM 1925 C C . ASN B 1 41 ? -9.555 -8.25 7.281 1 94.06 41 ASN B C 1
ATOM 1927 O O . ASN B 1 41 ? -10.594 -7.859 7.805 1 94.06 41 ASN B O 1
ATOM 1931 N N . LEU B 1 42 ? -8.422 -8.156 7.836 1 94.69 42 LEU B N 1
ATOM 1932 C CA . LEU B 1 42 ? -8.258 -7.676 9.203 1 94.69 42 LEU B CA 1
ATOM 1933 C C . LEU B 1 42 ? -8.68 -6.211 9.32 1 94.69 42 LEU B C 1
ATOM 1935 O O . LEU B 1 42 ? -9.141 -5.777 10.375 1 94.69 42 LEU B O 1
ATOM 1939 N N . GLN B 1 43 ? -8.445 -5.441 8.242 1 97.06 43 GLN B N 1
ATOM 1940 C CA . GLN B 1 43 ? -8.797 -4.027 8.25 1 97.06 43 GLN B CA 1
ATOM 1941 C C . GLN B 1 43 ? -8.227 -3.324 9.477 1 97.06 43 GLN B C 1
ATOM 1943 O O . GLN B 1 43 ? -8.961 -2.676 10.227 1 97.06 43 GLN B O 1
ATOM 1948 N N . SER B 1 44 ? -6.883 -3.328 9.555 1 98.12 44 SER B N 1
ATOM 1949 C CA . SER B 1 44 ? -6.176 -2.951 10.773 1 98.12 44 SER B CA 1
ATOM 1950 C C . SER B 1 44 ? -5.926 -1.448 10.828 1 98.12 44 SER B C 1
ATOM 1952 O O . SER B 1 44 ? -5.496 -0.919 11.852 1 98.12 44 SER B O 1
ATOM 1954 N N . THR B 1 45 ? -6.172 -0.683 9.812 1 98.69 45 THR B N 1
ATOM 1955 C CA . THR B 1 45 ? -5.82 0.731 9.75 1 98.69 45 THR B CA 1
ATOM 1956 C C . THR B 1 45 ? -6.895 1.585 10.414 1 98.69 45 THR B C 1
ATOM 1958 O O . THR B 1 45 ? -8.086 1.273 10.328 1 98.69 45 THR B O 1
ATOM 1961 N N . ARG B 1 46 ? -6.441 2.592 11.086 1 98.81 46 ARG B N 1
ATOM 1962 C CA . ARG B 1 46 ? -7.289 3.588 11.734 1 98.81 46 ARG B CA 1
ATOM 1963 C C . ARG B 1 46 ? -6.812 5 11.422 1 98.81 46 ARG B C 1
ATOM 1965 O O . ARG B 1 46 ? -5.633 5.215 11.133 1 98.81 46 ARG B O 1
ATOM 1972 N N . TYR B 1 47 ? -7.781 5.949 11.562 1 98.94 47 TYR B N 1
ATOM 1973 C CA . TYR B 1 47 ? -7.43 7.293 11.125 1 98.94 47 TYR B CA 1
ATOM 1974 C C . TYR B 1 47 ? -7.883 8.336 12.133 1 98.94 47 TYR B C 1
ATOM 1976 O O . TYR B 1 47 ? -8.938 8.188 12.758 1 98.94 47 TYR B O 1
ATOM 1984 N N . VAL B 1 48 ? -7.121 9.328 12.305 1 98.88 48 VAL B N 1
ATOM 1985 C CA . VAL B 1 48 ? -7.516 10.594 12.914 1 98.88 48 VAL B CA 1
ATOM 1986 C C . VAL B 1 48 ? -7.434 11.711 11.875 1 98.88 48 VAL B C 1
ATOM 1988 O O . VAL B 1 48 ? -6.43 11.844 11.172 1 98.88 48 VAL B O 1
ATOM 1991 N N . VAL B 1 49 ? -8.477 12.484 11.766 1 98.88 49 VAL B N 1
ATOM 1992 C CA . VAL B 1 49 ? -8.477 13.625 10.852 1 98.88 49 VAL B CA 1
ATOM 1993 C C . VAL B 1 49 ? -8.305 14.922 11.641 1 98.88 49 VAL B C 1
ATOM 1995 O O . VAL B 1 49 ? -9.078 15.203 12.555 1 98.88 49 VAL B O 1
ATOM 1998 N N . ILE B 1 50 ? -7.305 15.68 11.297 1 98.75 50 ILE B N 1
ATOM 1999 C CA . ILE B 1 50 ? -7.043 16.969 11.945 1 98.75 50 ILE B CA 1
ATOM 2000 C C . ILE B 1 50 ? -7.359 18.109 10.977 1 98.75 50 ILE B C 1
ATOM 2002 O O . ILE B 1 50 ? -6.676 18.266 9.961 1 98.75 50 ILE B O 1
ATOM 2006 N N . LYS B 1 51 ? -8.312 18.922 11.297 1 97.62 51 LYS B N 1
ATOM 2007 C CA . LYS B 1 51 ? -8.672 20.125 10.539 1 97.62 51 LYS B CA 1
ATOM 2008 C C . LYS B 1 51 ? -8.414 21.391 11.352 1 97.62 51 LYS B C 1
ATOM 2010 O O . LYS B 1 51 ? -8.219 22.469 10.781 1 97.62 51 LYS B O 1
ATOM 2015 N N . SER B 1 52 ? -8.391 21.188 12.656 1 96.81 52 SER B N 1
ATOM 2016 C CA . SER B 1 52 ? -8.25 22.312 13.57 1 96.81 52 SER B CA 1
ATOM 2017 C C . SER B 1 52 ? -6.883 22.984 13.438 1 96.81 52 SER B C 1
ATOM 2019 O O . SER B 1 52 ? -5.852 22.312 13.555 1 96.81 52 SER B O 1
ATOM 2021 N N . GLU B 1 53 ? -6.93 24.297 13.266 1 96.38 53 GLU B N 1
ATOM 2022 C CA . GLU B 1 53 ? -5.672 25.047 13.227 1 96.38 53 GLU B CA 1
ATOM 2023 C C . GLU B 1 53 ? -4.895 24.875 14.531 1 96.38 53 GLU B C 1
ATOM 2025 O O . GLU B 1 53 ? -3.664 24.797 14.516 1 96.38 53 GLU B O 1
ATOM 2030 N N . GLU B 1 54 ? -5.574 24.875 15.586 1 97.44 54 GLU B N 1
ATOM 2031 C CA . GLU B 1 54 ? -4.949 24.75 16.906 1 97.44 54 GLU B CA 1
ATOM 2032 C C . GLU B 1 54 ? -4.199 23.422 17.031 1 97.44 54 GLU B C 1
ATOM 2034 O O . GLU B 1 54 ? -3.049 23.406 17.469 1 97.44 54 GLU B O 1
ATOM 2039 N N . VAL B 1 55 ? -4.844 22.312 16.656 1 97.75 55 VAL B N 1
ATOM 2040 C CA . VAL B 1 55 ? -4.219 21 16.781 1 97.75 55 VAL B CA 1
ATOM 2041 C C . VAL B 1 55 ? -3.061 20.891 15.789 1 97.75 55 VAL B C 1
ATOM 2043 O O . VAL B 1 55 ? -2.021 20.297 16.109 1 97.75 55 VAL B O 1
ATOM 2046 N N . ARG B 1 56 ? -3.244 21.406 14.586 1 97.5 56 ARG B N 1
ATOM 2047 C CA . ARG B 1 56 ? -2.156 21.406 13.617 1 97.5 56 ARG B CA 1
ATOM 2048 C C . ARG B 1 56 ? -0.931 22.125 14.172 1 97.5 56 ARG B C 1
ATOM 2050 O O . ARG B 1 56 ? 0.199 21.672 13.992 1 97.5 56 ARG B O 1
ATOM 2057 N N . LYS B 1 57 ? -1.154 23.234 14.836 1 96.56 57 LYS B N 1
ATOM 2058 C CA . LYS B 1 57 ? -0.062 23.984 15.453 1 96.56 57 LYS B CA 1
ATOM 2059 C C . LYS B 1 57 ? 0.636 23.156 16.531 1 96.56 57 LYS B C 1
ATOM 2061 O O . LYS B 1 57 ? 1.864 23.188 16.641 1 96.56 57 LYS B O 1
ATOM 2066 N N . GLU B 1 58 ? -0.117 22.484 17.328 1 97.56 58 GLU B N 1
ATOM 2067 C CA . GLU B 1 58 ? 0.466 21.625 18.344 1 97.56 58 GLU B CA 1
ATOM 2068 C C . GLU B 1 58 ? 1.322 20.531 17.719 1 97.56 58 GLU B C 1
ATOM 2070 O O . GLU B 1 58 ? 2.346 20.141 18.281 1 97.56 58 GLU B O 1
ATOM 2075 N N . MET B 1 59 ? 0.924 20.062 16.547 1 97.69 59 MET B N 1
ATOM 2076 C CA . MET B 1 59 ? 1.608 18.969 15.859 1 97.69 59 MET B CA 1
ATOM 2077 C C . MET B 1 59 ? 2.945 19.422 15.289 1 97.69 59 MET B C 1
ATOM 2079 O O . MET B 1 59 ? 3.791 18.609 14.938 1 97.69 59 MET B O 1
ATOM 2083 N N . GLU B 1 60 ? 3.203 20.688 15.242 1 96.19 60 GLU B N 1
ATOM 2084 C CA . GLU B 1 60 ? 4.453 21.234 14.711 1 96.19 60 GLU B CA 1
ATOM 2085 C C . GLU B 1 60 ? 5.656 20.672 15.461 1 96.19 60 GLU B C 1
ATOM 2087 O O . GLU B 1 60 ? 6.734 20.5 14.883 1 96.19 60 GLU B O 1
ATOM 2092 N N . GLN B 1 61 ? 5.48 20.375 16.672 1 95.25 61 GLN B N 1
ATOM 2093 C CA . GLN B 1 61 ? 6.578 19.891 17.5 1 95.25 61 GLN B CA 1
ATOM 2094 C C . GLN B 1 61 ? 6.871 18.406 17.219 1 95.25 61 GLN B C 1
ATOM 2096 O O . GLN B 1 61 ? 7.914 17.891 17.625 1 95.25 61 GLN B O 1
ATOM 2101 N N . CYS B 1 62 ? 5.973 17.75 16.438 1 95.38 62 CYS B N 1
ATOM 2102 C CA . CYS B 1 62 ? 6.074 16.297 16.281 1 95.38 62 CYS B CA 1
ATOM 2103 C C . CYS B 1 62 ? 6.586 15.938 14.898 1 95.38 62 CYS B C 1
ATOM 2105 O O . CYS B 1 62 ? 7 14.805 14.664 1 95.38 62 CYS B O 1
ATOM 2107 N N . THR B 1 63 ? 6.594 16.891 13.969 1 96.75 63 THR B N 1
ATOM 2108 C CA . THR B 1 63 ? 6.828 16.516 12.578 1 96.75 63 THR B CA 1
ATOM 2109 C C . THR B 1 63 ? 7.391 17.688 11.781 1 96.75 63 THR B C 1
ATOM 2111 O O . THR B 1 63 ? 7.891 18.656 12.367 1 96.75 63 THR B O 1
ATOM 2114 N N . LEU B 1 64 ? 7.379 17.625 10.492 1 95.44 64 LEU B N 1
ATOM 2115 C CA . LEU B 1 64 ? 7.969 18.609 9.594 1 95.44 64 LEU B CA 1
ATOM 2116 C C . LEU B 1 64 ? 7.035 19.797 9.414 1 95.44 64 LEU B C 1
ATOM 2118 O O . LEU B 1 64 ? 5.816 19.641 9.352 1 95.44 64 LEU B O 1
ATOM 2122 N N . PRO B 1 65 ? 7.555 20.953 9.258 1 94.38 65 PRO B N 1
ATOM 2123 C CA . PRO B 1 65 ? 6.754 22.172 9.18 1 94.38 65 PRO B CA 1
ATOM 2124 C C . PRO B 1 65 ? 5.738 22.141 8.047 1 94.38 65 PRO B C 1
ATOM 2126 O O . PRO B 1 65 ? 4.602 22.594 8.219 1 94.38 65 PRO B O 1
ATOM 2129 N N . PHE B 1 66 ? 6.078 21.609 6.883 1 95.31 66 PHE B N 1
ATOM 2130 C CA . PHE B 1 66 ? 5.156 21.688 5.758 1 95.31 66 PHE B CA 1
ATOM 2131 C C . PHE B 1 66 ? 3.902 20.859 6.031 1 95.31 66 PHE B C 1
ATOM 2133 O O . PHE B 1 66 ? 2.846 21.125 5.453 1 95.31 66 PHE B O 1
ATOM 2140 N N . VAL B 1 67 ? 4.027 19.859 6.926 1 97.75 67 VAL B N 1
ATOM 2141 C CA . VAL B 1 67 ? 2.904 18.984 7.227 1 97.75 67 VAL B CA 1
ATOM 2142 C C . VAL B 1 67 ? 1.782 19.781 7.883 1 97.75 67 VAL B C 1
ATOM 2144 O O . VAL B 1 67 ? 0.617 19.656 7.496 1 97.75 67 VAL B O 1
ATOM 2147 N N . THR B 1 68 ? 2.129 20.688 8.828 1 96.5 68 THR B N 1
ATOM 2148 C CA . THR B 1 68 ? 1.133 21.406 9.617 1 96.5 68 THR B CA 1
ATOM 2149 C C . THR B 1 68 ? 0.602 22.609 8.859 1 96.5 68 THR B C 1
ATOM 2151 O O . THR B 1 68 ? -0.344 23.266 9.312 1 96.5 68 THR B O 1
ATOM 2154 N N . LYS B 1 69 ? 1.125 22.891 7.664 1 96.25 69 LYS B N 1
ATOM 2155 C CA . LYS B 1 69 ? 0.631 23.953 6.805 1 96.25 69 LYS B CA 1
ATOM 2156 C C . LYS B 1 69 ? -0.479 23.453 5.887 1 96.25 69 LYS B C 1
ATOM 2158 O O . LYS B 1 69 ? -1.194 24.25 5.273 1 96.25 69 LYS B O 1
ATOM 2163 N N . ALA B 1 70 ? -0.595 22.156 5.746 1 98.19 70 ALA B N 1
ATOM 2164 C CA . ALA B 1 70 ? -1.726 21.609 5 1 98.19 70 ALA B CA 1
ATOM 2165 C C . ALA B 1 70 ? -3.039 21.859 5.738 1 98.19 70 ALA B C 1
ATOM 2167 O O . ALA B 1 70 ? -3.086 21.812 6.969 1 98.19 70 ALA B O 1
ATOM 2168 N N . PRO B 1 71 ? -4.07 22.109 5 1 98.38 71 PRO B N 1
ATOM 2169 C CA . PRO B 1 71 ? -5.348 22.375 5.66 1 98.38 71 PRO B CA 1
ATOM 2170 C C . PRO B 1 71 ? -5.898 21.156 6.391 1 98.38 71 PRO B C 1
ATOM 2172 O O . PRO B 1 71 ? -6.73 21.281 7.293 1 98.38 71 PRO B O 1
ATOM 2175 N N . VAL B 1 72 ? -5.508 19.906 5.98 1 98.69 72 VAL B N 1
ATOM 2176 C CA . VAL B 1 72 ? -5.926 18.672 6.629 1 98.69 72 VAL B CA 1
ATOM 2177 C C . VAL B 1 72 ? -4.723 17.75 6.816 1 98.69 72 VAL B C 1
ATOM 2179 O O . VAL B 1 72 ? -3.854 17.672 5.945 1 98.69 72 VAL B O 1
ATOM 2182 N N . ILE B 1 73 ? -4.68 17.141 7.965 1 98.88 73 ILE B N 1
ATOM 2183 C CA . ILE B 1 73 ? -3.732 16.062 8.203 1 98.88 73 ILE B CA 1
ATOM 2184 C C . ILE B 1 73 ? -4.488 14.789 8.594 1 98.88 73 ILE B C 1
ATOM 2186 O O . ILE B 1 73 ? -5.285 14.797 9.531 1 98.88 73 ILE B O 1
ATOM 2190 N N . ILE B 1 74 ? -4.312 13.766 7.863 1 98.94 74 ILE B N 1
ATOM 2191 C CA . ILE B 1 74 ? -4.812 12.461 8.305 1 98.94 74 ILE B CA 1
ATOM 2192 C C . ILE B 1 74 ? -3.689 11.68 8.977 1 98.94 74 ILE B C 1
ATOM 2194 O O . ILE B 1 74 ? -2.645 11.43 8.375 1 98.94 74 ILE B O 1
ATOM 2198 N N . VAL B 1 75 ? -3.861 11.367 10.258 1 98.94 75 VAL B N 1
ATOM 2199 C CA . VAL B 1 75 ? -2.949 10.5 10.992 1 98.94 75 VAL B CA 1
ATOM 2200 C C . VAL B 1 75 ? -3.314 9.039 10.742 1 98.94 75 VAL B C 1
ATOM 2202 O O . VAL B 1 75 ? -4.406 8.594 11.102 1 98.94 75 VAL B O 1
ATOM 2205 N N . CYS B 1 76 ? -2.436 8.359 10.141 1 98.94 76 CYS B N 1
ATOM 2206 C CA . CYS B 1 76 ? -2.666 6.965 9.766 1 98.94 76 CYS B CA 1
ATOM 2207 C C . CYS B 1 76 ? -2.102 6.02 10.82 1 98.94 76 CYS B C 1
ATOM 2209 O O . CYS B 1 76 ? -0.89 5.992 11.055 1 98.94 76 CYS B O 1
ATOM 2211 N N . CYS B 1 77 ? -2.969 5.23 11.391 1 98.88 77 CYS B N 1
ATOM 2212 C CA . CYS B 1 77 ? -2.596 4.355 12.492 1 98.88 77 CYS B CA 1
ATOM 2213 C C . CYS B 1 77 ? -2.893 2.898 12.156 1 98.88 77 CYS B C 1
ATOM 2215 O O . CYS B 1 77 ? -3.607 2.609 11.195 1 98.88 77 CYS B O 1
ATOM 2217 N N . ILE B 1 78 ? -2.256 2.055 12.898 1 98.31 78 ILE B N 1
ATOM 2218 C CA . ILE B 1 78 ? -2.609 0.639 12.914 1 98.31 78 ILE B CA 1
ATOM 2219 C C . ILE B 1 78 ? -3.096 0.242 14.305 1 98.31 78 ILE B C 1
ATOM 2221 O O . ILE B 1 78 ? -2.613 0.767 15.312 1 98.31 78 ILE B O 1
ATOM 2225 N N . ASP B 1 79 ? -4.031 -0.629 14.336 1 98 79 ASP B N 1
ATOM 2226 C CA . ASP B 1 79 ? -4.516 -1.248 15.57 1 98 79 ASP B CA 1
ATOM 2227 C C . ASP B 1 79 ? -3.715 -2.504 15.906 1 98 79 ASP B C 1
ATOM 2229 O O . ASP B 1 79 ? -3.912 -3.555 15.289 1 98 79 ASP B O 1
ATOM 2233 N N . THR B 1 80 ? -2.891 -2.443 16.938 1 95.25 80 THR B N 1
ATOM 2234 C CA . THR B 1 80 ? -1.989 -3.545 17.25 1 95.25 80 THR B CA 1
ATOM 2235 C C . THR B 1 80 ? -2.746 -4.688 17.922 1 95.25 80 THR B C 1
ATOM 2237 O O . THR B 1 80 ? -2.215 -5.789 18.062 1 95.25 80 THR B O 1
ATOM 2240 N N . GLU B 1 81 ? -3.98 -4.488 18.25 1 94.19 81 GLU B N 1
ATOM 2241 C CA . GLU B 1 81 ? -4.785 -5.527 18.891 1 94.19 81 GLU B CA 1
ATOM 2242 C C . GLU B 1 81 ? -5.777 -6.137 17.906 1 94.19 81 GLU B C 1
ATOM 2244 O O . GLU B 1 81 ? -6.688 -6.871 18.297 1 94.19 81 GLU B O 1
ATOM 2249 N N . VAL B 1 82 ? -5.551 -5.848 16.641 1 92.5 82 VAL B N 1
ATOM 2250 C CA . VAL B 1 82 ? -6.496 -6.277 15.617 1 92.5 82 VAL B CA 1
ATOM 2251 C C . VAL B 1 82 ? -6.531 -7.805 15.555 1 92.5 82 VAL B C 1
ATOM 2253 O O . VAL B 1 82 ? -7.543 -8.391 15.172 1 92.5 82 VAL B O 1
ATOM 2256 N N . PHE B 1 83 ? -5.461 -8.43 15.992 1 86.31 83 PHE B N 1
ATOM 2257 C CA . PHE B 1 83 ? -5.363 -9.883 15.938 1 86.31 83 PHE B CA 1
ATOM 2258 C C . PHE B 1 83 ? -6.367 -10.531 16.875 1 86.31 83 PHE B C 1
ATOM 2260 O O . PHE B 1 83 ? -6.715 -11.703 16.719 1 86.31 83 PHE B O 1
ATOM 2267 N N . LEU B 1 84 ? -6.828 -9.758 17.906 1 81.38 84 LEU B N 1
ATOM 2268 C CA . LEU B 1 84 ? -7.859 -10.258 18.797 1 81.38 84 LEU B CA 1
ATOM 2269 C C . LEU B 1 84 ? -9.172 -10.477 18.062 1 81.38 84 LEU B C 1
ATOM 2271 O O . LEU B 1 84 ? -10.039 -11.227 18.531 1 81.38 84 LEU B O 1
ATOM 2275 N N . THR B 1 85 ? -9.344 -9.859 16.875 1 79.44 85 THR B N 1
ATOM 2276 C CA . THR B 1 85 ? -10.555 -10 16.078 1 79.44 85 THR B CA 1
ATOM 2277 C C . THR B 1 85 ? -10.32 -10.938 14.898 1 79.44 85 THR B C 1
ATOM 2279 O O . THR B 1 85 ? -11.195 -11.109 14.047 1 79.44 85 THR B O 1
ATOM 2282 N N . ALA B 1 86 ? -9.195 -11.531 14.805 1 79.62 86 ALA B N 1
ATOM 2283 C CA . ALA B 1 86 ? -8.766 -12.328 13.656 1 79.62 86 ALA B CA 1
ATOM 2284 C C . ALA B 1 86 ? -9.727 -13.484 13.406 1 79.62 86 ALA B C 1
ATOM 2286 O O . ALA B 1 86 ? -10.055 -13.789 12.258 1 79.62 86 ALA B O 1
ATOM 2287 N N . ALA B 1 87 ? -10.156 -14.078 14.492 1 75.56 87 ALA B N 1
ATOM 2288 C CA . ALA B 1 87 ? -11.078 -15.203 14.352 1 75.56 87 ALA B CA 1
ATOM 2289 C C . ALA B 1 87 ? -12.383 -14.766 13.695 1 75.56 87 ALA B C 1
ATOM 2291 O O . ALA B 1 87 ? -12.898 -15.445 12.805 1 75.56 87 ALA B O 1
ATOM 2292 N N . LYS B 1 88 ? -12.922 -13.68 14.133 1 76.69 88 LYS B N 1
ATOM 2293 C CA . LYS B 1 88 ? -14.156 -13.141 13.562 1 76.69 88 LYS B CA 1
ATOM 2294 C C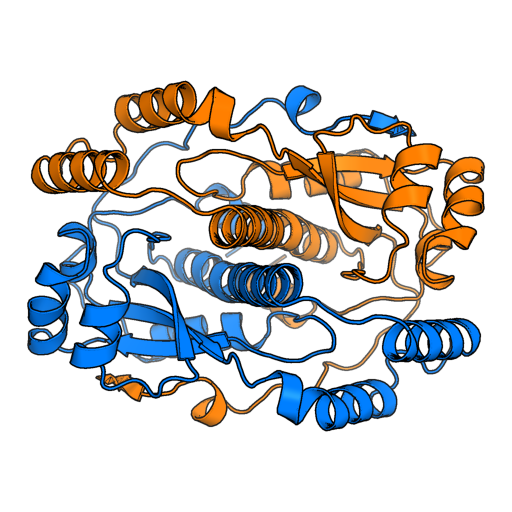 . LYS B 1 88 ? -13.977 -12.805 12.086 1 76.69 88 LYS B C 1
ATOM 2296 O O . LYS B 1 88 ? -14.812 -13.164 11.258 1 76.69 88 LYS B O 1
ATOM 2301 N N . ARG B 1 89 ? -12.969 -12.203 11.773 1 80 89 ARG B N 1
ATOM 2302 C CA . ARG B 1 89 ? -12.695 -11.789 10.398 1 80 89 ARG B CA 1
ATOM 2303 C C . ARG B 1 89 ? -12.523 -13 9.484 1 80 89 ARG B C 1
ATOM 2305 O O . ARG B 1 89 ? -13 -13 8.344 1 80 89 ARG B O 1
ATOM 2312 N N . SER B 1 90 ? -11.812 -13.977 9.977 1 76.06 90 SER B N 1
ATOM 2313 C CA . SER B 1 90 ? -11.633 -15.219 9.227 1 76.06 90 SER B CA 1
ATOM 2314 C C . SER B 1 90 ? -12.977 -15.875 8.914 1 76.06 90 SER B C 1
ATOM 2316 O O . SER B 1 90 ? -13.195 -16.359 7.801 1 76.06 90 SER B O 1
ATOM 2318 N N . ARG B 1 91 ? -13.852 -15.883 9.891 1 76.94 91 ARG B N 1
ATOM 2319 C CA . ARG B 1 91 ? -15.18 -16.453 9.703 1 76.94 91 ARG B CA 1
ATOM 2320 C C . ARG B 1 91 ? -15.977 -15.68 8.656 1 76.94 91 ARG B C 1
ATOM 2322 O O . ARG B 1 91 ? -16.641 -16.266 7.809 1 76.94 91 ARG B O 1
ATOM 2329 N N . GLU B 1 92 ? -15.828 -14.422 8.711 1 78.69 92 GLU B N 1
ATOM 2330 C CA . GLU B 1 92 ? -16.516 -13.578 7.738 1 78.69 92 GLU B CA 1
ATOM 2331 C C . GLU B 1 92 ? -16 -13.828 6.324 1 78.69 92 GLU B C 1
ATOM 2333 O O . GLU B 1 92 ? -16.781 -13.844 5.367 1 78.69 92 GLU B O 1
ATOM 2338 N N . LEU B 1 93 ? -14.773 -14.047 6.293 1 76.62 93 LEU B N 1
ATOM 2339 C CA . LEU B 1 93 ? -14.141 -14.312 5.008 1 76.62 93 LEU B CA 1
ATOM 2340 C C . LEU B 1 93 ? -14.625 -15.641 4.434 1 76.62 93 LEU B C 1
ATOM 2342 O O . LEU B 1 93 ? -14.984 -15.727 3.256 1 76.62 93 LEU B O 1
ATOM 2346 N N . ILE B 1 94 ? -14.68 -16.625 5.246 1 75 94 ILE B N 1
ATOM 2347 C CA . ILE B 1 94 ? -15.141 -17.953 4.84 1 75 94 ILE B CA 1
ATOM 2348 C C . ILE B 1 94 ? -16.609 -17.891 4.441 1 75 94 ILE B C 1
ATOM 2350 O O . ILE B 1 94 ? -17 -18.422 3.4 1 75 94 ILE B O 1
ATOM 2354 N N . ASN B 1 95 ? -17.375 -17.188 5.195 1 77.75 95 ASN B N 1
ATOM 2355 C CA . ASN B 1 95 ? -18.812 -17.062 4.949 1 77.75 95 ASN B CA 1
ATOM 2356 C C . ASN B 1 95 ? -19.109 -16.281 3.676 1 77.75 95 ASN B C 1
ATOM 2358 O O . ASN B 1 95 ? -20.156 -16.453 3.057 1 77.75 95 ASN B O 1
ATOM 2362 N N . SER B 1 96 ? -18.172 -15.531 3.357 1 78.38 96 SER B N 1
ATOM 2363 C CA . SER B 1 96 ? -18.359 -14.734 2.15 1 78.38 96 SER B CA 1
ATOM 2364 C C . SER B 1 96 ? -18.016 -15.539 0.898 1 78.38 96 SER B C 1
ATOM 2366 O O . SER B 1 96 ? -18.188 -15.047 -0.222 1 78.38 96 SER B O 1
ATOM 2368 N N . GLY B 1 97 ? -17.516 -16.688 1.081 1 73.25 97 GLY B N 1
ATOM 2369 C CA . GLY B 1 97 ? -17.266 -17.578 -0.038 1 73.25 97 GLY B CA 1
ATOM 2370 C C . GLY B 1 97 ? -15.867 -17.438 -0.621 1 73.25 97 GLY B C 1
ATOM 2371 O O . GLY B 1 97 ? -15.633 -17.812 -1.773 1 73.25 97 GLY B O 1
ATOM 2372 N N . ALA B 1 98 ? -15.008 -16.844 0.069 1 75.94 98 ALA B N 1
ATOM 2373 C CA . ALA B 1 98 ? -13.664 -16.578 -0.447 1 75.94 98 ALA B CA 1
ATOM 2374 C C . ALA B 1 98 ? -12.984 -17.875 -0.887 1 75.94 98 ALA B C 1
ATOM 2376 O O . ALA B 1 98 ? -12.211 -17.875 -1.849 1 75.94 98 ALA B O 1
ATOM 2377 N N . PHE B 1 99 ? -13.375 -19.016 -0.303 1 77.06 99 PHE B N 1
ATOM 2378 C CA . PHE B 1 99 ? -12.695 -20.281 -0.563 1 77.06 99 PHE B CA 1
ATOM 2379 C C . PHE B 1 99 ? -13.695 -21.375 -0.897 1 77.06 99 PHE B C 1
ATOM 2381 O O . PHE B 1 99 ? -13.398 -22.562 -0.722 1 77.06 99 PHE B O 1
ATOM 2388 N N . GLU B 1 100 ? -14.75 -20.984 -1.292 1 71 100 GLU B N 1
ATOM 2389 C CA . GLU B 1 100 ? -15.859 -21.906 -1.508 1 71 100 GLU B CA 1
ATOM 2390 C C . GLU B 1 100 ? -15.484 -22.984 -2.525 1 71 100 GLU B C 1
ATOM 2392 O O . GLU B 1 100 ? -15.852 -24.141 -2.367 1 71 100 GLU B O 1
ATOM 2397 N N . ASP B 1 101 ? -14.734 -22.672 -3.414 1 68.69 101 ASP B N 1
ATOM 2398 C CA . ASP B 1 101 ? -14.516 -23.625 -4.496 1 68.69 101 ASP B CA 1
ATOM 2399 C C . ASP B 1 101 ? -13.156 -24.312 -4.352 1 68.69 101 ASP B C 1
ATOM 2401 O O . ASP B 1 101 ? -12.719 -25.047 -5.25 1 68.69 101 ASP B O 1
ATOM 2405 N N . ASN B 1 102 ? -12.609 -24.047 -3.166 1 76.12 102 ASN B N 1
ATOM 2406 C CA . ASN B 1 102 ? -11.234 -24.516 -3.064 1 76.12 102 ASN B CA 1
ATOM 2407 C C . ASN B 1 102 ? -10.961 -25.172 -1.717 1 76.12 102 ASN B C 1
ATOM 2409 O O . ASN B 1 102 ? -10.266 -24.609 -0.871 1 76.12 102 ASN B O 1
ATOM 2413 N N . GLY B 1 103 ? -11.5 -26.406 -1.667 1 76.44 103 GLY B N 1
ATOM 2414 C CA . GLY B 1 103 ? -11.336 -27.141 -0.423 1 76.44 103 GLY B CA 1
ATOM 2415 C C . GLY B 1 103 ? -9.883 -27.297 -0.015 1 76.44 103 GLY B C 1
ATOM 2416 O O . GLY B 1 103 ? -9.539 -27.125 1.155 1 76.44 103 GLY B O 1
ATOM 2417 N N . GLU B 1 104 ? -9.047 -27.609 -0.965 1 85 104 GLU B N 1
ATOM 2418 C CA . GLU B 1 104 ? -7.629 -27.781 -0.667 1 85 104 GLU B CA 1
ATOM 2419 C C . GLU B 1 104 ? -7.02 -26.484 -0.14 1 85 104 GLU B C 1
ATOM 2421 O O . GLU B 1 104 ? -6.195 -26.5 0.776 1 85 104 GLU B O 1
ATOM 2426 N N . ASP B 1 105 ? -7.387 -25.422 -0.678 1 88.06 105 ASP B N 1
ATOM 2427 C CA . ASP B 1 105 ? -6.914 -24.141 -0.199 1 88.06 105 ASP B CA 1
ATOM 2428 C C . ASP B 1 105 ? -7.328 -23.906 1.252 1 88.06 105 ASP B C 1
ATOM 2430 O O . ASP B 1 105 ? -6.523 -23.453 2.068 1 88.06 105 ASP B O 1
ATOM 2434 N N . ARG B 1 106 ? -8.531 -24.281 1.526 1 84.12 106 ARG B N 1
ATOM 2435 C CA . ARG B 1 106 ? -9.039 -24.125 2.885 1 84.12 106 ARG B CA 1
ATOM 2436 C C . ARG B 1 106 ? -8.211 -24.938 3.877 1 84.12 106 ARG B C 1
ATOM 2438 O O . ARG B 1 106 ? -7.898 -24.453 4.969 1 84.12 106 ARG B O 1
ATOM 2445 N N . GLU B 1 107 ? -7.945 -26.094 3.494 1 85.19 107 GLU B N 1
ATOM 2446 C CA . GLU B 1 107 ? -7.16 -26.969 4.363 1 85.19 107 GLU B CA 1
ATOM 2447 C C . GLU B 1 107 ? -5.766 -26.406 4.602 1 85.19 107 GLU B C 1
ATOM 2449 O O . GLU B 1 107 ? -5.273 -26.406 5.73 1 85.19 107 GLU B O 1
ATOM 2454 N N . LYS B 1 108 ? -5.18 -25.969 3.625 1 86.5 108 LYS B N 1
ATOM 2455 C CA . LYS B 1 108 ? -3.83 -25.422 3.734 1 86.5 108 LYS B CA 1
ATOM 2456 C C . LYS B 1 108 ? -3.828 -24.125 4.547 1 86.5 108 LYS B C 1
ATOM 2458 O O . LYS B 1 108 ? -2.896 -23.875 5.312 1 86.5 108 LYS B O 1
ATOM 2463 N N . ILE B 1 109 ? -4.809 -23.344 4.312 1 84.25 109 ILE B N 1
ATOM 2464 C CA . ILE B 1 109 ? -4.926 -22.109 5.074 1 84.25 109 ILE B CA 1
ATOM 2465 C C . ILE B 1 109 ? -5.062 -22.422 6.562 1 84.25 109 ILE B C 1
ATOM 2467 O O . ILE B 1 109 ? -4.395 -21.812 7.395 1 84.25 109 ILE B O 1
ATOM 2471 N N . ASN B 1 110 ? -5.887 -23.375 6.844 1 82 110 ASN B N 1
ATOM 2472 C CA . ASN B 1 110 ? -6.082 -23.781 8.234 1 82 110 ASN B CA 1
ATOM 2473 C C . ASN B 1 110 ? -4.789 -24.312 8.852 1 82 110 ASN B C 1
ATOM 2475 O O . ASN B 1 110 ? -4.457 -23.969 9.992 1 82 110 ASN B O 1
ATOM 2479 N N . LYS B 1 111 ? -4.152 -25.062 8.133 1 83 111 LYS B N 1
ATOM 2480 C CA . LYS B 1 111 ? -2.883 -25.609 8.609 1 83 111 LYS B CA 1
ATOM 2481 C C . LYS B 1 111 ? -1.862 -24.484 8.844 1 83 111 LYS B C 1
ATOM 2483 O O . LYS B 1 111 ? -1.133 -24.516 9.836 1 83 111 LYS B O 1
ATOM 2488 N N . TYR B 1 112 ? -1.855 -23.656 7.953 1 82.06 112 TYR B N 1
ATOM 2489 C CA . TYR B 1 112 ? -0.941 -22.531 8.078 1 82.06 112 TYR B CA 1
ATOM 2490 C C . TYR B 1 112 ? -1.23 -21.734 9.344 1 82.06 112 TYR B C 1
ATOM 2492 O O . TYR B 1 112 ? -0.31 -21.375 10.078 1 82.06 112 TYR B O 1
ATOM 2500 N N . LYS B 1 113 ? -2.438 -21.469 9.562 1 80.25 113 LYS B N 1
ATOM 2501 C CA . LYS B 1 113 ? -2.85 -20.688 10.727 1 80.25 113 LYS B CA 1
ATOM 2502 C C . LYS B 1 113 ? -2.5 -21.406 12.023 1 80.25 113 LYS B C 1
ATOM 2504 O O . LYS B 1 113 ? -2.191 -20.766 13.031 1 80.25 113 LYS B O 1
ATOM 2509 N N . GLU B 1 114 ? -2.482 -22.641 11.945 1 76.81 114 GLU B N 1
ATOM 2510 C CA . GLU B 1 114 ? -2.219 -23.469 13.117 1 76.81 114 GLU B CA 1
ATOM 2511 C C . GLU B 1 114 ? -0.723 -23.562 13.406 1 76.81 114 GLU B C 1
ATOM 2513 O O . GLU B 1 114 ? -0.311 -23.688 14.562 1 76.81 114 GLU B O 1
ATOM 2518 N N . THR B 1 115 ? -0.016 -23.453 12.398 1 74.75 115 THR B N 1
ATOM 2519 C CA . THR B 1 115 ? 1.396 -23.781 12.562 1 74.75 115 THR B CA 1
ATOM 2520 C C . THR B 1 115 ? 2.248 -22.516 12.578 1 74.75 115 THR B C 1
ATOM 2522 O O . THR B 1 115 ? 3.418 -22.547 12.969 1 74.75 115 THR B O 1
ATOM 2525 N N . THR B 1 116 ? 1.641 -21.547 12.141 1 74.38 116 THR B N 1
ATOM 2526 C CA . THR B 1 116 ? 2.438 -20.328 12.031 1 74.38 116 THR B CA 1
ATOM 2527 C C . THR B 1 116 ? 2.26 -19.453 13.266 1 74.38 116 THR B C 1
ATOM 2529 O O . THR B 1 116 ? 1.134 -19.203 13.703 1 74.38 116 THR B O 1
ATOM 2532 N N . THR B 1 117 ? 3.354 -19.172 13.891 1 69.25 117 THR B N 1
ATOM 2533 C CA . THR B 1 117 ? 3.404 -18.172 14.945 1 69.25 117 THR B CA 1
ATOM 2534 C C . THR B 1 117 ? 4.035 -16.875 14.438 1 69.25 117 THR B C 1
ATOM 2536 O O . THR B 1 117 ? 5.188 -16.875 14 1 69.25 117 THR B O 1
ATOM 2539 N N . LEU B 1 118 ? 3.16 -15.961 14.32 1 74.31 118 LEU B N 1
ATOM 2540 C CA . LEU B 1 118 ? 3.729 -14.688 13.875 1 74.31 118 LEU B CA 1
ATOM 2541 C C . LEU B 1 118 ? 4.539 -14.039 14.992 1 74.31 118 LEU B C 1
ATOM 2543 O O . LEU B 1 118 ? 4.016 -13.781 16.078 1 74.31 118 LEU B O 1
ATOM 2547 N N . ASN B 1 119 ? 5.773 -13.938 14.758 1 82.69 119 ASN B N 1
ATOM 2548 C CA . ASN B 1 119 ? 6.539 -13.156 15.719 1 82.69 119 ASN B CA 1
ATOM 2549 C C . ASN B 1 119 ? 6.211 -11.664 15.617 1 82.69 119 ASN B C 1
ATOM 2551 O O . ASN B 1 119 ? 5.555 -11.234 14.672 1 82.69 119 ASN B O 1
ATOM 2555 N N . LYS B 1 120 ? 6.535 -10.914 16.625 1 84.38 120 LYS B N 1
ATOM 2556 C CA . LYS B 1 120 ? 6.191 -9.5 16.75 1 84.38 120 LYS B CA 1
ATOM 2557 C C . LYS B 1 120 ? 6.68 -8.711 15.547 1 84.38 120 LYS B C 1
ATOM 2559 O O . LYS B 1 120 ? 5.98 -7.82 15.055 1 84.38 120 LYS B O 1
ATOM 2564 N N . GLU B 1 121 ? 7.836 -9.078 15.086 1 89.38 121 GLU B N 1
ATOM 2565 C CA . GLU B 1 121 ? 8.445 -8.375 13.953 1 89.38 121 GLU B CA 1
ATOM 2566 C C . GLU B 1 121 ? 7.621 -8.562 12.688 1 89.38 121 GLU B C 1
ATOM 2568 O O . GLU B 1 121 ? 7.305 -7.594 11.992 1 89.38 121 GLU B O 1
ATOM 2573 N N . THR B 1 122 ? 7.262 -9.75 12.422 1 90.12 122 THR B N 1
ATOM 2574 C CA . THR B 1 122 ? 6.496 -10.055 11.219 1 90.12 122 THR B CA 1
ATOM 2575 C C . THR B 1 122 ? 5.074 -9.516 11.328 1 90.12 122 THR B C 1
ATOM 2577 O O . THR B 1 122 ? 4.508 -9.039 10.344 1 90.12 122 THR B O 1
ATOM 2580 N N . ALA B 1 123 ? 4.555 -9.602 12.508 1 91.25 123 ALA B N 1
ATOM 2581 C CA . ALA B 1 123 ? 3.221 -9.047 12.742 1 91.25 123 ALA B CA 1
ATOM 2582 C C . ALA B 1 123 ? 3.189 -7.547 12.461 1 91.25 123 ALA B C 1
ATOM 2584 O O . ALA B 1 123 ? 2.275 -7.055 11.805 1 91.25 123 ALA B O 1
ATOM 2585 N N . LYS B 1 124 ? 4.145 -6.867 12.953 1 94.06 124 LYS B N 1
ATOM 2586 C CA . LYS B 1 124 ? 4.23 -5.426 12.719 1 94.06 124 LYS B CA 1
ATOM 2587 C C . LYS B 1 124 ? 4.391 -5.121 11.234 1 94.06 124 LYS B C 1
ATOM 2589 O O . LYS B 1 124 ? 3.752 -4.203 10.711 1 94.06 124 LYS B O 1
ATOM 2594 N N . ALA B 1 125 ? 5.203 -5.91 10.578 1 95.75 125 ALA B N 1
ATOM 2595 C CA . ALA B 1 125 ? 5.434 -5.719 9.148 1 95.75 125 ALA B CA 1
ATOM 2596 C C . ALA B 1 125 ? 4.145 -5.902 8.359 1 95.75 125 ALA B C 1
ATOM 2598 O O . ALA B 1 125 ? 3.852 -5.129 7.445 1 95.75 125 ALA B O 1
ATOM 2599 N N . HIS B 1 126 ? 3.371 -6.875 8.758 1 95.62 126 HIS B N 1
ATOM 2600 C CA . HIS B 1 126 ? 2.098 -7.125 8.094 1 95.62 126 HIS B CA 1
ATOM 2601 C C . HIS B 1 126 ? 1.135 -5.961 8.297 1 95.62 126 HIS B C 1
ATOM 2603 O O . HIS B 1 126 ? 0.432 -5.562 7.363 1 95.62 126 HIS B O 1
ATOM 2609 N N . LEU B 1 127 ? 1.108 -5.473 9.492 1 97.44 127 LEU B N 1
ATOM 2610 C CA . LEU B 1 127 ? 0.222 -4.355 9.789 1 97.44 127 LEU B CA 1
ATOM 2611 C C . LEU B 1 127 ? 0.637 -3.111 9.008 1 97.44 127 LEU B C 1
ATOM 2613 O O . LEU B 1 127 ? -0.216 -2.369 8.516 1 97.44 127 LEU B O 1
ATOM 2617 N N . TRP B 1 128 ? 1.914 -2.91 8.875 1 98.31 128 TRP B N 1
ATOM 2618 C CA . TRP B 1 128 ? 2.404 -1.765 8.117 1 98.31 128 TRP B CA 1
ATOM 2619 C C . TRP B 1 128 ? 2.148 -1.948 6.621 1 98.31 128 TRP B C 1
ATOM 2621 O O . TRP B 1 128 ? 1.85 -0.984 5.914 1 98.31 128 TRP B O 1
ATOM 2631 N N . GLN B 1 129 ? 2.283 -3.15 6.164 1 98.5 129 GLN B N 1
ATOM 2632 C CA . GLN B 1 129 ? 1.898 -3.451 4.789 1 98.5 129 GLN B CA 1
ATOM 2633 C C . GLN B 1 129 ? 0.434 -3.105 4.539 1 98.5 129 GLN B C 1
ATOM 2635 O O . GLN B 1 129 ? 0.106 -2.451 3.545 1 98.5 129 GLN B O 1
ATOM 2640 N N . ASN B 1 130 ? -0.427 -3.535 5.434 1 98.5 130 ASN B N 1
ATOM 2641 C CA . ASN B 1 130 ? -1.847 -3.215 5.328 1 98.5 130 ASN B CA 1
ATOM 2642 C C . ASN B 1 130 ? -2.08 -1.707 5.297 1 98.5 130 ASN B C 1
ATOM 2644 O O . ASN B 1 130 ? -2.904 -1.219 4.52 1 98.5 130 ASN B O 1
ATOM 2648 N N . ALA B 1 131 ? -1.36 -1.03 6.16 1 98.81 131 ALA B N 1
ATOM 2649 C CA . ALA B 1 131 ? -1.468 0.427 6.164 1 98.81 131 ALA B CA 1
ATOM 2650 C C . ALA B 1 131 ? -1 1.015 4.836 1 98.81 131 ALA B C 1
ATOM 2652 O O . ALA B 1 131 ? -1.625 1.935 4.305 1 98.81 131 ALA B O 1
ATOM 2653 N N . GLY B 1 132 ? 0.112 0.494 4.316 1 98.88 132 GLY B N 1
ATOM 2654 C CA . GLY B 1 132 ? 0.585 0.938 3.014 1 98.88 132 GLY B CA 1
ATOM 2655 C C . GLY B 1 132 ? -0.464 0.817 1.925 1 98.88 132 GLY B C 1
ATOM 2656 O O . GLY B 1 132 ? -0.65 1.74 1.13 1 98.88 132 GLY B O 1
ATOM 2657 N N . ILE B 1 133 ? -1.141 -0.255 1.933 1 98.88 133 ILE B N 1
ATOM 2658 C CA . ILE B 1 133 ? -2.174 -0.534 0.942 1 98.88 133 ILE B CA 1
ATOM 2659 C C . ILE B 1 133 ? -3.318 0.466 1.094 1 98.88 133 ILE B C 1
ATOM 2661 O O . ILE B 1 133 ? -3.684 1.151 0.135 1 98.88 133 ILE B O 1
ATOM 2665 N N . ALA B 1 134 ? -3.816 0.619 2.273 1 98.88 134 ALA B N 1
ATOM 2666 C CA . ALA B 1 134 ? -4.984 1.456 2.529 1 98.88 134 ALA B CA 1
ATOM 2667 C C . ALA B 1 134 ? -4.668 2.93 2.293 1 98.88 134 ALA B C 1
ATOM 2669 O O . ALA B 1 134 ? -5.434 3.639 1.639 1 98.88 134 ALA B O 1
ATOM 2670 N N . VAL B 1 135 ? -3.561 3.361 2.797 1 98.94 135 VAL B N 1
ATOM 2671 C CA . VAL B 1 135 ? -3.205 4.773 2.713 1 98.94 135 VAL B CA 1
ATOM 2672 C C . VAL B 1 135 ? -2.896 5.145 1.265 1 98.94 135 VAL B C 1
ATOM 2674 O O . VAL B 1 135 ? -3.205 6.254 0.82 1 98.94 135 VAL B O 1
ATOM 2677 N N . GLU B 1 136 ? -2.352 4.211 0.527 1 98.88 136 GLU B N 1
ATOM 2678 C CA . GLU B 1 136 ? -2.084 4.543 -0.869 1 98.88 136 GLU B CA 1
ATOM 2679 C C . GLU B 1 136 ? -3.381 4.672 -1.663 1 98.88 136 GLU B C 1
ATOM 2681 O O . GLU B 1 136 ? -3.469 5.477 -2.594 1 98.88 136 GLU B O 1
ATOM 2686 N N . HIS B 1 137 ? -4.414 3.891 -1.33 1 98.94 137 HIS B N 1
ATOM 2687 C CA . HIS B 1 137 ? -5.734 4.16 -1.89 1 98.94 137 HIS B CA 1
ATOM 2688 C C . HIS B 1 137 ? -6.148 5.609 -1.658 1 98.94 137 HIS B C 1
ATOM 2690 O O . HIS B 1 137 ? -6.668 6.266 -2.564 1 98.94 137 HIS B O 1
ATOM 2696 N N . MET B 1 138 ? -5.895 6.098 -0.49 1 98.94 138 MET B N 1
ATOM 2697 C CA . MET B 1 138 ? -6.262 7.461 -0.118 1 98.94 138 MET B CA 1
ATOM 2698 C C . MET B 1 138 ? -5.438 8.477 -0.902 1 98.94 138 MET B C 1
ATOM 2700 O O . MET B 1 138 ? -5.98 9.469 -1.392 1 98.94 138 MET B O 1
ATOM 2704 N N . VAL B 1 139 ? -4.152 8.227 -0.993 1 98.94 139 VAL B N 1
ATOM 2705 C CA . VAL B 1 139 ? -3.248 9.109 -1.721 1 98.94 139 VAL B CA 1
ATOM 2706 C C . VAL B 1 139 ? -3.707 9.242 -3.172 1 98.94 139 VAL B C 1
ATOM 2708 O O . VAL B 1 139 ? -3.799 10.344 -3.705 1 98.94 139 VAL B O 1
ATOM 2711 N N . LEU B 1 140 ? -4.031 8.109 -3.789 1 98.94 140 LEU B N 1
ATOM 2712 C CA . LEU B 1 140 ? -4.461 8.109 -5.184 1 98.94 140 LEU B CA 1
ATOM 2713 C C . LEU B 1 140 ? -5.824 8.781 -5.328 1 98.94 140 LEU B C 1
ATOM 2715 O O . LEU B 1 140 ? -6.078 9.477 -6.316 1 98.94 140 LEU B O 1
ATOM 2719 N N . LYS B 1 141 ? -6.688 8.586 -4.352 1 98.94 141 LYS B N 1
ATOM 2720 C CA . LYS B 1 141 ? -7.98 9.266 -4.387 1 98.94 141 LYS B CA 1
ATOM 2721 C C . LYS B 1 141 ? -7.812 10.781 -4.285 1 98.94 141 LYS B C 1
ATOM 2723 O O . LYS B 1 141 ? -8.539 11.531 -4.938 1 98.94 141 LYS B O 1
ATOM 2728 N N . ALA B 1 142 ? -6.891 11.227 -3.443 1 98.94 142 ALA B N 1
ATOM 2729 C CA . ALA B 1 142 ? -6.609 12.664 -3.365 1 98.94 142 ALA B CA 1
ATOM 2730 C C . ALA B 1 142 ? -6.238 13.227 -4.734 1 98.94 142 ALA B C 1
ATOM 2732 O O . ALA B 1 142 ? -6.754 14.266 -5.145 1 98.94 142 ALA B O 1
ATOM 2733 N N . VAL B 1 143 ? -5.406 12.523 -5.477 1 98.88 143 VAL B N 1
ATOM 2734 C CA . VAL B 1 143 ? -5.02 12.938 -6.82 1 98.88 143 VAL B CA 1
ATOM 2735 C C . VAL B 1 143 ? -6.254 12.984 -7.723 1 98.88 143 VAL B C 1
ATOM 2737 O O . VAL B 1 143 ? -6.465 13.953 -8.453 1 98.88 143 VAL B O 1
ATOM 2740 N N . ASP B 1 144 ? -7.047 11.914 -7.613 1 98.88 144 ASP B N 1
ATOM 2741 C CA . ASP B 1 144 ? -8.266 11.805 -8.414 1 98.88 144 ASP B CA 1
ATOM 2742 C C . ASP B 1 144 ? -9.172 13.016 -8.195 1 98.88 144 ASP B C 1
ATOM 2744 O O . ASP B 1 144 ? -9.875 13.438 -9.109 1 98.88 144 ASP B O 1
ATOM 2748 N N . LEU B 1 145 ? -9.109 13.625 -7.012 1 98.75 145 LEU B N 1
ATOM 2749 C CA . LEU B 1 145 ? -9.977 14.734 -6.633 1 98.75 145 LEU B CA 1
ATOM 2750 C C . LEU B 1 145 ? -9.297 16.078 -6.914 1 98.75 145 LEU B C 1
ATOM 2752 O O . LEU B 1 145 ? -9.852 17.125 -6.594 1 98.75 145 LEU B O 1
ATOM 2756 N N . GLY B 1 146 ? -8.094 16.016 -7.438 1 98.5 146 GLY B N 1
ATOM 2757 C CA . GLY B 1 146 ? -7.363 17.25 -7.738 1 98.5 146 GLY B CA 1
ATOM 2758 C C . GLY B 1 146 ? -6.602 17.781 -6.543 1 98.5 146 GLY B C 1
ATOM 2759 O O . GLY B 1 146 ? -6.172 18.938 -6.547 1 98.5 146 GLY B O 1
ATOM 2760 N N . LEU B 1 147 ? -6.469 17 -5.508 1 98.88 147 LEU B N 1
ATOM 2761 C CA . LEU B 1 147 ? -5.719 17.359 -4.309 1 98.88 147 LEU B CA 1
ATOM 2762 C C . LEU B 1 147 ? -4.312 16.766 -4.352 1 98.88 147 LEU B C 1
ATOM 2764 O O . LEU B 1 147 ? -3.988 16 -5.258 1 98.88 147 LEU B O 1
ATOM 2768 N N . GLY B 1 148 ? -3.418 17.219 -3.449 1 98.62 148 GLY B N 1
ATOM 2769 C CA . GLY B 1 148 ? -2.09 16.672 -3.215 1 98.62 148 GLY B CA 1
ATOM 2770 C C . GLY B 1 148 ? -1.903 16.141 -1.806 1 98.62 148 GLY B C 1
ATOM 2771 O O . GLY B 1 148 ? -2.666 16.5 -0.901 1 98.62 148 GLY B O 1
ATOM 2772 N N . SER B 1 149 ? -0.97 15.336 -1.663 1 98.81 149 SER B N 1
ATOM 2773 C CA . SER B 1 149 ? -0.596 14.773 -0.37 1 98.81 149 SER B CA 1
ATOM 2774 C C . SER B 1 149 ? 0.876 14.375 -0.344 1 98.81 149 SER B C 1
ATOM 2776 O O . SER B 1 149 ? 1.594 14.57 -1.328 1 98.81 149 SER B O 1
ATOM 2778 N N . CYS B 1 150 ? 1.3 13.914 0.823 1 98.56 150 CYS B N 1
ATOM 2779 C CA . CYS B 1 150 ? 2.652 13.398 1.002 1 98.56 150 CYS B CA 1
ATOM 2780 C C . CYS B 1 150 ? 2.699 12.367 2.125 1 98.56 150 CYS B C 1
ATOM 2782 O O . CYS B 1 150 ? 2.182 12.609 3.217 1 98.56 150 CYS B O 1
ATOM 2784 N N . TRP B 1 151 ? 3.309 11.211 1.785 1 98.5 151 TRP B N 1
ATOM 2785 C CA . TRP B 1 151 ? 3.643 10.258 2.842 1 98.5 151 TRP B CA 1
ATOM 2786 C C . TRP B 1 151 ? 4.699 10.836 3.779 1 98.5 151 TRP B C 1
ATOM 2788 O O . TRP B 1 151 ? 5.789 11.211 3.34 1 98.5 151 TRP B O 1
ATOM 2798 N N . VAL B 1 152 ? 4.406 10.898 5.109 1 97.75 152 VAL B N 1
ATOM 2799 C CA . VAL B 1 152 ? 5.379 11.445 6.047 1 97.75 152 VAL B CA 1
ATOM 2800 C C . VAL B 1 152 ? 5.57 10.477 7.215 1 97.75 152 VAL B C 1
ATOM 2802 O O . VAL B 1 152 ? 4.668 10.297 8.031 1 97.75 152 VAL B O 1
ATOM 2805 N N . GLY B 1 153 ? 6.703 9.883 7.246 1 95.62 153 GLY B N 1
ATOM 2806 C CA . GLY B 1 153 ? 7.055 8.984 8.336 1 95.62 153 GLY B CA 1
ATOM 2807 C C . GLY B 1 153 ? 7.832 9.664 9.445 1 95.62 153 GLY B C 1
ATOM 2808 O O . GLY B 1 153 ? 8 9.109 10.531 1 95.62 153 GLY B O 1
ATOM 2809 N N . ILE B 1 154 ? 8.352 10.844 9.203 1 94.06 154 ILE B N 1
ATOM 2810 C CA . ILE B 1 154 ? 9.078 11.609 10.203 1 94.06 154 ILE B CA 1
ATOM 2811 C C . ILE B 1 154 ? 8.102 12.242 11.188 1 94.06 154 ILE B C 1
ATOM 2813 O O . ILE B 1 154 ? 7.562 13.32 10.93 1 94.06 154 ILE B O 1
ATOM 2817 N N . VAL B 1 155 ? 7.906 11.562 12.297 1 95.25 155 VAL B N 1
ATOM 2818 C CA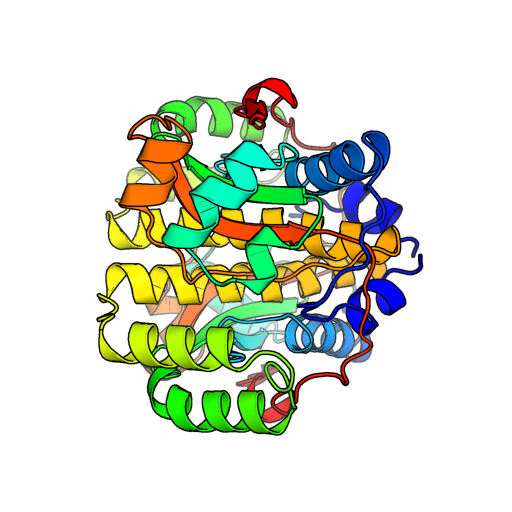 . VAL B 1 155 ? 6.965 11.977 13.336 1 95.25 155 VAL B CA 1
ATOM 2819 C C . VAL B 1 155 ? 7.418 11.43 14.688 1 95.25 155 VAL B C 1
ATOM 2821 O O . VAL B 1 155 ? 7.836 10.273 14.789 1 95.25 155 VAL B O 1
ATOM 2824 N N . ASP B 1 156 ? 7.488 12.273 15.672 1 95.56 156 ASP B N 1
ATOM 2825 C CA . ASP B 1 156 ? 7.598 11.812 17.062 1 95.56 156 ASP B CA 1
ATOM 2826 C C . ASP B 1 156 ? 6.309 11.141 17.516 1 95.56 156 ASP B C 1
ATOM 2828 O O . ASP B 1 156 ? 5.391 11.812 18 1 95.56 156 ASP B O 1
ATOM 2832 N N . ARG B 1 157 ? 6.312 9.875 17.422 1 95.56 157 ARG B N 1
ATOM 2833 C CA . ARG B 1 157 ? 5.09 9.094 17.609 1 95.56 157 ARG B CA 1
ATOM 2834 C C . ARG B 1 157 ? 4.57 9.219 19.031 1 95.56 157 ARG B C 1
ATOM 2836 O O . ARG B 1 157 ? 3.359 9.312 19.25 1 95.56 157 ARG B O 1
ATOM 2843 N N . GLU B 1 158 ? 5.438 9.195 19.953 1 94.94 158 GLU B N 1
ATOM 2844 C CA . GLU B 1 158 ? 5.016 9.305 21.344 1 94.94 158 GLU B CA 1
ATOM 2845 C C . GLU B 1 158 ? 4.352 10.656 21.625 1 94.94 158 GLU B C 1
ATOM 2847 O O . GLU B 1 158 ? 3.285 10.719 22.234 1 94.94 158 GLU B O 1
ATOM 2852 N N . LYS B 1 159 ? 4.949 11.734 21.172 1 97.31 159 LYS B N 1
ATOM 2853 C CA . LYS B 1 159 ? 4.395 13.07 21.375 1 97.31 159 LYS B CA 1
ATOM 2854 C C . LYS B 1 159 ? 3.064 13.227 20.641 1 97.31 159 LYS B C 1
ATOM 2856 O O . LYS B 1 159 ? 2.111 13.789 21.188 1 97.31 159 LYS B O 1
ATOM 2861 N N . ALA B 1 160 ? 3.004 12.727 19.406 1 98.19 160 ALA B N 1
ATOM 2862 C CA . ALA B 1 160 ? 1.774 12.828 18.625 1 98.19 160 ALA B CA 1
ATOM 2863 C C . ALA B 1 160 ? 0.634 12.07 19.297 1 98.19 160 ALA B C 1
ATOM 2865 O O . ALA B 1 160 ? -0.497 12.562 19.359 1 98.19 160 ALA B O 1
ATOM 2866 N N . LYS B 1 161 ? 0.925 10.898 19.812 1 98.06 161 LYS B N 1
ATOM 2867 C CA . LYS B 1 161 ? -0.091 10.102 20.5 1 98.06 161 LYS B CA 1
ATOM 2868 C C . LYS B 1 161 ? -0.659 10.852 21.703 1 98.06 161 LYS B C 1
ATOM 2870 O O . LYS B 1 161 ? -1.859 10.781 21.984 1 98.06 161 LYS B O 1
ATOM 2875 N N . LYS B 1 162 ? 0.21 11.523 22.391 1 97.75 162 LYS B N 1
ATOM 2876 C CA . LYS B 1 162 ? -0.215 12.297 23.562 1 97.75 162 LYS B CA 1
ATOM 2877 C C . LYS B 1 162 ? -1.109 13.461 23.141 1 97.75 162 LYS B C 1
ATOM 2879 O O . LYS B 1 162 ? -2.17 13.672 23.734 1 97.75 162 LYS B O 1
ATOM 2884 N N . ILE B 1 163 ? -0.715 14.188 22.125 1 97.81 163 ILE B N 1
ATOM 2885 C CA . ILE B 1 163 ? -1.475 15.336 21.625 1 97.81 163 ILE B CA 1
ATOM 2886 C C . ILE B 1 163 ? -2.861 14.875 21.172 1 97.81 163 ILE B C 1
ATOM 2888 O O . ILE B 1 163 ? -3.861 15.539 21.469 1 97.81 163 ILE B O 1
ATOM 2892 N N . LEU B 1 164 ? -2.906 13.688 20.562 1 98.31 164 LEU B N 1
ATOM 2893 C CA . LEU B 1 164 ? -4.145 13.211 19.953 1 98.31 164 LEU B CA 1
ATOM 2894 C C . LEU B 1 164 ? -4.922 12.336 20.938 1 98.31 164 LEU B C 1
ATOM 2896 O O . LEU B 1 164 ? -6.039 11.906 20.641 1 98.31 164 LEU B O 1
ATOM 2900 N N . LYS B 1 165 ? -4.309 12.031 22.078 1 97.88 165 LYS B N 1
ATOM 2901 C CA . LYS B 1 165 ? -4.922 11.188 23.094 1 97.88 165 LYS B CA 1
ATOM 2902 C C . LYS B 1 165 ? -5.316 9.828 22.516 1 97.88 165 LYS B C 1
ATOM 2904 O O . LYS B 1 165 ? -6.453 9.383 22.688 1 97.88 165 LYS B O 1
ATOM 2909 N N . LEU B 1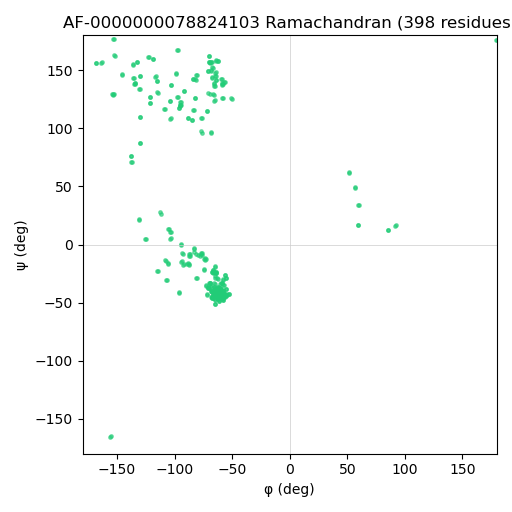 166 ? -4.395 9.25 21.859 1 98.19 166 LEU B N 1
ATOM 2910 C CA . LEU B 1 166 ? -4.625 7.934 21.281 1 98.19 166 LEU B CA 1
ATOM 2911 C C . LEU B 1 166 ? -4.426 6.836 22.312 1 98.19 166 LEU B C 1
ATOM 2913 O O . LEU B 1 166 ? -3.512 6.914 23.141 1 98.19 166 LEU B O 1
ATOM 2917 N N . GLU B 1 167 ? -5.242 5.832 22.25 1 97.69 167 GLU B N 1
ATOM 2918 C CA . GLU B 1 167 ? -5.031 4.652 23.078 1 97.69 167 GLU B CA 1
ATOM 2919 C C . GLU B 1 167 ? -3.73 3.943 22.719 1 97.69 167 GLU B C 1
ATOM 2921 O O . GLU B 1 167 ? -3.266 4.039 21.578 1 97.69 167 GLU B O 1
ATOM 2926 N N . ASP B 1 168 ? -3.17 3.148 23.594 1 96 168 ASP B N 1
ATOM 2927 C CA . ASP B 1 168 ? -1.883 2.477 23.438 1 96 168 ASP B CA 1
ATOM 2928 C C . ASP B 1 168 ? -1.922 1.476 22.281 1 96 168 ASP B C 1
ATOM 2930 O O . ASP B 1 168 ? -0.902 1.223 21.641 1 96 168 ASP B O 1
ATOM 2934 N N . ARG B 1 169 ? -3.021 1.014 21.953 1 96.44 169 ARG B N 1
ATOM 2935 C CA . ARG B 1 169 ? -3.125 -0.033 20.938 1 96.44 169 ARG B CA 1
ATOM 2936 C C . ARG B 1 169 ? -2.891 0.531 19.547 1 96.44 169 ARG B C 1
ATOM 2938 O O . ARG B 1 169 ? -2.635 -0.22 18.609 1 96.44 169 ARG B O 1
ATOM 2945 N N . TYR B 1 170 ? -3.08 1.814 19.406 1 98.19 170 TYR B N 1
ATOM 2946 C CA . TYR B 1 170 ? -2.928 2.414 18.094 1 98.19 170 TYR B CA 1
ATOM 2947 C C . TYR B 1 170 ? -1.521 2.967 17.906 1 98.19 170 TYR B C 1
ATOM 2949 O O . TYR B 1 170 ? -1.07 3.814 18.672 1 98.19 170 TYR B O 1
ATOM 2957 N N . ASP B 1 171 ? -0.845 2.463 16.938 1 97.69 171 ASP B N 1
ATOM 2958 C CA . ASP B 1 171 ? 0.465 2.982 16.547 1 97.69 171 ASP B CA 1
ATOM 2959 C C . ASP B 1 171 ? 0.368 3.84 15.289 1 97.69 171 ASP B C 1
ATOM 2961 O O . ASP B 1 171 ? -0.342 3.486 14.344 1 97.69 171 ASP B O 1
ATOM 2965 N N . ILE B 1 172 ? 1.067 4.957 15.281 1 98.31 172 ILE B N 1
ATOM 2966 C CA . ILE B 1 172 ? 1.08 5.836 14.117 1 98.31 172 ILE B CA 1
ATOM 2967 C C . ILE B 1 172 ? 2.086 5.316 13.094 1 98.31 172 ILE B C 1
ATOM 2969 O O . ILE B 1 172 ? 3.262 5.121 13.414 1 98.31 172 ILE B O 1
ATOM 2973 N N . VAL B 1 173 ? 1.623 5.121 11.891 1 97.94 173 VAL B N 1
ATOM 2974 C CA . VAL B 1 173 ? 2.471 4.648 10.805 1 97.94 173 VAL B CA 1
ATOM 2975 C C . VAL B 1 173 ? 2.979 5.836 9.984 1 97.94 173 VAL B C 1
ATOM 2977 O O . VAL B 1 173 ? 4.137 5.852 9.562 1 97.94 173 VAL B O 1
ATOM 2980 N N . ALA B 1 174 ? 2.127 6.805 9.727 1 98.44 174 ALA B N 1
ATOM 2981 C CA . ALA B 1 174 ? 2.467 7.953 8.891 1 98.44 174 ALA B CA 1
ATOM 2982 C C . ALA B 1 174 ? 1.474 9.094 9.094 1 98.44 174 ALA B C 1
ATOM 2984 O O . ALA B 1 174 ? 0.375 8.883 9.609 1 98.44 174 ALA B O 1
ATOM 2985 N N . LEU B 1 175 ? 1.916 10.25 8.797 1 98.81 175 LEU B N 1
ATOM 2986 C CA . LEU B 1 175 ? 1.034 11.391 8.586 1 98.81 175 LEU B CA 1
ATOM 2987 C C . LEU B 1 175 ? 0.795 11.625 7.094 1 98.81 175 LEU B C 1
ATOM 2989 O O . LEU B 1 175 ? 1.685 11.383 6.273 1 98.81 175 LEU B O 1
ATOM 2993 N N . LEU B 1 176 ? -0.404 12.094 6.793 1 98.94 176 LEU B N 1
ATOM 2994 C CA . LEU B 1 176 ? -0.778 12.391 5.414 1 98.94 176 LEU B CA 1
ATOM 2995 C C . LEU B 1 176 ? -1.382 13.789 5.309 1 98.94 176 LEU B C 1
ATOM 2997 O O . LEU B 1 176 ? -2.6 13.953 5.414 1 98.94 176 LEU B O 1
ATOM 3001 N N . PRO B 1 177 ? -0.524 14.781 5.129 1 98.88 177 PRO B N 1
ATOM 3002 C CA . PRO B 1 177 ? -1.074 16.109 4.832 1 98.88 177 PRO B CA 1
ATOM 3003 C C . PRO B 1 177 ? -1.785 16.156 3.48 1 98.88 177 PRO B C 1
ATOM 3005 O O . PRO B 1 177 ? -1.315 15.562 2.508 1 98.88 177 PRO B O 1
ATOM 3008 N N . ILE B 1 178 ? -2.891 16.812 3.439 1 98.88 178 ILE B N 1
ATOM 3009 C CA . ILE B 1 178 ? -3.699 16.891 2.229 1 98.88 178 ILE B CA 1
ATOM 3010 C C . ILE B 1 178 ? -4.145 18.328 1.989 1 98.88 178 ILE B C 1
ATOM 3012 O O . ILE B 1 178 ? -4.535 19.031 2.926 1 98.88 178 ILE B O 1
ATOM 3016 N N . GLY B 1 179 ? -4.113 18.766 0.774 1 98.88 179 GLY B N 1
ATOM 3017 C CA . GLY B 1 179 ? -4.578 20.078 0.349 1 98.88 179 GLY B CA 1
ATOM 3018 C C . GLY B 1 179 ? -4.41 20.312 -1.14 1 98.88 179 GLY B C 1
ATOM 3019 O O . GLY B 1 179 ? -3.896 19.453 -1.857 1 98.88 179 GLY B O 1
ATOM 3020 N N . TYR B 1 180 ? -4.883 21.438 -1.563 1 98.88 180 TYR B N 1
ATOM 3021 C CA . TYR B 1 180 ? -4.625 21.844 -2.943 1 98.88 180 TYR B CA 1
ATOM 3022 C C . TYR B 1 180 ? -3.156 22.188 -3.143 1 98.88 180 TYR B C 1
ATOM 3024 O O . TYR B 1 180 ? -2.588 22.969 -2.373 1 98.88 180 TYR B O 1
ATOM 3032 N N . PRO B 1 181 ? -2.553 21.609 -4.176 1 98.56 181 PRO B N 1
ATOM 3033 C CA . PRO B 1 181 ? -1.12 21.844 -4.371 1 98.56 181 PRO B CA 1
ATOM 3034 C C . PRO B 1 181 ? -0.805 23.297 -4.707 1 98.56 181 PRO B C 1
ATOM 3036 O O . PRO B 1 181 ? -1.519 23.922 -5.5 1 98.56 181 PRO B O 1
ATOM 3039 N N . ASP B 1 182 ? 0.228 23.812 -4.07 1 97.88 182 ASP B N 1
ATOM 3040 C CA . ASP B 1 182 ? 0.797 25.109 -4.418 1 97.88 182 ASP B CA 1
ATOM 3041 C C . ASP B 1 182 ? 2.195 24.953 -5.016 1 97.88 182 ASP B C 1
ATOM 3043 O O . ASP B 1 182 ? 3.098 25.734 -4.707 1 97.88 182 ASP B O 1
ATOM 3047 N N . GLN B 1 183 ? 2.477 23.797 -5.621 1 96.44 183 GLN B N 1
ATOM 3048 C CA . GLN B 1 183 ? 3.699 23.438 -6.332 1 96.44 183 GLN B CA 1
ATOM 3049 C C . GLN B 1 183 ? 3.42 22.406 -7.414 1 96.44 183 GLN B C 1
ATOM 3051 O O . GLN B 1 183 ? 2.332 21.828 -7.461 1 96.44 183 GLN B O 1
ATOM 3056 N N . ASP B 1 184 ? 4.27 22.234 -8.32 1 94.94 184 ASP B N 1
ATOM 3057 C CA . ASP B 1 184 ? 4.195 21.234 -9.375 1 94.94 184 ASP B CA 1
ATOM 3058 C C . ASP B 1 184 ? 5.555 20.562 -9.602 1 94.94 184 ASP B C 1
ATOM 3060 O O . ASP B 1 184 ? 6.195 20.781 -10.625 1 94.94 184 ASP B O 1
ATOM 3064 N N . PRO B 1 185 ? 5.91 19.766 -8.625 1 94.25 185 PRO B N 1
ATOM 3065 C CA . PRO B 1 185 ? 7.242 19.172 -8.742 1 94.25 185 PRO B CA 1
ATOM 3066 C C . PRO B 1 185 ? 7.34 18.172 -9.891 1 94.25 185 PRO B C 1
ATOM 3068 O O . PRO B 1 185 ? 6.344 17.531 -10.242 1 94.25 185 PRO B O 1
ATOM 3071 N N . SER B 1 186 ? 8.531 18.016 -10.414 1 92.12 186 SER B N 1
ATOM 3072 C CA . SER B 1 186 ? 8.789 16.984 -11.414 1 92.12 186 SER B CA 1
ATOM 3073 C C . SER B 1 186 ? 8.742 15.594 -10.797 1 92.12 186 SER B C 1
ATOM 3075 O O . SER B 1 186 ? 8.922 15.438 -9.586 1 92.12 186 SER B O 1
ATOM 3077 N N . PRO B 1 187 ? 8.492 14.578 -11.633 1 91.25 187 PRO B N 1
ATOM 3078 C CA . PRO B 1 187 ? 8.578 13.211 -11.117 1 91.25 187 PRO B CA 1
ATOM 3079 C C . PRO B 1 187 ? 9.961 12.883 -10.562 1 91.25 187 PRO B C 1
ATOM 3081 O O . PRO B 1 187 ? 10.969 13.305 -11.125 1 91.25 187 PRO B O 1
ATOM 3084 N N . ARG B 1 188 ? 9.914 12.18 -9.438 1 90.69 188 ARG B N 1
ATOM 3085 C CA . ARG B 1 188 ? 11.195 11.703 -8.906 1 90.69 188 ARG B CA 1
ATOM 3086 C C . ARG B 1 188 ? 11.766 10.586 -9.781 1 90.69 188 ARG B C 1
ATOM 3088 O O . ARG B 1 188 ? 11.016 9.844 -10.414 1 90.69 188 ARG B O 1
ATOM 3095 N N . PRO B 1 189 ? 13.055 10.547 -9.805 1 92.12 189 PRO B N 1
ATOM 3096 C CA . PRO B 1 189 ? 13.648 9.477 -10.609 1 92.12 189 PRO B CA 1
ATOM 3097 C C . PRO B 1 189 ? 13.227 8.086 -10.148 1 92.12 189 PRO B C 1
ATOM 3099 O O . PRO B 1 189 ? 13.094 7.844 -8.945 1 92.12 189 PRO B O 1
ATOM 3102 N N . ARG B 1 190 ? 13.023 7.215 -11.117 1 95.19 190 ARG B N 1
ATOM 3103 C CA . ARG B 1 190 ? 12.711 5.816 -10.852 1 95.19 190 ARG B CA 1
ATOM 3104 C C . ARG B 1 190 ? 13.82 4.902 -11.367 1 95.19 190 ARG B C 1
ATOM 3106 O O . ARG B 1 190 ? 14.414 5.164 -12.414 1 95.19 190 ARG B O 1
ATOM 3113 N N . LEU B 1 191 ? 14.094 3.898 -10.594 1 96.12 191 LEU B N 1
ATOM 3114 C CA . LEU B 1 191 ? 15.008 2.869 -11.078 1 96.12 191 LEU B CA 1
ATOM 3115 C C . LEU B 1 191 ? 14.508 2.273 -12.391 1 96.12 191 LEU B C 1
ATOM 3117 O O . LEU B 1 191 ? 13.305 2.068 -12.562 1 96.12 191 LEU B O 1
ATOM 3121 N N . PRO B 1 192 ? 15.445 2.018 -13.336 1 97.19 192 PRO B N 1
ATOM 3122 C CA . PRO B 1 192 ? 15 1.355 -14.562 1 97.19 192 PRO B CA 1
ATOM 3123 C C . PRO B 1 192 ? 14.43 -0.036 -14.312 1 97.19 192 PRO B C 1
ATOM 3125 O O . PRO B 1 192 ? 14.734 -0.66 -13.289 1 97.19 192 PRO B O 1
ATOM 3128 N N . MET B 1 193 ? 13.625 -0.557 -15.203 1 98 193 MET B N 1
ATOM 3129 C CA . MET B 1 193 ? 12.898 -1.814 -15.055 1 98 193 MET B CA 1
ATOM 3130 C C . MET B 1 193 ? 13.859 -2.971 -14.789 1 98 193 MET B C 1
ATOM 3132 O O . MET B 1 193 ? 13.562 -3.863 -14 1 98 193 MET B O 1
ATOM 3136 N N . ASP B 1 194 ? 15.047 -2.963 -15.367 1 97.06 194 ASP B N 1
ATOM 3137 C CA . ASP B 1 194 ? 15.984 -4.078 -15.258 1 97.06 194 ASP B CA 1
ATOM 3138 C C . ASP B 1 194 ? 16.625 -4.129 -13.867 1 97.06 194 ASP B C 1
ATOM 3140 O O . ASP B 1 194 ? 17.234 -5.133 -13.492 1 97.06 194 ASP B O 1
ATOM 3144 N N . GLU B 1 195 ? 16.453 -3.006 -13.07 1 96.5 195 GLU B N 1
ATOM 3145 C CA . GLU B 1 195 ? 16.969 -2.996 -11.703 1 96.5 195 GLU B CA 1
ATOM 3146 C C . GLU B 1 195 ? 15.898 -3.467 -10.711 1 96.5 195 GLU B C 1
ATOM 3148 O O . GLU B 1 195 ? 16.219 -3.807 -9.57 1 96.5 195 GLU B O 1
ATOM 3153 N N . ILE B 1 196 ? 14.602 -3.475 -11.164 1 97.69 196 ILE B N 1
ATOM 3154 C CA . ILE B 1 196 ? 13.586 -3.869 -10.203 1 97.69 196 ILE B CA 1
ATOM 3155 C C . ILE B 1 196 ? 13.055 -5.262 -10.539 1 97.69 196 ILE B C 1
ATOM 3157 O O . ILE B 1 196 ? 12.609 -5.996 -9.664 1 97.69 196 ILE B O 1
ATOM 3161 N N . LEU B 1 197 ? 13.047 -5.605 -11.797 1 98.75 197 LEU B N 1
ATOM 3162 C CA . LEU B 1 197 ? 12.703 -6.961 -12.219 1 98.75 197 LEU B CA 1
ATOM 3163 C C . LEU B 1 197 ? 13.914 -7.875 -12.156 1 98.75 197 LEU B C 1
ATOM 3165 O O . LEU B 1 197 ? 14.812 -7.789 -13 1 98.75 197 LEU B O 1
ATOM 3169 N N . LEU B 1 198 ? 13.922 -8.734 -11.195 1 98.56 198 LEU B N 1
ATOM 3170 C CA . LEU B 1 198 ? 15.078 -9.586 -10.953 1 98.56 198 LEU B CA 1
ATOM 3171 C C . LEU B 1 198 ? 15.203 -10.656 -12.031 1 98.56 198 LEU B C 1
ATOM 3173 O O . LEU B 1 198 ? 16.312 -10.977 -12.477 1 98.56 198 LEU B O 1
ATOM 3177 N N . LYS B 1 199 ? 14.031 -11.234 -12.383 1 97.62 199 LYS B N 1
ATOM 3178 C CA . LYS B 1 199 ? 14.031 -12.266 -13.422 1 97.62 199 LYS B CA 1
ATOM 3179 C C . LYS B 1 199 ? 12.609 -12.586 -13.875 1 97.62 199 LYS B C 1
ATOM 3181 O O . LYS B 1 199 ? 11.648 -12.305 -13.164 1 97.62 199 LYS B O 1
ATOM 3186 N N . GLU B 1 200 ? 12.594 -13.078 -15.055 1 97.25 200 GLU B N 1
ATOM 3187 C CA . GLU B 1 200 ? 11.391 -13.625 -15.672 1 97.25 200 GLU B CA 1
ATOM 3188 C C . GLU B 1 200 ? 11.586 -15.086 -16.062 1 97.25 200 GLU B C 1
ATOM 3190 O O . GLU B 1 200 ? 12.594 -15.438 -16.672 1 97.25 200 GLU B O 1
ATOM 3195 N N . MET B 1 201 ? 10.617 -15.883 -15.57 1 96.44 201 MET B N 1
ATOM 3196 C CA . MET B 1 201 ? 10.766 -17.312 -15.797 1 96.44 201 MET B CA 1
ATOM 3197 C C . MET B 1 201 ? 9.508 -17.891 -16.438 1 96.44 201 MET B C 1
ATOM 3199 O O . MET B 1 201 ? 8.391 -17.469 -16.125 1 96.44 201 MET B O 1
#

InterPro domains:
  IPR000415 Nitroreductase-like [G3DSA:3.40.109.10] (4-201)
  IPR000415 Nitroreductase-like [SSF55469] (1-198)
  IPR029479 Nitroreductase [PF00881] (7-180)

Nearest PDB structures (foldseek):
  3ge6-assembly1_B  TM=8.407E-01  e=3.169E-15  Exiguobacterium sibiricum 255-15
  3bem-assembly1_A  TM=8.267E-01  e=2.199E-14  Bacillus subtilis
  3gbh-assembly1_B  TM=8.100E-01  e=2.473E-14  Staphylococcus epidermidis ATCC 12228
  3gag-assembly2_D  TM=8.482E-01  e=2.589E-13  Streptococcus mutans
  4qly-assembly2_D  TM=7.764E-01  e=4.656E-13  Lactiplantibacillus plantarum

Sequence (402 aa):
MDFNDVIKLRRSIRKFKPDAVEDSYIKEILEAGRMAPSASNLQSTRYVVIKSEEVRKEMEQCTLPFVTKAPVIIVCCIDTEVFLTAAKRSRELINSGAFEDNGEDREKINKYKETTTLNKETAKAHLWQNAGIAVEHMVLKAVDLGLGSCWVGIVDREKAKKILKLEDRYDIVALLPIGYPDQDPSPRPRLPMDEILLKEMMDFNDVIKLRRSIRKFKPDAVEDSYIKEILEAGRMAPSASNLQSTRYVVIKSEEVRKEMEQCTLPFVTKAPVIIVCCIDTEVFLTAAKRSRELINSGAFEDNGEDREKINKYKETTTLNKETAKAHLWQNAGIAVEHMVLKAVDLGLGSCWVGIVDREKAKKILKLEDRYDIVALLPIGYPDQDPSPRPRLPMDEILLKEM

Foldseek 3Di:
DDLVCLVQQADAFLAFDQDADDPVLVVVLLVLLQPFAAVLSLSFKDKDKDQDLVLLVLQVVWFPPSQSSFNIKIFIKGQQCSVVCSVVSNVVCVVVVVCVPPPPVVVVVVVCVVPDDDDPVNSVVRRLVSSVRSNVSSQSSLVVVQKHKHWAQRTNFVSSCVSVVPDPRIGTRTMIRMHHHPDRDDDDDDDDPCVVDVDDD/DDLVCLVQQADAFLAFDQDADDPVLVVVLLVLLQPFAAVLSLSFKDKDKDQDLVLLVLQVVWFPPSQSSFNIKIFIKGQQCSVVCSVVSNVVCVVVVVCVPPPPVVVVVVVCVVPDDDDPVNSVVRRLVSSVRSNVSSQSSLVVVQKHKHWAQRTNFVSSCVSVVPDPRIGTRTMIRMHHHPDRDDDDDDDDPCVVDVDDD

Radius of gyration: 20.25 Å; Cα contacts (8 Å, |Δi|>4): 750; chains: 2; bounding box: 42×56×46 Å

Organism: Clostridium kluyveri (strain ATCC 8527 / DSM 555 / NBRC 12016 / NCIMB 10680 / K1) (NCBI:txid431943)

pLDDT: mean 93.76, std 7.73, range [68.69, 98.94]